Protein AF-A0A960FXG9-F1 (afdb_monomer_lite)

pLDDT: mean 87.73, std 13.73, range [37.38, 98.62]

Sequence (391 aa):
MRRVMVLLGLIAMLALAAAPASAYNAPGPRWPGKTIRFHETLPKSWNWGIRQAVKTWNTSGINVRFVKVPRSRAQVKIGYGDANGSGGYASIGRQPGAYVEMNKSMYRPLRPEVRLVTAQILAHELGHVLGLDHVFSNGCRLMTPTVLGDCPDPPQPWLYDCSWLSKDDLRGALTLYGGKARKPARKWCPLEPKPPAPQDVRFISGDPVRIQWSAPKSLRAGSVAVIEIFEEGRCRGESSAALLDTTYEEVRPGQWADYDYREPGTYCYEIHFENQYGQPSAAVQGIATYAIAPPARPVLQSLTEYPNDYSDYLADVAVPEGATLHVDVSPSGQCSTTPQEYSIADQLTETTWLLWGIPEGPSCLSFFAVDRVPSAPLTVEVVHGPRPGGP

Secondary structure (DSSP, 8-state):
---------SSSS-----------B--SPPPSSSEEEEEE---GGGHHHHHHHHHHHHHS-BS-EEEE--GGG-SEEEEEE--TTSSEEE--SS-TT-EEEEESTT-SS--GGGHHHHHHHHHHHHHHHHT-B----SSS-TTSSSTTTTPPPPSSTTEEES----HHHHHHHHHHH-B-----S-SEEESSPPPPPPEEEEEE-BSSEEEEEEPPTTPPTT-EEEEEEEGGG--TTSTT--EEEEEEEE-SSEEEEE-S---SEEEEEEEEEE-TT--B---EEEEEEE-PPPPPPPEEEEEEE-TTSSSSEEEEEEPPTT-EEEEEEEETT---SS--SS--EEESSSSEEEE--PPSEEEEEEEEEESSSBPPPEEEEEEEPPPTT--

Foldseek 3Di:
DDDDDDDPDPPPPPPPVPPPPLLFAFQAAADPDAEAEEEEDEDPLLVLLLVLLQCLVQQFFFSHGYDYDPPVPHQEYEYADCCVPAQWDWAAEGDRHTYIHGHPVCDVPNDPVCNNVSSLVSNLRVLRHRRTAADDDQAQASRHSPGRHPPDDDPAQQKDFSHSHDPRSSVNSCVNGNGDGDDDPDGIDGNDPFFAWWAPWDWAAEVWTKIFTDHDPPGDPQKKKKKWKWPPQDDPPDPRTDTPDIDIGDPDRDMDTDNDDDDFFKIKMWIWMAHNRGRTHDIDIDIYTYDYDAFAEKDWPDWAADLADPFGIKTFIHAPPQWDKAKDKAAPPDDDQAGDPDGQWDDPDNGIIGGHDHDAAKIKMWIWTDHPGTYGTDIDIDHGHHRPPDD

Radius of gyration: 39.68 Å; chains: 1; bounding box: 79×47×145 Å

Structure (mmCIF, N/CA/C/O backbone):
data_AF-A0A960FXG9-F1
#
_entry.id   AF-A0A960FXG9-F1
#
loop_
_atom_site.group_PDB
_atom_site.id
_atom_site.type_symbol
_atom_site.label_atom_id
_atom_site.label_alt_id
_atom_site.label_comp_id
_atom_site.label_asym_id
_atom_site.label_entity_id
_atom_site.label_seq_id
_atom_site.pdbx_PDB_ins_code
_atom_site.Cartn_x
_atom_site.Cartn_y
_atom_site.Cartn_z
_atom_site.occupancy
_atom_site.B_iso_or_equiv
_atom_site.auth_seq_id
_atom_site.auth_comp_id
_atom_site.auth_asym_id
_atom_site.auth_atom_id
_atom_site.pdbx_PDB_model_num
ATOM 1 N N . MET A 1 1 ? 18.824 28.434 82.514 1.00 37.38 1 MET A N 1
ATOM 2 C CA . MET A 1 1 ? 18.691 29.682 81.726 1.00 37.38 1 MET A CA 1
ATOM 3 C C . MET A 1 1 ? 18.498 29.291 80.264 1.00 37.38 1 MET A C 1
ATOM 5 O O . MET A 1 1 ? 19.388 28.698 79.685 1.00 37.38 1 MET A O 1
ATOM 9 N N . ARG A 1 2 ? 17.245 29.280 79.794 1.00 40.31 2 ARG A N 1
ATOM 10 C CA . ARG A 1 2 ? 16.683 30.262 78.841 1.00 40.31 2 ARG A CA 1
ATOM 11 C C . ARG A 1 2 ? 17.340 30.215 77.450 1.00 40.31 2 ARG A C 1
ATOM 13 O O . ARG A 1 2 ? 18.332 30.894 77.229 1.00 40.31 2 ARG A O 1
ATOM 20 N N . ARG A 1 3 ? 16.674 29.542 76.504 1.00 40.84 3 ARG A N 1
ATOM 21 C CA . ARG A 1 3 ? 16.136 30.175 75.285 1.00 40.84 3 ARG A CA 1
ATOM 22 C C . ARG A 1 3 ? 14.972 29.336 74.748 1.00 40.84 3 ARG A C 1
ATOM 24 O O . ARG A 1 3 ? 15.120 28.199 74.328 1.00 40.84 3 ARG A O 1
ATOM 31 N N . VAL A 1 4 ? 13.806 29.935 74.922 1.00 40.00 4 VAL A N 1
ATOM 32 C CA . VAL A 1 4 ? 12.444 29.500 74.625 1.00 40.00 4 VAL A CA 1
ATOM 33 C C . VAL A 1 4 ? 12.046 30.148 73.297 1.00 40.00 4 VAL A C 1
ATOM 35 O O . VAL A 1 4 ? 12.415 31.298 73.094 1.00 40.00 4 VAL A O 1
ATOM 38 N N . MET A 1 5 ? 11.276 29.412 72.482 1.00 44.75 5 MET A N 1
ATOM 39 C CA . MET A 1 5 ? 10.330 29.860 71.439 1.00 44.75 5 MET A CA 1
ATOM 40 C C . MET A 1 5 ? 10.828 30.816 70.346 1.00 44.75 5 MET A C 1
ATOM 42 O O . MET A 1 5 ? 11.285 31.910 70.625 1.00 44.75 5 MET A O 1
ATOM 46 N N . VAL A 1 6 ? 10.588 30.446 69.086 1.00 45.56 6 VAL A N 1
ATOM 47 C CA . VAL A 1 6 ? 9.620 31.088 68.167 1.00 45.56 6 VAL A CA 1
ATOM 48 C C . VAL A 1 6 ? 9.693 30.302 66.856 1.00 45.56 6 VAL A C 1
ATOM 50 O O . VAL A 1 6 ? 10.708 30.373 66.182 1.00 45.56 6 VAL A O 1
ATOM 53 N N . LEU A 1 7 ? 8.656 29.521 66.534 1.00 38.75 7 LEU A N 1
ATOM 54 C CA . LEU A 1 7 ? 8.106 29.298 65.177 1.00 38.75 7 LEU A CA 1
ATOM 55 C C . LEU A 1 7 ? 6.947 28.277 65.250 1.00 38.75 7 LEU A C 1
ATOM 57 O O . LEU A 1 7 ? 6.889 27.270 64.554 1.00 38.75 7 LEU A O 1
ATOM 61 N N . LEU A 1 8 ? 5.998 28.550 66.148 1.00 42.84 8 LEU A N 1
ATOM 62 C CA . LEU A 1 8 ? 4.649 27.983 66.145 1.00 42.84 8 LEU A CA 1
ATOM 63 C C . LEU A 1 8 ? 3.754 29.066 65.536 1.00 42.84 8 LEU A C 1
ATOM 65 O O . LEU A 1 8 ? 3.310 29.962 66.246 1.00 42.84 8 LEU A O 1
ATOM 69 N N . GLY A 1 9 ? 3.587 29.066 64.213 1.00 42.00 9 GLY A N 1
ATOM 70 C CA . GLY A 1 9 ? 2.837 30.146 63.562 1.00 42.00 9 GLY A CA 1
ATOM 71 C C . GLY A 1 9 ? 2.622 30.042 62.055 1.00 42.00 9 GLY A C 1
ATOM 72 O O . GLY A 1 9 ? 2.393 31.071 61.436 1.00 42.00 9 GLY A O 1
ATOM 73 N N . LEU A 1 10 ? 2.714 28.851 61.444 1.00 42.62 10 LEU A N 1
ATOM 74 C CA . LEU A 1 10 ? 2.428 28.685 60.006 1.00 42.62 10 LEU A CA 1
ATOM 75 C C . LEU A 1 10 ? 1.980 27.260 59.607 1.00 42.62 10 LEU A C 1
ATOM 77 O O . LEU A 1 10 ? 2.277 26.792 58.516 1.00 42.62 10 LEU A O 1
ATOM 81 N N . ILE A 1 11 ? 1.260 26.545 60.483 1.00 44.97 11 ILE A N 1
ATOM 82 C CA . ILE A 1 11 ? 0.670 25.218 60.168 1.00 44.97 11 ILE A CA 1
ATOM 83 C C . ILE A 1 11 ? -0.824 25.190 60.547 1.00 44.97 11 ILE A C 1
ATOM 85 O O . ILE A 1 11 ? -1.349 24.208 61.053 1.00 44.97 11 ILE A O 1
ATOM 89 N N . ALA A 1 12 ? -1.533 26.302 60.341 1.00 44.59 12 ALA A N 1
ATOM 90 C CA . ALA A 1 12 ? -2.976 26.390 60.605 1.00 44.59 12 ALA A CA 1
ATOM 91 C C . ALA A 1 12 ? -3.777 26.954 59.418 1.00 44.59 12 ALA A C 1
ATOM 93 O O . ALA A 1 12 ? -4.896 27.422 59.597 1.00 44.59 12 ALA A O 1
ATOM 94 N N . MET A 1 13 ? -3.221 26.922 58.199 1.00 46.31 13 MET A N 1
ATOM 95 C CA . MET A 1 13 ? -3.896 27.465 57.012 1.00 46.31 13 MET A CA 1
ATOM 96 C C . MET A 1 13 ? -3.552 26.730 55.700 1.00 46.31 13 MET A C 1
ATOM 98 O O . MET A 1 13 ? -3.386 27.349 54.660 1.00 46.31 13 MET A O 1
ATOM 102 N N . LEU A 1 14 ? -3.445 25.396 55.734 1.00 44.91 14 LEU A N 1
ATOM 103 C CA . LEU A 1 14 ? -3.414 24.535 54.535 1.00 44.91 14 LEU A CA 1
ATOM 104 C C . LEU A 1 14 ? -4.088 23.182 54.821 1.00 44.91 14 LEU A C 1
ATOM 106 O O . LEU A 1 14 ? -3.562 22.111 54.548 1.00 44.91 14 LEU A O 1
ATOM 110 N N . ALA A 1 15 ? -5.286 23.241 55.392 1.00 44.50 15 ALA A N 1
ATOM 111 C CA . ALA A 1 15 ? -6.246 22.146 55.329 1.00 44.50 15 ALA A CA 1
ATOM 112 C C . ALA A 1 15 ? -7.460 22.602 54.508 1.00 44.50 15 ALA A C 1
ATOM 114 O O . ALA A 1 15 ? -8.604 22.434 54.918 1.00 44.50 15 ALA A O 1
ATOM 115 N N . LEU A 1 16 ? -7.218 23.186 53.325 1.00 47.53 16 LEU A N 1
ATOM 116 C CA . LEU A 1 16 ? -8.176 22.975 52.246 1.00 47.53 16 LEU A CA 1
ATOM 117 C C . LEU A 1 16 ? -8.109 21.476 51.979 1.00 47.53 16 LEU A C 1
ATOM 119 O O . LEU A 1 16 ? -7.171 20.995 51.343 1.00 47.53 16 LEU A O 1
ATOM 123 N N . ALA A 1 17 ? -9.067 20.730 52.530 1.00 43.25 17 ALA A N 1
ATOM 124 C CA . ALA A 1 17 ? -9.388 19.419 52.012 1.00 43.25 17 ALA A CA 1
ATOM 125 C C . ALA A 1 17 ? -9.549 19.614 50.505 1.00 43.25 17 ALA A C 1
ATOM 127 O O . ALA A 1 17 ? -10.488 20.280 50.068 1.00 43.25 17 ALA A O 1
ATOM 128 N N . ALA A 1 18 ? -8.578 19.136 49.725 1.00 41.47 18 ALA A N 1
ATOM 129 C CA . ALA A 1 18 ? -8.742 19.027 48.295 1.00 41.47 18 ALA A CA 1
ATOM 130 C C . ALA A 1 18 ? -9.996 18.176 48.123 1.00 41.47 18 ALA A C 1
ATOM 132 O O . ALA A 1 18 ? -9.960 16.966 48.363 1.00 41.47 18 ALA A O 1
ATOM 133 N N . ALA A 1 19 ? -11.128 18.821 47.819 1.00 43.59 19 ALA A N 1
ATOM 134 C CA . ALA A 1 19 ? -12.312 18.110 47.387 1.00 43.59 19 ALA A CA 1
ATOM 135 C C . ALA A 1 19 ? -11.813 17.161 46.297 1.00 43.59 19 ALA A C 1
ATOM 137 O O . ALA A 1 19 ? -11.067 17.624 45.423 1.00 43.59 19 ALA A O 1
ATOM 138 N N . PRO A 1 20 ? -12.090 15.847 46.385 1.00 43.59 20 PRO A N 1
ATOM 139 C CA . PRO A 1 20 ? -11.625 14.934 45.363 1.00 43.59 20 PRO A CA 1
ATOM 140 C C . PRO A 1 20 ? -12.147 15.500 44.051 1.00 43.59 20 PRO A C 1
ATOM 142 O O . PRO A 1 20 ? -13.359 15.593 43.867 1.00 43.59 20 PRO A O 1
ATOM 145 N N . ALA A 1 21 ? -11.241 15.971 43.188 1.00 47.06 21 ALA A N 1
ATOM 146 C CA . ALA A 1 21 ? -11.608 16.344 41.837 1.00 47.06 21 ALA A CA 1
ATOM 147 C C . ALA A 1 21 ? -12.355 15.126 41.301 1.00 47.06 21 ALA A C 1
ATOM 149 O O . ALA A 1 21 ? -11.776 14.035 41.294 1.00 47.06 21 ALA A O 1
ATOM 150 N N . SER A 1 22 ? -13.658 15.288 41.043 1.00 51.22 22 SER A N 1
ATOM 151 C CA . SER A 1 22 ? -14.563 14.170 40.791 1.00 51.22 22 SER A CA 1
ATOM 152 C C . SER A 1 22 ? -14.068 13.492 39.529 1.00 51.22 22 SER A C 1
ATOM 154 O O . SER A 1 22 ? -14.212 14.023 38.431 1.00 51.22 22 SER A O 1
ATOM 156 N N . ALA A 1 23 ? -13.296 12.427 39.727 1.00 62.88 23 ALA A N 1
ATOM 157 C CA . ALA A 1 23 ? -12.353 12.017 38.708 1.00 62.88 23 ALA A CA 1
ATOM 158 C C . ALA A 1 23 ? -13.118 11.397 37.535 1.00 62.88 23 ALA A C 1
ATOM 160 O O . ALA A 1 23 ? -12.806 11.755 36.407 1.00 62.88 23 ALA A O 1
ATOM 161 N N . TYR A 1 24 ? -14.190 10.649 37.842 1.00 70.12 24 TYR A N 1
ATOM 162 C CA . TYR A 1 24 ? -15.149 10.021 36.932 1.00 70.12 24 TYR A CA 1
ATOM 163 C C . TYR A 1 24 ? -16.594 10.382 37.321 1.00 70.12 24 TYR A C 1
ATOM 165 O O . TYR A 1 24 ? -16.887 10.587 38.502 1.00 70.12 24 TYR A O 1
ATOM 173 N N . ASN A 1 25 ? -17.513 10.385 36.349 1.00 80.69 25 ASN A N 1
ATOM 174 C CA . ASN A 1 25 ? -18.954 10.528 36.575 1.00 80.69 25 ASN A CA 1
ATOM 175 C C . ASN A 1 25 ? -19.667 9.207 36.236 1.00 80.69 25 ASN A C 1
ATOM 177 O O . ASN A 1 25 ? -19.458 8.638 35.167 1.00 80.69 25 ASN A O 1
ATOM 181 N N . ALA A 1 26 ? -20.465 8.678 37.165 1.00 81.06 26 ALA A N 1
ATOM 182 C CA . ALA A 1 26 ? -21.127 7.378 37.023 1.00 81.06 26 ALA A CA 1
ATOM 183 C C . ALA A 1 26 ? -22.561 7.392 37.594 1.00 81.06 26 ALA A C 1
ATOM 185 O O . ALA A 1 26 ? -22.845 6.689 38.567 1.00 81.06 26 ALA A O 1
ATOM 186 N N . PRO A 1 27 ? -23.467 8.217 37.037 1.00 81.38 27 PRO A N 1
ATOM 187 C CA . PRO A 1 27 ? -24.807 8.423 37.582 1.00 81.38 27 PRO A CA 1
ATOM 188 C C . PRO A 1 27 ? -25.776 7.286 37.226 1.00 81.38 27 PRO A C 1
ATOM 190 O O . PRO A 1 27 ? -26.840 7.163 37.833 1.00 81.38 27 PRO A O 1
ATOM 193 N N . GLY A 1 28 ? -25.441 6.457 36.232 1.00 82.31 28 GLY A N 1
ATOM 194 C CA . GLY A 1 28 ? -26.334 5.425 35.724 1.00 82.31 28 GLY A CA 1
ATOM 195 C C . GLY A 1 28 ? -26.487 4.239 36.678 1.00 82.31 28 GLY A C 1
ATOM 196 O O . GLY A 1 28 ? -25.494 3.747 37.224 1.00 82.31 28 GLY A O 1
ATOM 197 N N . PRO A 1 29 ? -27.702 3.682 36.836 1.00 89.75 29 PRO A N 1
ATOM 198 C CA . PRO A 1 29 ? -27.885 2.461 37.608 1.00 89.75 29 PRO A CA 1
ATOM 199 C C . PRO A 1 29 ? -27.112 1.304 36.962 1.00 89.75 29 PRO A C 1
ATOM 201 O O . PRO A 1 29 ? -27.248 1.033 35.768 1.00 89.75 29 PRO A O 1
ATOM 204 N N . ARG A 1 30 ? -26.320 0.573 37.752 1.00 93.25 30 ARG A N 1
ATOM 205 C CA . ARG A 1 30 ? -25.560 -0.582 37.248 1.00 93.25 30 ARG A CA 1
ATOM 206 C C . ARG A 1 30 ? -26.476 -1.706 36.749 1.00 93.25 30 ARG A C 1
ATOM 208 O O . ARG A 1 30 ? -27.555 -1.958 37.298 1.00 93.25 30 ARG A O 1
ATOM 215 N N . TRP A 1 31 ? -26.008 -2.470 35.766 1.00 96.38 31 TRP A N 1
ATOM 216 C CA . TRP A 1 31 ? -26.694 -3.689 35.334 1.00 96.38 31 TRP A CA 1
ATOM 217 C C . TRP A 1 31 ? -26.592 -4.803 36.390 1.00 96.38 31 TRP A C 1
ATOM 219 O O . TRP A 1 31 ? -25.548 -4.963 37.029 1.00 96.38 31 TRP A O 1
ATOM 229 N N . PRO A 1 32 ? -27.652 -5.611 36.587 1.00 92.19 32 PRO A N 1
ATOM 230 C CA . PRO A 1 32 ? -27.585 -6.760 37.477 1.00 92.19 32 PRO A CA 1
ATOM 231 C C . PRO A 1 32 ? -26.745 -7.886 36.855 1.00 92.19 32 PRO A C 1
ATOM 233 O O . PRO A 1 32 ? -26.851 -8.187 35.666 1.00 92.19 32 PRO A O 1
ATOM 236 N N . GLY A 1 33 ? -25.960 -8.566 37.690 1.00 92.25 33 GLY A N 1
ATOM 237 C CA . GLY A 1 33 ? -25.141 -9.705 37.277 1.00 92.25 33 GLY A CA 1
ATOM 238 C C . GLY A 1 33 ? -23.840 -9.311 36.573 1.00 92.25 33 GLY A C 1
ATOM 239 O O . GLY A 1 33 ? -23.335 -8.206 36.732 1.00 92.25 33 GLY A O 1
ATOM 240 N N . LYS A 1 34 ? -23.266 -10.263 35.827 1.00 95.75 34 LYS A N 1
ATOM 241 C CA . LYS A 1 34 ? -21.936 -10.142 35.197 1.00 95.75 34 LYS A CA 1
ATOM 242 C C . LYS A 1 34 ? -21.992 -10.064 33.673 1.00 95.75 34 LYS A C 1
ATOM 244 O O . LYS A 1 34 ? -20.977 -10.232 33.002 1.00 95.75 34 LYS A O 1
ATOM 249 N N . THR A 1 35 ? -23.172 -9.935 33.075 1.00 97.94 35 THR A N 1
ATOM 250 C CA . THR A 1 35 ? -23.317 -9.977 31.615 1.00 97.94 35 THR A CA 1
ATOM 251 C C . THR A 1 35 ? -24.412 -9.034 31.151 1.00 97.94 35 THR A C 1
ATOM 253 O O . THR A 1 35 ? -25.546 -9.138 31.608 1.00 97.94 35 THR A O 1
ATOM 256 N N . ILE A 1 36 ? -24.058 -8.165 30.206 1.00 98.38 36 ILE A N 1
ATOM 257 C CA . ILE A 1 36 ? -24.967 -7.274 29.492 1.00 98.38 36 ILE A CA 1
ATOM 258 C C . ILE A 1 36 ? -25.152 -7.851 28.092 1.00 98.38 36 ILE A C 1
ATOM 260 O O . ILE A 1 36 ? -24.209 -7.972 27.305 1.00 98.38 36 ILE A O 1
ATOM 264 N N . ARG A 1 37 ? -26.373 -8.277 27.787 1.00 98.44 37 ARG A N 1
ATOM 265 C CA . ARG A 1 37 ? -26.718 -8.882 26.501 1.00 98.44 37 ARG A CA 1
ATOM 266 C C . ARG A 1 37 ? -27.073 -7.796 25.498 1.00 98.44 37 ARG A C 1
ATOM 268 O O . ARG A 1 37 ? -28.006 -7.038 25.741 1.00 98.44 37 ARG A O 1
ATOM 275 N N . PHE A 1 38 ? -26.404 -7.759 24.355 1.00 98.56 38 PHE A N 1
ATOM 276 C CA . PHE A 1 38 ? -26.712 -6.793 23.303 1.00 98.56 38 PHE A CA 1
ATOM 277 C C . PHE A 1 38 ? -27.079 -7.473 21.986 1.00 98.56 38 PHE A C 1
ATOM 279 O O . PHE A 1 38 ? -26.687 -8.609 21.718 1.00 98.56 38 PHE A O 1
ATOM 286 N N . HIS A 1 39 ? -27.820 -6.764 21.148 1.00 98.31 39 HIS A N 1
ATOM 287 C CA . HIS A 1 39 ? -28.059 -7.130 19.759 1.00 98.31 39 HIS A CA 1
ATOM 288 C C . HIS A 1 39 ? -27.763 -5.924 18.879 1.00 98.31 39 HIS A C 1
ATOM 290 O O . HIS A 1 39 ? -28.150 -4.813 19.222 1.00 98.31 39 HIS A O 1
ATOM 296 N N . GLU A 1 40 ? -27.087 -6.146 17.759 1.00 96.56 40 GLU A N 1
ATOM 297 C CA . GLU A 1 40 ? -26.717 -5.090 16.822 1.00 96.56 40 GLU A CA 1
ATOM 298 C C . GLU A 1 40 ? -27.431 -5.278 15.480 1.00 96.56 40 GLU A C 1
ATOM 300 O O . GLU A 1 40 ? -27.740 -6.408 15.099 1.00 96.56 40 GLU A O 1
ATOM 305 N N . THR A 1 41 ? -27.721 -4.166 14.811 1.00 95.06 41 THR A N 1
ATOM 306 C CA . THR A 1 41 ? -28.411 -4.100 13.510 1.00 95.06 41 THR A CA 1
ATOM 307 C C . THR A 1 41 ? -27.609 -3.310 12.470 1.00 95.06 41 THR A C 1
ATOM 309 O O . THR A 1 41 ? -28.148 -2.908 11.438 1.00 95.06 41 THR A O 1
ATOM 312 N N . LEU A 1 42 ? -26.328 -3.051 12.745 1.00 91.75 42 LEU A N 1
ATOM 313 C CA . LEU A 1 42 ? -25.467 -2.258 11.876 1.00 91.75 42 LEU A CA 1
ATOM 314 C C . LEU A 1 42 ? -24.976 -3.110 10.685 1.00 91.75 42 LEU A C 1
ATOM 316 O O . LEU A 1 42 ? -24.897 -4.338 10.773 1.00 91.75 42 LEU A O 1
ATOM 320 N N . PRO A 1 43 ? -24.627 -2.494 9.540 1.00 90.62 43 PRO A N 1
ATOM 321 C CA . PRO A 1 43 ? -24.087 -3.218 8.391 1.00 90.62 43 PRO A CA 1
ATOM 322 C C . PRO A 1 43 ? -22.790 -3.973 8.713 1.00 90.62 43 PRO A C 1
ATOM 324 O O . PRO A 1 43 ? -22.017 -3.574 9.583 1.00 90.62 43 PRO A O 1
ATOM 327 N N . LYS A 1 44 ? -22.476 -5.017 7.931 1.00 89.44 44 LYS A N 1
ATOM 328 C CA . LYS A 1 44 ? -21.279 -5.861 8.137 1.00 89.44 44 LYS A CA 1
ATOM 329 C C . LYS A 1 44 ? -19.955 -5.084 8.185 1.00 89.44 44 LYS A C 1
ATOM 331 O O . LYS A 1 44 ? -19.019 -5.559 8.828 1.00 89.44 44 LYS A O 1
ATOM 336 N N . SER A 1 45 ? -19.867 -3.915 7.548 1.00 86.06 45 SER A N 1
ATOM 337 C CA . SER A 1 45 ? -18.696 -3.027 7.617 1.00 86.06 45 SER A CA 1
ATOM 338 C C . SER A 1 45 ? -18.359 -2.586 9.052 1.00 86.06 45 SER A C 1
ATOM 340 O O . SER A 1 45 ? -17.187 -2.412 9.380 1.00 86.06 45 SER A O 1
ATOM 342 N N . TRP A 1 46 ? -19.346 -2.526 9.952 1.00 90.12 46 TRP A N 1
ATOM 343 C CA . TRP A 1 46 ? -19.182 -2.157 11.365 1.00 90.12 46 TRP A CA 1
ATOM 344 C C . TRP A 1 46 ? -18.681 -3.293 12.258 1.00 90.12 46 TRP A C 1
ATOM 346 O O . TRP A 1 46 ? -18.282 -3.058 13.399 1.00 90.12 46 TRP A O 1
ATOM 356 N N . ASN A 1 47 ? -18.660 -4.533 11.758 1.00 92.00 47 ASN A N 1
ATOM 357 C CA . ASN A 1 47 ? -18.341 -5.714 12.562 1.00 92.00 47 ASN A CA 1
ATOM 358 C C . ASN A 1 47 ? -16.999 -5.603 13.296 1.00 92.00 47 ASN A C 1
ATOM 360 O O . ASN A 1 47 ? -16.863 -6.102 14.411 1.00 92.00 47 ASN A O 1
ATOM 364 N N . TRP A 1 48 ? -15.990 -4.983 12.678 1.00 91.75 48 TRP A N 1
ATOM 365 C CA . TRP A 1 48 ? -14.709 -4.764 13.348 1.00 91.75 48 TRP A CA 1
ATOM 366 C C . TRP A 1 48 ? -14.834 -3.759 14.492 1.00 91.75 48 TRP A C 1
ATOM 368 O O . TRP A 1 48 ? -14.375 -4.069 15.587 1.00 91.75 48 TRP A O 1
ATOM 378 N N . GLY A 1 49 ? -15.511 -2.627 14.276 1.00 93.25 49 GLY A N 1
ATOM 379 C CA . GLY A 1 49 ? -15.658 -1.590 15.296 1.00 93.25 49 GLY A CA 1
ATOM 380 C C . GLY A 1 49 ? -16.434 -2.080 16.515 1.00 93.25 49 GLY A C 1
ATOM 381 O O . GLY A 1 49 ? -15.962 -1.938 17.638 1.00 93.25 49 GLY A O 1
ATOM 382 N N . ILE A 1 50 ? -17.541 -2.796 16.294 1.00 95.69 50 ILE A N 1
ATOM 383 C CA . ILE A 1 50 ? -18.321 -3.431 17.371 1.00 95.69 50 ILE A CA 1
ATOM 384 C C . ILE A 1 50 ? -17.457 -4.422 18.159 1.00 95.69 50 ILE A C 1
ATOM 386 O O . ILE A 1 50 ? -17.479 -4.427 19.390 1.00 95.69 50 ILE A O 1
ATOM 390 N N . ARG A 1 51 ? -16.666 -5.259 17.470 1.00 95.94 51 ARG A N 1
ATOM 391 C CA . ARG A 1 51 ? -15.766 -6.208 18.144 1.00 95.94 51 ARG A CA 1
ATOM 392 C C . ARG A 1 51 ? -14.706 -5.501 18.980 1.00 95.94 51 ARG A C 1
ATOM 394 O O . ARG A 1 51 ? -14.447 -5.964 20.086 1.00 95.94 51 ARG A O 1
ATOM 401 N N . GLN A 1 52 ? -14.098 -4.427 18.477 1.00 95.56 52 GLN A N 1
ATOM 402 C CA . GLN A 1 52 ? -13.090 -3.688 19.239 1.00 95.56 52 GLN A CA 1
ATOM 403 C C . GLN A 1 52 ? -13.715 -2.979 20.443 1.00 95.56 52 GLN A C 1
ATOM 405 O O . GLN A 1 52 ? -13.228 -3.172 21.549 1.00 95.56 52 GLN A O 1
ATOM 410 N N . ALA A 1 53 ? -14.844 -2.286 20.276 1.00 96.81 53 ALA A N 1
ATOM 411 C CA . ALA A 1 53 ? -15.559 -1.625 21.370 1.00 96.81 53 ALA A CA 1
ATOM 412 C C . ALA A 1 53 ? -15.944 -2.594 22.500 1.00 96.81 53 ALA A C 1
ATOM 414 O O . ALA A 1 53 ? -15.670 -2.349 23.675 1.00 96.81 53 ALA A O 1
ATOM 415 N N . VAL A 1 54 ? -16.506 -3.754 22.146 1.00 97.88 54 VAL A N 1
ATOM 416 C CA . VAL A 1 54 ? -16.829 -4.815 23.110 1.00 97.88 54 VAL A CA 1
ATOM 417 C C . VAL A 1 54 ? -15.568 -5.377 23.768 1.00 97.88 54 VAL A C 1
ATOM 419 O O . VAL A 1 54 ? -15.554 -5.605 24.978 1.00 97.88 54 VAL A O 1
ATOM 422 N N . LYS A 1 55 ? -14.500 -5.610 22.996 1.00 95.94 55 LYS A N 1
ATOM 423 C CA . LYS A 1 55 ? -13.225 -6.121 23.515 1.00 95.94 55 LYS A CA 1
ATOM 424 C C . LYS A 1 55 ? -12.602 -5.149 24.517 1.00 95.94 55 LYS A C 1
ATOM 426 O O . LYS A 1 55 ? -12.126 -5.615 25.552 1.00 95.94 55 LYS A O 1
ATOM 431 N N . THR A 1 56 ? -12.639 -3.846 24.246 1.00 95.31 56 THR A N 1
ATOM 432 C CA . THR A 1 56 ? -12.122 -2.787 25.126 1.00 95.31 56 THR A CA 1
ATOM 433 C C . THR A 1 56 ? -12.685 -2.930 26.538 1.00 95.31 56 THR A C 1
ATOM 435 O O . THR A 1 56 ? -11.922 -3.065 27.494 1.00 95.31 56 THR A O 1
ATOM 438 N N . TRP A 1 57 ? -14.007 -3.050 26.679 1.00 97.06 57 TRP A N 1
ATOM 439 C CA . TRP A 1 57 ? -14.634 -3.257 27.987 1.00 97.06 57 TRP A CA 1
ATOM 440 C C . TRP A 1 57 ? -14.448 -4.677 28.534 1.00 97.06 57 TRP A C 1
ATOM 442 O O . TRP A 1 57 ? -14.069 -4.837 29.692 1.00 97.06 57 TRP A O 1
ATOM 452 N N . ASN A 1 58 ? -14.630 -5.721 27.721 1.00 97.56 58 ASN A N 1
ATOM 453 C CA . ASN A 1 58 ? -14.544 -7.116 28.181 1.00 97.56 58 ASN A CA 1
ATOM 454 C C . ASN A 1 58 ? -13.139 -7.534 28.645 1.00 97.56 58 ASN A C 1
ATOM 456 O O . ASN A 1 58 ? -13.006 -8.496 29.399 1.00 97.56 58 ASN A O 1
ATOM 460 N N . THR A 1 59 ? -12.087 -6.854 28.183 1.00 95.94 59 THR A N 1
ATOM 461 C CA . THR A 1 59 ? -10.692 -7.150 28.557 1.00 95.94 59 THR A CA 1
ATOM 462 C C . THR A 1 59 ? -10.113 -6.182 29.589 1.00 95.94 59 THR A C 1
ATOM 464 O O . THR A 1 59 ? -9.032 -6.443 30.114 1.00 95.94 59 THR A O 1
ATOM 467 N N . SER A 1 60 ? -10.862 -5.137 29.958 1.00 95.81 60 SER A N 1
ATOM 468 C CA . SER A 1 60 ? -10.490 -4.130 30.964 1.00 95.81 60 SER A CA 1
ATOM 469 C C . SER A 1 60 ? -10.305 -4.673 32.387 1.00 95.81 60 SER A C 1
ATOM 471 O O . SER A 1 60 ? -9.696 -4.016 33.230 1.00 95.81 60 SER A O 1
ATOM 473 N N . GLY A 1 61 ? -10.833 -5.868 32.674 1.00 96.12 61 GLY A N 1
ATOM 474 C CA . GLY A 1 61 ? -10.773 -6.492 33.996 1.00 96.12 61 GLY A CA 1
ATOM 475 C C . GLY A 1 61 ? -11.893 -6.089 34.964 1.00 96.12 61 GLY A C 1
ATOM 476 O O . GLY A 1 61 ? -11.857 -6.508 36.123 1.00 96.12 61 GLY A O 1
ATOM 477 N N . ILE A 1 62 ? -12.895 -5.329 34.506 1.00 96.50 62 ILE A N 1
ATOM 478 C CA . ILE A 1 62 ? -14.159 -5.138 35.235 1.00 96.50 62 ILE A CA 1
ATOM 479 C C . ILE A 1 62 ? -14.957 -6.452 35.298 1.00 96.50 62 ILE A C 1
ATOM 481 O O . ILE A 1 62 ? -14.899 -7.271 34.379 1.00 96.50 62 ILE A O 1
ATOM 485 N N . ASN A 1 63 ? -15.740 -6.667 36.357 1.00 96.81 63 ASN A N 1
ATOM 486 C CA . ASN A 1 63 ? -16.518 -7.906 36.546 1.00 96.81 63 ASN A CA 1
ATOM 487 C C . ASN A 1 63 ? -17.861 -7.927 35.781 1.00 96.81 63 ASN A C 1
ATOM 489 O O . ASN A 1 63 ? -18.853 -8.491 36.250 1.00 96.81 63 ASN A O 1
ATOM 493 N N . VAL A 1 64 ? -17.896 -7.347 34.584 1.00 97.38 64 VAL A N 1
ATOM 494 C CA . VAL A 1 64 ? -19.038 -7.388 33.666 1.00 97.38 64 VAL A CA 1
ATOM 495 C C . VAL A 1 64 ? -18.539 -7.531 32.232 1.00 97.38 64 VAL A C 1
ATOM 497 O O . VAL A 1 64 ? -17.440 -7.098 31.898 1.00 97.38 64 VAL A O 1
ATOM 500 N N . ARG A 1 65 ? -19.337 -8.171 31.375 1.00 98.12 65 ARG A N 1
ATOM 501 C CA . ARG A 1 65 ? -19.026 -8.333 29.951 1.00 98.12 65 ARG A CA 1
ATOM 502 C C . ARG A 1 65 ? -20.238 -8.109 29.064 1.00 98.12 65 ARG A C 1
ATOM 504 O O . ARG A 1 65 ? -21.348 -8.511 29.408 1.00 98.12 65 ARG A O 1
ATOM 511 N N . PHE A 1 66 ? -20.002 -7.561 27.885 1.00 98.62 66 PHE A N 1
ATOM 512 C CA . PHE A 1 66 ? -20.963 -7.500 26.797 1.00 98.62 66 PHE A CA 1
ATOM 513 C C . PHE A 1 66 ? -20.966 -8.809 26.006 1.00 98.62 66 PHE A C 1
ATOM 515 O O . PHE A 1 66 ? -19.908 -9.327 25.638 1.00 98.62 66 PHE A O 1
ATOM 522 N N . VAL A 1 67 ? -22.155 -9.342 25.726 1.00 98.44 67 VAL A N 1
ATOM 523 C CA . VAL A 1 67 ? -22.343 -10.575 24.947 1.00 98.44 67 VAL A CA 1
ATOM 524 C C . VAL A 1 67 ? -23.411 -10.356 23.881 1.00 98.44 67 VAL A C 1
ATOM 526 O O . VAL A 1 67 ? -24.538 -9.976 24.199 1.00 98.44 67 VAL A O 1
ATOM 529 N N . LYS A 1 68 ? -23.064 -10.629 22.618 1.00 98.38 68 LYS A N 1
ATOM 530 C CA . LYS A 1 68 ? -24.008 -10.559 21.498 1.00 98.38 68 LYS A CA 1
ATOM 531 C C . LYS A 1 68 ? -25.025 -11.696 21.597 1.00 98.38 68 LYS A C 1
ATOM 533 O O . LYS A 1 68 ? -24.645 -12.849 21.790 1.00 98.38 68 LYS A O 1
ATOM 538 N N . VAL A 1 69 ? -26.306 -11.386 21.430 1.00 98.50 69 VAL A N 1
ATOM 539 C CA . VAL A 1 69 ? -27.417 -12.348 21.454 1.00 98.50 69 VAL A CA 1
ATOM 540 C C . VAL A 1 69 ? -28.446 -12.046 20.351 1.00 98.50 69 VAL A C 1
ATOM 542 O O . VAL A 1 69 ? -28.423 -10.961 19.758 1.00 98.50 69 VAL A O 1
ATOM 545 N N . PRO A 1 70 ? -29.376 -12.976 20.055 1.00 98.00 70 PRO A N 1
ATOM 546 C CA . PRO A 1 70 ? -30.544 -12.672 19.231 1.00 98.00 70 PRO A CA 1
ATOM 547 C C . PRO A 1 70 ? -31.390 -11.542 19.830 1.00 98.00 70 PRO A C 1
ATOM 549 O O . PRO A 1 70 ? -31.459 -11.391 21.053 1.00 98.00 70 PRO A O 1
ATOM 552 N N . ARG A 1 71 ? -32.089 -10.787 18.971 1.00 96.75 71 ARG A N 1
ATOM 553 C CA . ARG A 1 71 ? -32.877 -9.600 19.354 1.00 96.75 71 ARG A CA 1
ATOM 554 C C . ARG A 1 71 ? -33.841 -9.853 20.516 1.00 96.75 71 ARG A C 1
ATOM 556 O O . ARG A 1 71 ? -33.944 -9.011 21.399 1.00 96.75 71 ARG A O 1
ATOM 563 N N . SER A 1 72 ? -34.500 -11.011 20.544 1.00 96.69 72 SER A N 1
ATOM 564 C CA . SER A 1 72 ? -35.477 -11.387 21.578 1.00 96.69 72 SER A CA 1
ATOM 565 C C . SER A 1 72 ? -34.891 -11.520 22.989 1.00 96.69 72 SER A C 1
ATOM 567 O O . SER A 1 72 ? -35.635 -11.507 23.963 1.00 96.69 72 SER A O 1
ATOM 569 N N . ARG A 1 73 ? -33.565 -11.650 23.122 1.00 96.94 73 ARG A N 1
ATOM 570 C CA . ARG A 1 73 ? -32.856 -11.805 24.406 1.00 96.94 73 ARG A CA 1
ATOM 571 C C . ARG A 1 73 ? -32.002 -10.591 24.779 1.00 96.94 73 ARG A C 1
ATOM 573 O O . ARG A 1 73 ? -31.333 -10.610 25.818 1.00 96.94 73 ARG A O 1
ATOM 580 N N . ALA A 1 74 ? -31.970 -9.580 23.917 1.00 97.56 74 ALA A N 1
ATOM 581 C CA . ALA A 1 74 ? -31.124 -8.413 24.082 1.00 97.56 74 ALA A CA 1
ATOM 582 C C . ALA A 1 74 ? -31.672 -7.479 25.162 1.00 97.56 74 ALA A C 1
ATOM 584 O O . ALA A 1 74 ? -32.865 -7.195 25.212 1.00 97.56 74 ALA A O 1
ATOM 585 N N . GLN A 1 75 ? -30.772 -6.994 26.008 1.00 98.00 75 GLN A N 1
ATOM 586 C CA . GLN A 1 75 ? -31.024 -5.905 26.946 1.00 98.00 75 GLN A CA 1
ATOM 587 C C . GLN A 1 75 ? -30.696 -4.548 26.319 1.00 98.00 75 GLN A C 1
ATOM 589 O O . GLN A 1 75 ? -31.348 -3.564 26.642 1.00 98.00 75 GLN A O 1
ATOM 594 N N . VAL A 1 76 ? -29.708 -4.523 25.419 1.00 98.44 76 VAL A N 1
ATOM 595 C CA . VAL A 1 76 ? -29.226 -3.322 24.731 1.00 98.44 76 VAL A CA 1
ATOM 596 C C . VAL A 1 76 ? -29.338 -3.520 23.223 1.00 98.44 76 VAL A C 1
ATOM 598 O O . VAL A 1 76 ? -28.919 -4.557 22.698 1.00 98.44 76 VAL A O 1
ATOM 601 N N . LYS A 1 77 ? -29.895 -2.543 22.511 1.00 98.19 77 LYS A N 1
ATOM 602 C CA . LYS A 1 77 ? -29.927 -2.534 21.042 1.00 98.19 77 LYS A CA 1
ATOM 603 C C . LYS A 1 77 ? -28.876 -1.569 20.509 1.00 98.19 77 LYS A C 1
ATOM 605 O O . LYS A 1 77 ? -28.849 -0.423 20.919 1.00 98.19 77 LYS A O 1
ATOM 610 N N . ILE A 1 78 ? -28.044 -2.032 19.587 1.00 97.69 78 ILE A N 1
ATOM 611 C CA . ILE A 1 78 ? -27.047 -1.212 18.895 1.00 97.69 78 ILE A CA 1
ATOM 612 C C . ILE A 1 78 ? -27.497 -1.063 17.442 1.00 97.69 78 ILE A C 1
ATOM 614 O O . ILE A 1 78 ? -27.782 -2.053 16.760 1.00 97.69 78 ILE A O 1
ATOM 618 N N . GLY A 1 79 ? -27.603 0.157 16.946 1.00 94.75 79 GLY A N 1
ATOM 619 C CA . GLY A 1 79 ? -28.113 0.390 15.603 1.00 94.75 79 GLY A CA 1
ATOM 620 C C . GLY A 1 79 ? -27.925 1.820 15.152 1.00 94.75 79 GLY A C 1
ATOM 621 O O . GLY A 1 79 ? -27.254 2.607 15.806 1.00 94.75 79 GLY A O 1
ATOM 622 N N . TYR A 1 80 ? -28.526 2.140 14.017 1.00 92.00 80 TYR A N 1
ATOM 623 C CA . TYR A 1 80 ? -28.684 3.525 13.603 1.00 92.00 80 TYR A CA 1
ATOM 624 C C . TYR A 1 80 ? -29.896 4.148 14.286 1.00 92.00 80 TYR A C 1
ATOM 626 O O . TYR A 1 80 ? -30.935 3.495 14.395 1.00 92.00 80 TYR A O 1
ATOM 634 N N . GLY A 1 81 ? -29.796 5.426 14.629 1.00 88.12 81 GLY A N 1
ATOM 635 C CA . GLY A 1 81 ? -30.885 6.156 15.267 1.00 88.12 81 GLY A CA 1
ATOM 636 C C . GLY A 1 81 ? -30.706 7.663 15.190 1.00 88.12 81 GLY A C 1
ATOM 637 O O . GLY A 1 81 ? -30.061 8.151 14.254 1.00 88.12 81 GLY A O 1
ATOM 638 N N . ASP A 1 82 ? -31.330 8.374 16.119 1.00 85.12 82 ASP A N 1
ATOM 639 C CA . ASP A 1 82 ? -31.170 9.812 16.279 1.00 85.12 82 ASP A CA 1
ATOM 640 C C . ASP A 1 82 ? -30.061 10.081 17.296 1.00 85.12 82 ASP A C 1
ATOM 642 O O . ASP A 1 82 ? -30.239 9.977 18.507 1.00 85.12 82 ASP A O 1
ATOM 646 N N . ALA A 1 83 ? -28.881 10.408 16.776 1.00 82.88 83 ALA A N 1
ATOM 647 C CA . ALA A 1 83 ? -27.730 10.731 17.603 1.00 82.88 83 ALA A CA 1
ATOM 648 C C . ALA A 1 83 ? -27.705 12.208 18.041 1.00 82.88 83 ALA A C 1
ATOM 650 O O . ALA A 1 83 ? -26.665 12.674 18.493 1.00 82.88 83 ALA A O 1
ATOM 651 N N . ASN A 1 84 ? -28.796 12.973 17.869 1.00 79.00 84 ASN A N 1
ATOM 652 C CA . ASN A 1 84 ? -28.903 14.386 18.264 1.00 79.00 84 ASN A CA 1
ATOM 653 C C . ASN A 1 84 ? -27.754 15.269 17.732 1.00 79.00 84 ASN A C 1
ATOM 655 O O . ASN A 1 84 ? -27.255 16.159 18.415 1.00 79.00 84 ASN A O 1
ATOM 659 N N . GLY A 1 85 ? -27.292 14.996 16.508 1.00 76.69 85 GLY A N 1
ATOM 660 C CA . GLY A 1 85 ? -26.158 15.694 15.889 1.00 76.69 85 GLY A CA 1
ATOM 661 C C . GLY A 1 85 ? -24.767 15.208 16.327 1.00 76.69 85 GLY A C 1
ATOM 662 O O . GLY A 1 85 ? -23.783 15.583 15.695 1.00 76.69 85 GLY A O 1
ATOM 663 N N . SER A 1 86 ? -24.663 14.335 17.332 1.00 84.88 86 SER A N 1
ATOM 664 C CA . SER A 1 86 ? -23.417 13.680 17.759 1.00 84.88 86 SER A CA 1
ATOM 665 C C . SER A 1 86 ? -23.068 12.477 16.877 1.00 84.88 86 SER A C 1
ATOM 667 O O . SER A 1 86 ? -23.839 12.088 16.000 1.00 84.88 86 SER A O 1
ATOM 669 N N . GLY A 1 87 ? -21.891 11.878 17.080 1.00 86.00 87 GLY A N 1
ATOM 670 C CA . GLY A 1 87 ? -21.507 10.655 16.369 1.00 86.00 87 GLY A CA 1
ATOM 671 C C . GLY A 1 87 ? -22.220 9.402 16.891 1.00 86.00 87 GLY A C 1
ATOM 672 O O . GLY A 1 87 ? -22.659 8.551 16.115 1.00 86.00 87 GLY A O 1
ATOM 673 N N . GLY A 1 88 ? -22.388 9.303 18.202 1.00 92.19 88 GLY A N 1
ATOM 674 C CA . GLY A 1 88 ? -23.165 8.267 18.867 1.00 92.19 88 GLY A CA 1
ATOM 675 C C . GLY A 1 88 ? -24.044 8.883 19.947 1.00 92.19 88 GLY A C 1
ATOM 676 O O . GLY A 1 88 ? -23.843 10.032 20.342 1.00 92.19 88 GLY A O 1
ATOM 677 N N . TYR A 1 89 ? -25.058 8.132 20.360 1.00 94.44 89 TYR A N 1
ATOM 678 C CA . TYR A 1 89 ? -25.888 8.468 21.503 1.00 94.44 89 TYR A CA 1
ATOM 679 C C . TYR A 1 89 ? -26.374 7.196 22.191 1.00 94.44 89 TYR A C 1
ATOM 681 O O . TYR A 1 89 ? -26.842 6.261 21.534 1.00 94.44 89 TYR A O 1
ATOM 689 N N . ALA A 1 90 ? -26.298 7.149 23.515 1.00 96.19 90 ALA A N 1
ATOM 690 C CA . ALA A 1 90 ? -26.670 5.969 24.275 1.00 96.19 90 ALA A CA 1
ATOM 691 C C . ALA A 1 90 ? -27.430 6.299 25.552 1.00 96.19 90 ALA A C 1
ATOM 693 O O . ALA A 1 90 ? -27.302 7.359 26.161 1.00 96.19 90 ALA A O 1
ATOM 694 N N . SER A 1 91 ? -28.203 5.314 25.993 1.00 96.06 91 SER A N 1
ATOM 695 C CA . SER A 1 91 ? -28.753 5.294 27.342 1.00 96.06 91 SER A CA 1
ATOM 696 C C . SER A 1 91 ? -27.652 5.202 28.399 1.00 96.06 91 SER A C 1
ATOM 698 O O . SER A 1 91 ? -26.749 4.374 28.256 1.00 96.06 91 SER A O 1
ATOM 700 N N . ILE A 1 92 ? -27.796 5.938 29.505 1.00 95.94 92 ILE A N 1
ATOM 701 C CA . ILE A 1 92 ? -26.872 5.857 30.643 1.00 95.94 92 ILE A CA 1
ATOM 702 C C . ILE A 1 92 ? -27.348 4.793 31.645 1.00 95.94 92 ILE A C 1
ATOM 704 O O . ILE A 1 92 ? -28.332 4.967 32.364 1.00 95.94 92 ILE A O 1
ATOM 708 N N . GLY A 1 93 ? -26.618 3.682 31.721 1.00 96.06 93 GLY A N 1
ATOM 709 C CA . GLY A 1 93 ? -26.872 2.590 32.657 1.00 96.06 93 GLY A CA 1
ATOM 710 C C . GLY A 1 93 ? -28.076 1.709 32.305 1.00 96.06 93 GLY A C 1
ATOM 711 O O . GLY A 1 93 ? -28.555 1.635 31.172 1.00 96.06 93 GLY A O 1
ATOM 712 N N . ARG A 1 94 ? -28.545 0.959 33.304 1.00 96.50 94 ARG A N 1
ATOM 713 C CA . ARG A 1 94 ? -29.635 -0.012 33.186 1.00 96.50 94 ARG A CA 1
ATOM 714 C C . ARG A 1 94 ? -30.989 0.685 33.076 1.00 96.50 94 ARG A C 1
ATOM 716 O O . ARG A 1 94 ? -31.517 1.173 34.071 1.00 96.50 94 ARG A O 1
ATOM 723 N N . GLN A 1 95 ? -31.641 0.528 31.929 1.00 95.62 95 GLN A N 1
ATOM 724 C CA . GLN A 1 95 ? -33.039 0.919 31.752 1.00 95.62 95 GLN A CA 1
ATOM 725 C C . GLN A 1 95 ? -33.789 0.026 30.749 1.00 95.62 95 GLN A C 1
ATOM 727 O O . GLN A 1 95 ? -33.154 -0.644 29.925 1.00 95.62 95 GLN A O 1
ATOM 732 N N . PRO A 1 96 ? -35.135 -0.038 30.813 1.00 93.62 96 PRO A N 1
ATOM 733 C CA . PRO A 1 96 ? -35.934 -0.702 29.789 1.00 93.62 96 PRO A CA 1
ATOM 734 C C . PRO A 1 96 ? -35.657 -0.097 28.410 1.00 93.62 96 PRO A C 1
ATOM 736 O O . PRO A 1 96 ? -35.676 1.117 28.247 1.00 93.62 96 PRO A O 1
ATOM 739 N N . GLY A 1 97 ? -35.392 -0.945 27.416 1.00 92.38 97 GLY A N 1
ATOM 740 C CA . GLY A 1 97 ? -35.145 -0.477 26.050 1.00 92.38 97 GLY A CA 1
ATOM 741 C C . GLY A 1 97 ? -33.817 0.258 25.843 1.00 92.38 97 GLY A C 1
ATOM 742 O O . GLY A 1 97 ? -33.717 1.002 24.875 1.00 92.38 97 GLY A O 1
ATOM 743 N N . ALA A 1 98 ? -32.815 0.041 26.707 1.00 97.44 98 ALA A N 1
ATOM 744 C CA . ALA A 1 98 ? -31.470 0.600 26.557 1.00 97.44 98 ALA A CA 1
ATOM 745 C C . ALA A 1 98 ? -30.914 0.438 25.129 1.00 97.44 98 ALA A C 1
ATOM 747 O O . ALA A 1 98 ? -31.117 -0.590 24.464 1.00 97.44 98 ALA A O 1
ATOM 748 N N . TYR A 1 99 ? -30.194 1.454 24.666 1.00 97.31 99 TYR A N 1
ATOM 749 C CA . TYR A 1 99 ? -29.772 1.559 23.278 1.00 97.31 99 TYR A CA 1
ATOM 750 C C . TYR A 1 99 ? -28.400 2.214 23.130 1.00 97.31 99 TYR A C 1
ATOM 752 O O . TYR A 1 99 ? -27.918 2.910 24.021 1.00 97.31 99 TYR A O 1
ATOM 760 N N . VAL A 1 100 ? -27.813 1.970 21.963 1.00 97.50 100 VAL A N 1
ATOM 761 C CA . VAL A 1 100 ? -26.717 2.720 21.361 1.00 97.50 100 VAL A CA 1
ATOM 762 C C . VAL A 1 100 ? -27.143 3.034 19.933 1.00 97.50 100 VAL A C 1
ATOM 764 O O . VAL A 1 100 ? -27.400 2.122 19.137 1.00 97.50 100 VAL A O 1
ATOM 767 N N . GLU A 1 101 ? -27.219 4.312 19.614 1.00 95.00 101 GLU A N 1
ATOM 768 C CA . GLU A 1 101 ? -27.629 4.832 18.322 1.00 95.00 101 GLU A CA 1
ATOM 769 C C . GLU A 1 101 ? -26.458 5.551 17.667 1.00 95.00 101 GLU A C 1
ATOM 771 O O . GLU A 1 101 ? -25.965 6.564 18.147 1.00 95.00 101 GLU A O 1
ATOM 776 N N . MET A 1 102 ? -25.996 5.002 16.550 1.00 92.44 102 MET A N 1
ATOM 777 C CA . MET A 1 102 ? -24.987 5.632 15.714 1.00 92.44 102 MET A CA 1
ATOM 778 C C . MET A 1 102 ? -25.659 6.610 14.760 1.00 92.44 102 MET A C 1
ATOM 780 O O . MET A 1 102 ? -26.713 6.308 14.182 1.00 92.44 102 MET A O 1
ATOM 784 N N . ASN A 1 103 ? -25.016 7.753 14.536 1.00 88.19 103 ASN A N 1
ATOM 785 C CA . ASN A 1 103 ? -25.505 8.734 13.584 1.00 88.19 103 ASN A CA 1
ATOM 786 C C . ASN A 1 103 ? -25.535 8.156 12.162 1.00 88.19 103 ASN A C 1
ATOM 788 O O . ASN A 1 103 ? -24.550 7.604 11.665 1.00 88.19 103 ASN A O 1
ATOM 792 N N . LYS A 1 104 ? -26.675 8.315 11.488 1.00 81.56 104 LYS A N 1
ATOM 793 C CA . LYS A 1 104 ? -26.877 7.887 10.099 1.00 81.56 104 LYS A CA 1
ATOM 794 C C . LYS A 1 104 ? -26.018 8.682 9.107 1.00 81.56 104 LYS A C 1
ATOM 796 O O . LYS A 1 104 ? -25.655 8.130 8.070 1.00 81.56 104 LYS A O 1
ATOM 801 N N . SER A 1 105 ? -25.685 9.941 9.412 1.00 76.50 105 SER A N 1
ATOM 802 C CA . SER A 1 105 ? -24.857 10.809 8.558 1.00 76.50 105 SER A CA 1
ATOM 803 C C . SER A 1 105 ? -23.368 10.458 8.608 1.00 76.50 105 SER A C 1
ATOM 805 O O . SER A 1 105 ? -22.670 10.675 7.622 1.00 76.50 105 SER A O 1
ATOM 807 N N . MET A 1 106 ? -22.902 9.792 9.677 1.00 68.56 106 MET A N 1
ATOM 808 C CA . MET A 1 106 ? -21.560 9.187 9.771 1.00 68.56 106 MET A CA 1
ATOM 809 C C . MET A 1 106 ? -21.385 7.930 8.899 1.00 68.56 106 MET A C 1
ATOM 811 O O . MET A 1 106 ? -20.455 7.146 9.095 1.00 68.56 106 MET A O 1
ATOM 815 N N . TYR A 1 107 ? -22.228 7.800 7.871 1.00 64.62 107 TYR A N 1
ATOM 816 C CA . TYR A 1 107 ? -21.831 7.406 6.519 1.00 64.62 107 TYR A CA 1
ATOM 817 C C . TYR A 1 107 ? -22.399 6.076 5.989 1.00 64.62 107 TYR A C 1
ATOM 819 O O . TYR A 1 107 ? -22.533 5.068 6.693 1.00 64.62 107 TYR A O 1
ATOM 827 N N . ARG A 1 108 ? -22.649 6.087 4.667 1.00 58.00 108 ARG A N 1
ATOM 828 C CA . ARG A 1 108 ? -22.866 4.953 3.750 1.00 58.00 108 ARG A CA 1
ATOM 829 C C . ARG A 1 108 ? -21.966 5.138 2.508 1.00 58.00 108 ARG A C 1
ATOM 831 O O . ARG A 1 108 ? -22.184 6.115 1.799 1.00 58.00 108 ARG A O 1
AT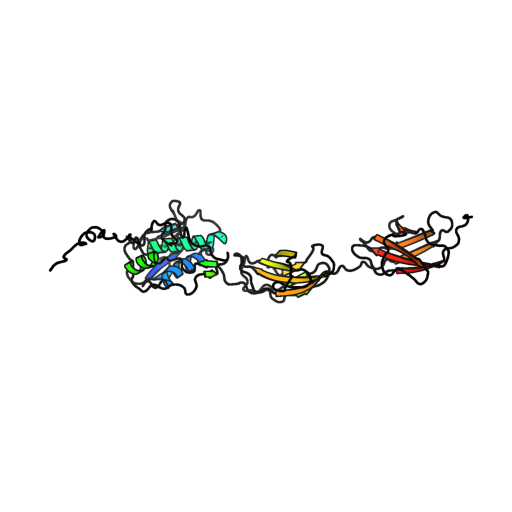OM 838 N N . PRO A 1 109 ? -21.032 4.219 2.187 1.00 61.78 109 PRO A N 1
ATOM 839 C CA . PRO A 1 109 ? -20.479 3.137 3.012 1.00 61.78 109 PRO A CA 1
ATOM 840 C C . PRO A 1 109 ? -19.371 3.630 3.964 1.00 61.78 109 PRO A C 1
ATOM 842 O O . PRO A 1 109 ? -18.601 4.513 3.607 1.00 61.78 109 PRO A O 1
ATOM 845 N N . LEU A 1 110 ? -19.262 3.036 5.160 1.00 71.62 110 LEU A N 1
ATOM 846 C CA . LEU A 1 110 ? -18.185 3.343 6.115 1.00 71.62 110 LEU A CA 1
ATOM 847 C C . LEU A 1 110 ? -16.812 3.200 5.435 1.00 71.62 110 LEU A C 1
ATOM 849 O O . LEU A 1 110 ? -16.448 2.092 5.035 1.00 71.62 110 LEU A O 1
ATOM 853 N N . ARG A 1 111 ? -16.079 4.310 5.310 1.00 74.69 111 ARG A N 1
ATOM 854 C CA . ARG A 1 111 ? -14.764 4.337 4.664 1.00 74.69 111 ARG A CA 1
ATOM 855 C C . ARG A 1 111 ? -13.662 3.847 5.620 1.00 74.69 111 ARG A C 1
ATOM 857 O O . ARG A 1 111 ? -13.830 3.981 6.839 1.00 74.69 111 ARG A O 1
ATOM 864 N N . PRO A 1 112 ? -12.555 3.275 5.113 1.00 74.94 112 PRO A N 1
ATOM 865 C CA . PRO A 1 112 ? -11.430 2.823 5.936 1.00 74.94 112 PRO A CA 1
ATOM 866 C C . PRO A 1 112 ? -10.919 3.870 6.930 1.00 74.94 112 PRO A C 1
ATOM 868 O O . PRO A 1 112 ? -10.667 3.521 8.088 1.00 74.94 112 PRO A O 1
ATOM 871 N N . GLU A 1 113 ? -10.850 5.134 6.504 1.00 75.00 113 GLU A N 1
ATOM 872 C CA . GLU A 1 113 ? -10.327 6.269 7.281 1.00 75.00 113 GLU A CA 1
ATOM 873 C C . GLU A 1 113 ? -11.110 6.519 8.583 1.00 75.00 113 GLU A C 1
ATOM 875 O O . GLU A 1 113 ? -10.536 6.839 9.619 1.00 75.00 113 GLU A O 1
ATOM 880 N N . VAL A 1 114 ? -12.431 6.321 8.567 1.00 82.00 114 VAL A N 1
ATOM 881 C CA . VAL A 1 114 ? -13.315 6.616 9.715 1.00 82.00 114 VAL A CA 1
ATOM 882 C C . VAL A 1 114 ? -13.590 5.392 10.596 1.00 82.00 114 VAL A C 1
ATOM 884 O O . VAL A 1 114 ? -14.285 5.470 11.616 1.00 82.00 114 VAL A O 1
ATOM 887 N N . ARG A 1 115 ? -13.051 4.225 10.230 1.00 87.31 115 ARG A N 1
ATOM 888 C CA . ARG A 1 115 ? -13.312 2.948 10.909 1.00 87.31 115 ARG A CA 1
ATOM 889 C C . ARG A 1 115 ? -12.820 2.929 12.357 1.00 87.31 115 ARG A C 1
ATOM 891 O O . ARG A 1 115 ? -13.490 2.358 13.216 1.00 87.31 115 ARG A O 1
ATOM 898 N N . LEU A 1 116 ? -11.657 3.523 12.631 1.00 88.94 116 LEU A N 1
ATOM 899 C CA . LEU A 1 116 ? -11.109 3.597 13.988 1.00 88.94 116 LEU A CA 1
ATOM 900 C C . LEU A 1 116 ? -11.964 4.513 14.869 1.00 88.94 116 LEU A C 1
ATOM 902 O O . LEU A 1 116 ? -12.419 4.083 15.927 1.00 88.94 116 LEU A O 1
ATOM 906 N N . VAL A 1 117 ? -12.246 5.726 14.388 1.00 89.25 117 VAL A N 1
ATOM 907 C CA . VAL A 1 117 ? -13.042 6.731 15.110 1.00 89.25 117 VAL A CA 1
ATOM 908 C C . VAL A 1 117 ? -14.427 6.188 15.458 1.00 89.25 117 VAL A C 1
ATOM 910 O O . VAL A 1 117 ? -14.864 6.260 16.602 1.00 89.25 117 VAL A O 1
ATOM 913 N N . THR A 1 118 ? -15.105 5.538 14.511 1.00 90.50 118 THR A N 1
ATOM 914 C CA . THR A 1 118 ? -16.424 4.932 14.766 1.00 90.50 118 THR A CA 1
ATOM 915 C C . THR A 1 118 ? -16.387 3.782 15.776 1.00 90.50 118 THR A C 1
ATOM 917 O O . THR A 1 118 ? -17.338 3.601 16.538 1.00 90.50 118 THR A O 1
ATOM 920 N N . ALA A 1 119 ? -15.292 3.020 15.838 1.00 94.00 119 ALA A N 1
ATOM 921 C CA . ALA A 1 119 ? -15.096 2.002 16.868 1.00 94.00 119 ALA A CA 1
ATOM 922 C C . ALA A 1 119 ? -14.869 2.612 18.260 1.00 94.00 119 ALA A C 1
ATOM 924 O O . ALA A 1 119 ? -15.349 2.062 19.252 1.00 94.00 119 ALA A O 1
ATOM 925 N N . GLN A 1 120 ? -14.164 3.742 18.329 1.00 94.12 120 GLN A N 1
ATOM 926 C CA . GLN A 1 120 ? -13.934 4.484 19.567 1.00 94.12 120 GLN A CA 1
ATOM 927 C C . GLN A 1 120 ? -15.230 5.130 20.070 1.00 94.12 120 GLN A C 1
ATOM 929 O O . GLN A 1 120 ? -15.538 4.992 21.250 1.00 94.12 120 GLN A O 1
ATOM 934 N N . ILE A 1 121 ? -16.050 5.705 19.181 1.00 94.38 121 ILE A N 1
ATOM 935 C CA . ILE A 1 121 ? -17.402 6.184 19.518 1.00 94.38 121 ILE A CA 1
ATOM 936 C C . ILE A 1 121 ? -18.244 5.031 20.071 1.00 94.38 121 ILE A C 1
ATOM 938 O O . ILE A 1 121 ? -18.789 5.137 21.158 1.00 94.38 121 ILE A O 1
ATOM 942 N N . LEU A 1 122 ? -18.286 3.871 19.405 1.00 96.38 122 LEU A N 1
ATOM 943 C CA . LEU A 1 122 ? -19.006 2.709 19.944 1.00 96.38 122 LEU A CA 1
ATOM 944 C C . LEU A 1 122 ? -18.508 2.297 21.337 1.00 96.38 122 LEU A C 1
ATOM 946 O O . LEU A 1 122 ? -19.303 1.878 22.174 1.00 96.38 122 LEU A O 1
ATOM 950 N N . ALA A 1 123 ? -17.203 2.381 21.601 1.00 97.50 123 ALA A N 1
ATOM 951 C CA . ALA A 1 123 ? -16.665 2.081 22.922 1.00 97.50 123 ALA A CA 1
ATOM 952 C C . ALA A 1 123 ? -17.108 3.115 23.964 1.00 97.50 123 ALA A C 1
ATOM 954 O O . ALA A 1 123 ? -17.462 2.718 25.074 1.00 97.50 123 ALA A O 1
ATOM 955 N N . HIS A 1 124 ? -17.121 4.397 23.599 1.00 96.81 124 HIS A N 1
ATOM 956 C CA . HIS A 1 124 ? -17.647 5.492 24.409 1.00 96.81 124 HIS A CA 1
ATOM 957 C C . HIS A 1 124 ? -19.126 5.261 24.755 1.00 96.81 124 HIS A C 1
ATOM 959 O O . HIS A 1 124 ? -19.482 5.191 25.930 1.00 96.81 124 HIS A O 1
ATOM 965 N N . GLU A 1 125 ? -19.963 4.973 23.757 1.00 97.44 125 GLU A N 1
ATOM 966 C CA . GLU A 1 125 ? -21.387 4.681 23.964 1.00 97.44 125 GLU A CA 1
ATOM 967 C C . GLU A 1 125 ? -21.617 3.450 24.854 1.00 97.44 125 GLU A C 1
ATOM 969 O O . GLU A 1 125 ? -22.518 3.414 25.693 1.00 97.44 125 GLU A O 1
ATOM 974 N N . LEU A 1 126 ? -20.777 2.418 24.730 1.00 98.25 126 LEU A N 1
ATOM 975 C CA . LEU A 1 126 ? -20.833 1.273 25.640 1.00 98.25 126 LEU A CA 1
ATOM 9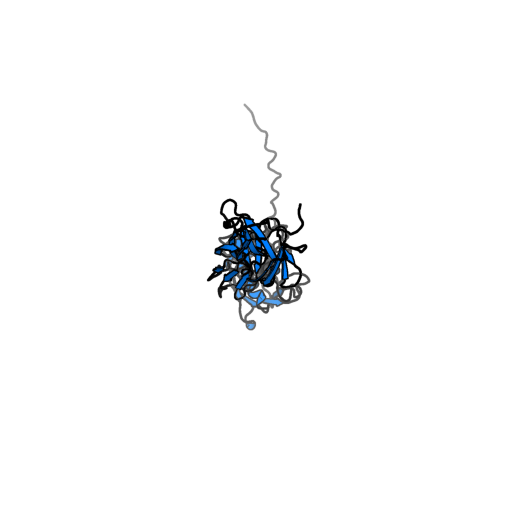76 C C . LEU A 1 126 ? -20.428 1.640 27.078 1.00 98.25 126 LEU A C 1
ATOM 978 O O . LEU A 1 126 ? -20.905 0.998 28.014 1.00 98.25 126 LEU A O 1
ATOM 982 N N . GLY A 1 127 ? -19.600 2.668 27.274 1.00 97.56 127 GLY A N 1
ATOM 983 C CA . GLY A 1 127 ? -19.323 3.250 28.588 1.00 97.56 127 GLY A CA 1
ATOM 984 C C . GLY A 1 127 ? -20.568 3.882 29.210 1.00 97.56 127 GLY A C 1
ATOM 985 O O . GLY A 1 127 ? -20.870 3.612 30.375 1.00 97.56 127 GLY A O 1
ATOM 986 N N . HIS A 1 128 ? -21.362 4.604 28.417 1.00 97.88 128 HIS A N 1
ATOM 987 C CA . HIS A 1 128 ? -22.673 5.087 28.856 1.00 97.88 128 HIS A CA 1
ATOM 988 C C . HIS A 1 128 ? -23.602 3.948 29.242 1.00 97.88 128 HIS A C 1
ATOM 990 O O . HIS A 1 128 ? -24.160 3.952 30.339 1.00 97.88 128 HIS A O 1
ATOM 996 N N . VAL A 1 129 ? -23.675 2.894 28.431 1.00 98.25 129 VAL A N 1
ATOM 997 C CA . VAL A 1 129 ? -24.462 1.700 28.769 1.00 98.25 129 VAL A CA 1
ATOM 998 C C . VAL A 1 129 ? -24.007 1.071 30.091 1.00 98.25 129 VAL A C 1
ATOM 1000 O O . VAL A 1 129 ? -24.848 0.571 30.837 1.00 98.25 129 VAL A O 1
ATOM 1003 N N . LEU A 1 130 ? -22.714 1.105 30.432 1.00 98.00 130 LEU A N 1
ATOM 1004 C CA . LEU A 1 130 ? -22.230 0.646 31.742 1.00 98.00 130 LEU A CA 1
ATOM 1005 C C . LEU A 1 130 ? -22.734 1.515 32.905 1.00 98.00 130 LEU A C 1
ATOM 1007 O O . LEU A 1 130 ? -22.798 1.011 34.026 1.00 98.00 130 LEU A O 1
ATOM 1011 N N . GLY A 1 131 ? -23.129 2.759 32.653 1.00 96.81 131 GLY A N 1
ATOM 1012 C CA . GLY A 1 131 ? -23.581 3.733 33.648 1.00 96.81 131 GLY A CA 1
ATOM 1013 C C . GLY A 1 131 ? -22.611 4.891 33.862 1.00 96.81 131 GLY A C 1
ATOM 1014 O O . GLY A 1 131 ? -22.817 5.671 34.789 1.00 96.81 131 GLY A O 1
ATOM 1015 N N . LEU A 1 132 ? -21.564 4.994 33.038 1.00 95.69 132 LEU A N 1
ATOM 1016 C CA . LEU A 1 132 ? -20.649 6.131 33.050 1.00 95.69 132 LEU A CA 1
ATOM 1017 C C . LEU A 1 132 ? -21.290 7.319 32.334 1.00 95.69 132 LEU A C 1
ATOM 1019 O O . LEU A 1 132 ? -22.046 7.152 31.384 1.00 95.69 132 LEU A O 1
ATOM 1023 N N . ASP A 1 133 ? -20.976 8.518 32.776 1.00 92.88 133 ASP A N 1
ATOM 1024 C CA . ASP A 1 133 ? -21.339 9.756 32.099 1.00 92.88 133 ASP A CA 1
ATOM 1025 C C . ASP A 1 133 ? -20.056 10.481 31.689 1.00 92.88 133 ASP A C 1
ATOM 1027 O O . ASP A 1 133 ? -18.943 10.035 31.994 1.00 92.88 133 ASP A O 1
ATOM 1031 N N . HIS A 1 134 ? -20.207 11.573 30.956 1.00 92.12 134 HIS A N 1
ATOM 1032 C CA . HIS A 1 134 ? -19.084 12.338 30.474 1.00 92.12 134 HIS A CA 1
ATOM 1033 C C . HIS A 1 134 ? -18.180 12.822 31.607 1.00 92.12 134 HIS A C 1
ATOM 1035 O O . HIS A 1 134 ? -18.631 13.258 32.672 1.00 92.12 134 HIS A O 1
ATOM 1041 N N . VAL A 1 135 ? -16.882 12.820 31.321 1.00 86.06 135 VAL A N 1
ATOM 1042 C CA . VAL A 1 135 ? -15.881 13.576 32.067 1.00 86.06 135 VAL A CA 1
ATOM 1043 C C . VAL A 1 135 ? -15.443 14.761 31.215 1.00 86.06 135 VAL A C 1
ATOM 1045 O O . VAL A 1 135 ? -15.023 14.608 30.071 1.00 86.06 135 VAL A O 1
ATOM 1048 N N . PHE A 1 136 ? -15.545 15.969 31.762 1.00 80.38 136 PHE A N 1
ATOM 1049 C CA . PHE A 1 136 ? -15.130 17.182 31.061 1.00 80.38 136 PHE A CA 1
ATOM 1050 C C . PHE A 1 136 ? -13.660 17.459 31.375 1.00 80.38 136 PHE A C 1
ATOM 1052 O O . PHE A 1 136 ? -13.313 17.934 32.455 1.00 80.38 136 PHE A O 1
ATOM 1059 N N . SER A 1 137 ? -12.777 17.088 30.449 1.00 74.19 137 SER A N 1
ATOM 1060 C CA . SER A 1 137 ? -11.334 17.301 30.569 1.00 74.19 137 SER A CA 1
ATOM 1061 C C . SER A 1 137 ? -10.650 17.362 29.210 1.00 74.19 137 SER A C 1
ATOM 1063 O O . SER A 1 137 ? -11.015 16.591 28.329 1.00 74.19 137 SER A O 1
ATOM 1065 N N . ASN A 1 138 ? -9.585 18.157 29.104 1.00 69.44 138 ASN A N 1
ATOM 1066 C CA . ASN A 1 138 ? -8.745 18.294 27.903 1.00 69.44 138 ASN A CA 1
ATOM 1067 C C . ASN A 1 138 ? -7.671 17.190 27.818 1.00 69.44 138 ASN A C 1
ATOM 1069 O O . ASN A 1 138 ? -6.493 17.464 27.610 1.00 69.44 138 ASN A O 1
ATOM 1073 N N . GLY A 1 139 ? -8.019 15.954 28.173 1.00 75.38 139 GLY A N 1
ATOM 1074 C CA . GLY A 1 139 ? -7.058 14.858 28.244 1.00 75.38 139 GLY A CA 1
ATOM 1075 C C . GLY A 1 139 ? -7.577 13.619 27.542 1.00 75.38 139 GLY A C 1
ATOM 1076 O O . GLY A 1 139 ? -8.780 13.383 27.529 1.00 75.38 139 GLY A O 1
ATOM 1077 N N . CYS A 1 140 ? -6.649 12.796 27.054 1.00 84.50 140 CYS A N 1
ATOM 1078 C CA . CYS A 1 140 ? -6.924 11.537 26.367 1.00 84.50 140 CYS A CA 1
ATOM 1079 C C . CYS A 1 140 ? -7.727 10.551 27.239 1.00 84.50 140 CYS A C 1
ATOM 1081 O O . CYS A 1 140 ? -7.167 9.786 28.038 1.00 84.50 140 CYS A O 1
ATOM 1083 N N . ARG A 1 141 ? -9.057 10.603 27.125 1.00 87.94 141 ARG A N 1
ATOM 1084 C CA . ARG A 1 141 ? -10.015 9.774 27.867 1.00 87.94 141 ARG A CA 1
ATOM 1085 C C . ARG A 1 141 ? -11.123 9.324 26.934 1.00 87.94 141 ARG A C 1
ATOM 1087 O O . ARG A 1 141 ? -11.476 10.032 25.995 1.00 87.94 141 ARG A O 1
ATOM 1094 N N . LEU A 1 142 ? -11.664 8.136 27.186 1.00 92.38 142 LEU A N 1
ATOM 1095 C CA . LEU A 1 142 ? -12.725 7.622 26.333 1.00 92.38 142 LEU A CA 1
ATOM 1096 C C . LEU A 1 142 ? -14.030 8.371 26.586 1.00 92.38 142 LEU A C 1
ATOM 1098 O O . LEU A 1 142 ? -14.704 8.704 25.622 1.00 92.38 142 LEU A O 1
ATOM 1102 N N . MET A 1 143 ? -14.366 8.655 27.849 1.00 93.00 143 MET A N 1
ATOM 1103 C CA . MET A 1 143 ? -15.644 9.264 28.240 1.00 93.00 143 MET A CA 1
ATOM 1104 C C . MET A 1 143 ? -15.661 10.802 28.164 1.00 93.00 143 MET A C 1
ATOM 1106 O O . MET A 1 143 ? -16.486 11.436 28.814 1.00 93.00 143 MET A O 1
ATOM 1110 N N . THR A 1 144 ? -14.774 11.445 27.403 1.00 89.69 144 THR A N 1
ATOM 1111 C CA . THR A 1 144 ? -14.922 12.875 27.065 1.00 89.69 144 THR A CA 1
ATOM 1112 C C . THR A 1 144 ? -15.938 13.051 25.931 1.00 89.69 144 THR A C 1
ATOM 1114 O O . THR A 1 144 ? -15.972 12.201 25.041 1.00 89.69 144 THR A O 1
ATOM 1117 N N . PRO A 1 145 ? -16.722 14.150 25.892 1.00 85.81 145 PRO A N 1
ATOM 1118 C CA . PRO A 1 145 ? -17.677 14.398 24.800 1.00 85.81 145 PRO A CA 1
ATOM 1119 C C . PRO A 1 145 ? -17.017 14.427 23.412 1.00 85.81 145 PRO A C 1
ATOM 1121 O O . PRO A 1 145 ? -17.596 13.990 22.421 1.00 85.81 145 PRO A O 1
ATOM 1124 N N . THR A 1 146 ? -15.772 14.906 23.350 1.00 82.50 146 THR A N 1
ATOM 1125 C CA . THR A 1 146 ? -14.896 14.735 22.190 1.00 82.50 146 THR A CA 1
ATOM 1126 C C . THR A 1 146 ? -14.096 13.454 22.389 1.00 82.50 146 THR A C 1
ATOM 1128 O O . THR A 1 146 ? -13.127 13.441 23.153 1.00 82.50 146 THR A O 1
ATOM 1131 N N . VAL A 1 147 ? -14.525 12.367 21.746 1.00 72.56 147 VAL A N 1
ATOM 1132 C CA . VAL A 1 147 ? -13.915 11.037 21.899 1.00 72.56 147 VAL A CA 1
ATOM 1133 C C . VAL A 1 147 ? -12.417 11.099 21.610 1.00 72.56 147 VAL A C 1
ATOM 1135 O O . VAL A 1 147 ? -12.023 11.435 20.496 1.00 72.56 147 VAL A O 1
ATOM 1138 N N . LEU A 1 148 ? -11.600 10.736 22.608 1.00 74.19 148 LEU A N 1
ATOM 1139 C CA . LEU A 1 148 ? -10.139 10.635 22.495 1.00 74.19 148 LEU A CA 1
ATOM 1140 C C . LEU A 1 148 ? -9.467 11.902 21.925 1.00 74.19 148 LEU A C 1
ATOM 1142 O O . LEU A 1 148 ? -8.439 11.823 21.254 1.00 74.19 148 LEU A O 1
ATOM 1146 N N . GLY A 1 149 ? -10.039 13.072 22.225 1.00 74.12 149 GLY A N 1
ATOM 1147 C CA . GLY A 1 149 ? -9.382 14.357 21.996 1.00 74.12 149 GLY A CA 1
ATOM 1148 C C . GLY A 1 149 ? -8.067 14.452 22.774 1.00 74.12 149 GLY A C 1
ATOM 1149 O O . GLY A 1 149 ? -7.928 13.867 23.853 1.00 74.12 149 GLY A O 1
ATOM 1150 N N . ASP A 1 150 ? -7.096 15.169 22.209 1.00 81.00 150 ASP A N 1
ATOM 1151 C CA . ASP A 1 150 ? -5.776 15.396 22.814 1.00 81.00 150 ASP A CA 1
ATOM 1152 C C . ASP A 1 150 ? -5.015 14.093 23.156 1.00 81.00 150 ASP A C 1
ATOM 1154 O O . ASP A 1 150 ? -4.226 14.024 24.106 1.00 81.00 150 ASP A O 1
ATOM 1158 N N . CYS A 1 151 ? -5.267 13.022 22.395 1.00 83.62 151 CYS A N 1
ATOM 1159 C CA . CYS A 1 151 ? -4.513 11.775 22.476 1.00 83.62 151 CYS A CA 1
ATOM 1160 C C . CYS A 1 151 ? -3.242 11.829 21.615 1.00 83.62 151 CYS A C 1
ATOM 1162 O O . CYS A 1 151 ? -3.277 12.383 20.521 1.00 83.62 151 CYS A O 1
ATOM 1164 N N . PRO A 1 152 ? -2.125 11.221 22.063 1.00 85.81 152 PRO A N 1
ATOM 1165 C CA . PRO A 1 152 ? -0.926 11.119 21.240 1.00 85.81 152 PRO A CA 1
ATOM 1166 C C . PRO A 1 152 ? -1.200 10.349 19.951 1.00 85.81 152 PRO A C 1
ATOM 1168 O O . PRO A 1 152 ? -1.752 9.243 20.004 1.00 85.81 152 PRO A O 1
ATOM 1171 N N . ASP A 1 153 ? -0.730 10.888 18.832 1.00 86.50 153 ASP A N 1
ATOM 1172 C CA . ASP A 1 153 ? -0.794 10.194 17.555 1.00 86.50 153 ASP A CA 1
ATOM 1173 C C . ASP A 1 153 ? 0.013 8.888 17.590 1.00 86.50 153 ASP A C 1
ATOM 1175 O O . ASP A 1 153 ? 1.048 8.785 18.272 1.00 86.50 153 ASP A O 1
ATOM 1179 N N . PRO A 1 154 ? -0.452 7.849 16.878 1.00 90.81 154 PRO A N 1
ATOM 1180 C CA . PRO A 1 154 ? 0.337 6.650 16.697 1.00 90.81 154 PRO A CA 1
ATOM 1181 C C . PRO A 1 154 ? 1.618 6.977 15.917 1.00 90.81 154 PRO A C 1
ATOM 1183 O O . PRO A 1 154 ? 1.608 7.824 15.028 1.00 90.81 154 PRO A O 1
ATOM 1186 N N . PRO A 1 155 ? 2.727 6.262 16.175 1.00 94.38 155 PRO A N 1
ATOM 1187 C CA . PRO A 1 155 ? 3.980 6.505 15.464 1.00 94.38 155 PRO A CA 1
ATOM 1188 C C . PRO A 1 155 ? 3.913 6.115 13.980 1.00 94.38 155 PRO A C 1
ATOM 1190 O O . PRO A 1 155 ? 4.851 6.396 13.247 1.00 94.38 155 PRO A O 1
ATOM 1193 N N . GLN A 1 156 ? 2.861 5.403 13.562 1.00 94.56 156 GLN A N 1
ATOM 1194 C CA . GLN A 1 156 ? 2.631 4.961 12.190 1.00 94.56 156 GLN A CA 1
ATOM 1195 C C . GLN A 1 156 ? 1.122 4.944 11.890 1.00 94.56 156 GLN A C 1
ATOM 1197 O O . GLN A 1 156 ? 0.348 4.581 12.784 1.00 94.56 156 GLN A O 1
ATOM 1202 N N . PRO A 1 157 ? 0.688 5.248 10.653 1.00 91.25 157 PRO A N 1
ATOM 1203 C CA . PRO A 1 157 ? -0.732 5.385 10.300 1.00 91.25 157 PRO A CA 1
ATOM 1204 C C . PRO A 1 157 ? -1.534 4.076 10.395 1.00 91.25 157 PRO A C 1
ATOM 1206 O O . PRO A 1 157 ? -2.744 4.098 10.613 1.00 91.25 157 PRO A O 1
ATOM 1209 N N . TRP A 1 158 ? -0.875 2.916 10.312 1.00 92.56 158 TRP A N 1
ATOM 1210 C CA . TRP A 1 158 ? -1.515 1.604 10.483 1.00 92.56 158 TRP A CA 1
ATOM 1211 C C . TRP A 1 158 ? -1.667 1.153 11.940 1.00 92.56 158 TRP A C 1
ATOM 1213 O O . TRP A 1 158 ? -2.116 0.028 12.194 1.00 92.56 158 TRP A O 1
ATOM 1223 N N . LEU A 1 159 ? -1.266 1.978 12.907 1.00 93.75 159 LEU A N 1
ATOM 1224 C CA . LEU A 1 159 ? -1.336 1.672 14.332 1.00 93.75 159 LEU A CA 1
ATOM 1225 C C . LEU A 1 159 ? -2.421 2.498 15.031 1.00 93.75 159 LEU A C 1
ATOM 1227 O O . LEU A 1 159 ? -2.781 3.587 14.609 1.00 93.75 159 LEU A O 1
ATOM 1231 N N . TYR A 1 160 ? -2.919 1.977 16.148 1.00 91.75 160 TYR A N 1
ATOM 1232 C CA . TYR A 1 160 ? -3.821 2.676 17.060 1.00 91.75 160 TYR A CA 1
ATOM 1233 C C . TYR A 1 160 ? -3.493 2.320 18.516 1.00 91.75 160 TYR A C 1
ATOM 1235 O O . TYR A 1 160 ? -2.893 1.270 18.774 1.00 91.75 160 TYR A O 1
ATOM 1243 N N . ASP A 1 161 ? -3.867 3.170 19.480 1.00 90.94 161 ASP A N 1
ATOM 1244 C CA . ASP A 1 161 ? -3.661 2.860 20.903 1.00 90.94 161 ASP A CA 1
ATOM 1245 C C . ASP A 1 161 ? -4.509 1.637 21.290 1.00 90.94 161 ASP A C 1
ATOM 1247 O O . ASP A 1 161 ? -5.736 1.649 21.186 1.00 90.94 161 ASP A O 1
ATOM 1251 N N . CYS A 1 162 ? -3.865 0.560 21.736 1.00 90.38 162 CYS A N 1
ATOM 1252 C CA . CYS A 1 162 ? -4.540 -0.656 22.180 1.00 90.38 162 CYS A CA 1
ATOM 1253 C C . CYS A 1 162 ? -5.468 -0.416 23.384 1.00 90.38 162 CYS A C 1
ATOM 1255 O O . CYS A 1 162 ? -6.330 -1.252 23.663 1.00 90.38 162 CYS A O 1
ATOM 1257 N N . SER A 1 163 ? -5.238 0.653 24.148 1.00 88.44 163 SER A N 1
ATOM 1258 C CA . SER A 1 163 ? -5.870 0.964 25.424 1.00 88.44 163 SER A CA 1
ATOM 1259 C C . SER A 1 163 ? -6.651 2.272 25.347 1.00 88.44 163 SER A C 1
ATOM 1261 O O . SER A 1 163 ? -6.219 3.292 25.872 1.00 88.44 163 SER A O 1
ATOM 1263 N N . TRP A 1 164 ? -7.861 2.225 24.792 1.00 91.44 164 TRP A N 1
ATOM 1264 C CA . TRP A 1 164 ? -8.734 3.408 24.741 1.00 91.44 164 TRP A CA 1
ATOM 1265 C C . TRP A 1 164 ? -9.182 3.896 26.121 1.00 91.44 164 TRP A C 1
ATOM 1267 O O . TRP A 1 164 ? -9.506 5.064 26.285 1.00 91.44 164 TRP A O 1
ATOM 1277 N N . LEU A 1 165 ? -9.208 3.005 27.116 1.00 91.88 165 LEU A N 1
ATOM 1278 C CA . LEU A 1 165 ? -9.625 3.352 28.469 1.00 91.88 165 LEU A CA 1
ATOM 1279 C C . LEU A 1 165 ? -8.493 4.056 29.212 1.00 91.88 165 LEU A C 1
ATOM 1281 O O . LEU A 1 165 ? -7.426 3.476 29.461 1.00 91.88 165 LEU A O 1
ATOM 1285 N N . SER A 1 166 ? -8.757 5.282 29.648 1.00 90.00 166 SER A N 1
ATOM 1286 C CA . SER A 1 166 ? -7.903 5.969 30.602 1.00 90.00 166 SER A CA 1
ATOM 1287 C C . SER A 1 166 ? -7.978 5.297 31.978 1.00 90.00 166 SER A C 1
ATOM 1289 O O . SER A 1 166 ? -8.836 4.457 32.271 1.00 90.00 166 SER A O 1
ATOM 1291 N N . LYS A 1 167 ? -7.062 5.683 32.877 1.00 89.88 167 LYS A N 1
ATOM 1292 C CA . LYS A 1 167 ? -7.115 5.236 34.282 1.00 89.88 167 LYS A CA 1
ATOM 1293 C C . LYS A 1 167 ? -8.439 5.607 34.950 1.00 89.88 167 LYS A C 1
ATOM 1295 O O . LYS A 1 167 ? -8.837 4.932 35.895 1.00 89.88 167 LYS A O 1
ATOM 1300 N N . ASP A 1 168 ? -9.058 6.688 34.498 1.00 89.19 168 ASP A N 1
ATOM 1301 C CA . ASP A 1 168 ? -10.247 7.226 35.121 1.00 89.19 168 ASP A CA 1
ATOM 1302 C C . ASP A 1 168 ? -11.533 6.550 34.621 1.00 89.19 168 ASP A C 1
ATOM 1304 O O . ASP A 1 168 ? -12.315 6.077 35.445 1.00 89.19 168 ASP A O 1
ATOM 1308 N N . ASP A 1 169 ? -11.645 6.315 33.306 1.00 92.19 169 ASP A N 1
ATOM 1309 C CA . ASP A 1 169 ? -12.720 5.494 32.720 1.00 92.19 169 ASP A CA 1
ATOM 1310 C C . ASP A 1 169 ? -12.792 4.117 33.415 1.00 92.19 169 ASP A C 1
ATOM 1312 O O . ASP A 1 169 ? -13.857 3.629 33.806 1.00 92.19 169 ASP A O 1
ATOM 1316 N N . LEU A 1 170 ? -11.621 3.502 33.645 1.00 93.38 170 LEU A N 1
ATOM 1317 C CA . LEU A 1 170 ? -11.499 2.244 34.385 1.00 93.38 170 LEU A CA 1
ATOM 1318 C C . LEU A 1 170 ? -11.932 2.370 35.843 1.00 93.38 170 LEU A C 1
ATOM 1320 O O . LEU A 1 170 ? -12.550 1.447 36.369 1.00 93.38 170 LEU A O 1
ATOM 1324 N N . ARG A 1 171 ? -11.591 3.473 36.515 1.00 92.31 171 ARG A N 1
ATOM 1325 C CA . ARG A 1 171 ? -11.942 3.686 37.921 1.00 92.31 171 ARG A CA 1
ATOM 1326 C C . ARG A 1 171 ? -13.456 3.746 38.088 1.00 92.31 171 ARG A C 1
ATOM 1328 O O . ARG A 1 171 ? -13.971 3.035 38.945 1.00 92.31 171 ARG A O 1
ATOM 1335 N N . GLY A 1 172 ? -14.158 4.497 37.240 1.00 92.12 172 GLY A N 1
ATOM 1336 C CA . GLY A 1 172 ? -15.620 4.559 37.276 1.00 92.12 172 GLY A CA 1
ATOM 1337 C C . GLY A 1 172 ? -16.271 3.201 37.038 1.00 92.12 172 GLY A C 1
ATOM 1338 O O . GLY A 1 172 ? -17.117 2.763 37.821 1.00 92.12 172 GLY A O 1
ATOM 1339 N N . ALA A 1 173 ? -15.813 2.470 36.020 1.00 94.81 173 ALA A N 1
ATOM 1340 C CA . ALA A 1 173 ? -16.354 1.147 35.728 1.00 94.81 173 ALA A CA 1
ATOM 1341 C C . ALA A 1 173 ? -16.059 0.126 36.848 1.00 94.81 173 ALA A C 1
ATOM 1343 O O . ALA A 1 173 ? -16.914 -0.697 37.181 1.00 94.81 173 ALA A O 1
ATOM 1344 N N . LEU A 1 174 ? -14.878 0.187 37.474 1.00 95.06 174 LEU A N 1
ATOM 1345 C CA . LEU A 1 174 ? -14.524 -0.656 38.621 1.00 95.06 174 LEU A CA 1
ATOM 1346 C C . LEU A 1 174 ? -15.323 -0.302 39.877 1.00 95.06 174 LEU A C 1
ATOM 1348 O O . LEU A 1 174 ? -15.652 -1.208 40.635 1.00 95.06 174 LEU A O 1
ATOM 1352 N N . THR A 1 175 ? -15.679 0.962 40.096 1.00 93.94 175 THR A N 1
ATOM 1353 C CA . THR A 1 175 ? -16.578 1.344 41.195 1.00 93.94 175 THR A CA 1
ATOM 1354 C C . THR A 1 175 ? -17.968 0.734 41.007 1.00 93.94 175 THR A C 1
ATOM 1356 O O . THR A 1 175 ? -18.543 0.209 41.958 1.00 93.94 175 THR A O 1
ATOM 1359 N N . LEU A 1 176 ? -18.496 0.736 39.779 1.00 94.31 176 LEU A N 1
ATOM 1360 C CA . LEU A 1 176 ? -19.825 0.188 39.484 1.00 94.31 176 LEU A CA 1
ATOM 1361 C C . LEU A 1 176 ? -19.882 -1.346 39.526 1.00 94.31 176 LEU A C 1
ATOM 1363 O O . LEU A 1 176 ? -20.875 -1.919 39.983 1.00 94.31 176 LEU A O 1
ATOM 1367 N N . TYR A 1 177 ? -18.846 -2.020 39.021 1.00 96.38 177 TYR A N 1
ATOM 1368 C CA . TYR A 1 177 ? -18.883 -3.468 38.777 1.00 96.38 177 TYR A CA 1
ATOM 1369 C C . TYR A 1 177 ? -17.873 -4.273 39.598 1.00 96.38 177 TYR A C 1
ATOM 1371 O O . TYR A 1 177 ? -17.975 -5.498 39.654 1.00 96.38 177 TYR A O 1
ATOM 1379 N N . GLY A 1 178 ? -16.908 -3.629 40.252 1.00 95.19 178 GLY A N 1
ATOM 1380 C CA . GLY A 1 178 ? -15.746 -4.287 40.843 1.00 95.19 178 GLY A CA 1
ATOM 1381 C C . GLY A 1 178 ? -14.822 -4.906 39.789 1.00 95.19 178 GLY A C 1
ATOM 1382 O O . GLY A 1 178 ? -15.032 -4.786 38.580 1.00 95.19 178 GLY A O 1
ATOM 1383 N N . GLY A 1 179 ? -13.799 -5.622 40.257 1.00 95.69 179 GLY A N 1
ATOM 1384 C CA . GLY A 1 179 ? -12.811 -6.294 39.410 1.00 95.69 179 GLY A CA 1
ATOM 1385 C C . GLY A 1 179 ? -11.397 -5.788 39.667 1.00 95.69 179 GLY A C 1
ATOM 1386 O O . GLY A 1 179 ? -11.114 -5.201 40.711 1.00 95.69 179 GLY A O 1
ATOM 1387 N N . LYS A 1 180 ? -10.495 -6.027 38.714 1.00 96.00 180 LYS A N 1
ATOM 1388 C CA . LYS A 1 180 ? -9.109 -5.548 38.771 1.00 96.00 180 LYS A CA 1
ATOM 1389 C C . LYS A 1 180 ? -8.706 -5.036 37.402 1.00 96.00 180 LYS A C 1
ATOM 1391 O O . LYS A 1 180 ? -8.681 -5.822 36.460 1.00 96.00 180 LYS A O 1
ATOM 1396 N N . ALA A 1 181 ? -8.350 -3.753 37.329 1.00 94.38 181 ALA A N 1
ATOM 1397 C CA . ALA A 1 181 ? -7.894 -3.115 36.100 1.00 94.38 181 ALA A CA 1
ATOM 1398 C C . ALA A 1 181 ? -6.836 -3.969 35.389 1.00 94.38 181 ALA A C 1
ATOM 1400 O O . ALA A 1 181 ? -5.840 -4.389 35.987 1.00 94.38 181 ALA A O 1
ATOM 1401 N N . ARG A 1 182 ? -7.047 -4.187 34.097 1.00 93.31 182 ARG A N 1
ATOM 1402 C CA . ARG A 1 182 ? -6.099 -4.805 33.180 1.00 93.31 182 ARG A CA 1
ATOM 1403 C C . ARG A 1 182 ? -5.834 -3.837 32.048 1.00 93.31 182 ARG A C 1
ATOM 1405 O O . ARG A 1 182 ? -6.746 -3.195 31.537 1.00 93.31 182 ARG A O 1
ATOM 1412 N N . LYS A 1 183 ? -4.567 -3.759 31.663 1.00 86.50 183 LYS A N 1
ATOM 1413 C CA . LYS A 1 183 ? -4.132 -3.010 30.494 1.00 86.50 183 LYS A CA 1
ATOM 1414 C C . LYS A 1 183 ? -3.605 -3.976 29.440 1.00 86.50 183 LYS A C 1
ATOM 1416 O O . LYS A 1 183 ? -3.055 -5.018 29.807 1.00 86.50 183 LYS A O 1
ATOM 1421 N N . PRO A 1 184 ? -3.755 -3.648 28.151 1.00 86.31 184 PRO A N 1
ATOM 1422 C CA . PRO A 1 184 ? -3.060 -4.358 27.090 1.00 86.31 184 PRO A CA 1
ATOM 1423 C C . PRO A 1 184 ? -1.546 -4.382 27.338 1.00 86.31 184 PRO A C 1
ATOM 1425 O O . PRO A 1 184 ? -0.974 -3.408 27.821 1.00 86.31 184 PRO A O 1
ATOM 1428 N N . ALA A 1 185 ? -0.893 -5.490 26.980 1.00 86.38 185 ALA A N 1
ATOM 1429 C CA . ALA A 1 185 ? 0.559 -5.641 27.118 1.00 86.38 185 ALA A CA 1
ATOM 1430 C C . ALA A 1 185 ? 1.359 -4.731 26.166 1.00 86.38 185 ALA A C 1
ATOM 1432 O O . ALA A 1 185 ? 2.529 -4.455 26.409 1.00 86.38 185 ALA A O 1
ATOM 1433 N N . ARG A 1 186 ? 0.738 -4.280 25.072 1.00 90.44 186 ARG A N 1
ATOM 1434 C CA . ARG A 1 186 ? 1.336 -3.391 24.071 1.00 90.44 186 ARG A CA 1
ATOM 1435 C C . ARG A 1 186 ? 0.567 -2.077 24.051 1.00 90.44 186 ARG A C 1
ATOM 1437 O O . ARG A 1 186 ? -0.653 -2.099 24.185 1.00 90.44 186 ARG A O 1
ATOM 1444 N N . LYS A 1 187 ? 1.275 -0.961 23.853 1.00 90.69 187 LYS A N 1
ATOM 1445 C CA . LYS A 1 187 ? 0.655 0.358 23.660 1.00 90.69 187 LYS A CA 1
ATOM 1446 C C . LYS A 1 187 ? -0.008 0.470 22.287 1.00 90.69 187 LYS A C 1
ATOM 1448 O O . LYS A 1 187 ? -1.125 0.947 22.198 1.00 90.69 187 LYS A O 1
ATOM 1453 N N . TRP A 1 188 ? 0.657 -0.011 21.239 1.00 93.50 188 TRP A N 1
ATOM 1454 C CA . TRP A 1 188 ? 0.196 0.141 19.860 1.00 93.50 188 TRP A CA 1
ATOM 1455 C C . TRP A 1 188 ? -0.264 -1.187 19.261 1.00 93.50 188 TRP A C 1
ATOM 1457 O O . TRP A 1 188 ? 0.417 -2.212 19.379 1.00 93.50 188 TRP A O 1
ATOM 1467 N N . CYS A 1 189 ? -1.431 -1.155 18.627 1.00 92.38 189 CYS A N 1
ATOM 1468 C CA . CYS A 1 189 ? -2.085 -2.281 17.977 1.00 92.38 189 CYS A CA 1
ATOM 1469 C C . CYS A 1 189 ? -2.238 -1.978 16.488 1.00 92.38 189 CYS A C 1
ATOM 1471 O O . CYS A 1 189 ? -2.533 -0.839 16.137 1.00 92.38 189 CYS A O 1
ATOM 1473 N N . PRO A 1 190 ? -2.071 -2.968 15.603 1.00 93.25 190 PRO A N 1
ATOM 1474 C CA . PRO A 1 190 ? -2.255 -2.736 14.183 1.00 93.25 190 PRO A CA 1
ATOM 1475 C C . PRO A 1 190 ? -3.750 -2.741 13.829 1.00 93.25 190 PRO A C 1
ATOM 1477 O O . PRO A 1 190 ? -4.508 -3.584 14.324 1.00 93.25 190 PRO A O 1
ATOM 1480 N N . LEU A 1 191 ? -4.180 -1.798 12.986 1.00 91.25 191 LEU A N 1
ATOM 1481 C CA . LEU A 1 191 ? -5.565 -1.690 12.503 1.00 91.25 191 LEU A CA 1
ATOM 1482 C C . LEU A 1 191 ? -5.987 -2.956 11.746 1.00 91.25 191 LEU A C 1
ATOM 1484 O O . LEU A 1 191 ? -7.100 -3.468 11.926 1.00 91.25 191 LEU A O 1
ATOM 1488 N N . GLU A 1 192 ? -5.055 -3.517 10.977 1.00 90.62 192 GLU A N 1
ATOM 1489 C CA . GLU A 1 192 ? -5.177 -4.802 10.295 1.00 90.62 192 GLU A CA 1
ATOM 1490 C C . GLU A 1 192 ? -3.929 -5.660 10.503 1.00 90.62 192 GLU A C 1
ATOM 1492 O O . GLU A 1 192 ? -2.884 -5.144 10.875 1.00 90.62 192 GLU A O 1
ATOM 1497 N N . PRO A 1 193 ? -3.999 -6.986 10.308 1.00 91.81 193 PRO A N 1
ATOM 1498 C CA . PRO A 1 193 ? -2.801 -7.809 10.273 1.00 91.81 193 PRO A CA 1
ATOM 1499 C C . PRO A 1 193 ? -1.813 -7.300 9.221 1.00 91.81 193 PRO A C 1
ATOM 1501 O O . PRO A 1 193 ? -2.229 -6.833 8.158 1.00 91.81 193 PRO A O 1
ATOM 1504 N N . LYS A 1 194 ? -0.519 -7.470 9.511 1.00 94.69 194 LYS A N 1
ATOM 1505 C CA . LYS A 1 194 ? 0.548 -7.228 8.540 1.00 94.69 194 LYS A CA 1
ATOM 1506 C C . LYS A 1 194 ? 0.249 -8.030 7.263 1.00 94.69 194 LYS A C 1
ATOM 1508 O O . LYS A 1 194 ? -0.046 -9.226 7.391 1.00 94.69 194 LYS A O 1
ATOM 1513 N N . PRO A 1 195 ? 0.295 -7.415 6.070 1.00 95.38 195 PRO A N 1
ATOM 1514 C CA . PRO A 1 195 ? 0.090 -8.157 4.837 1.00 95.38 195 PRO A CA 1
ATOM 1515 C C . PRO A 1 195 ? 1.201 -9.208 4.647 1.00 95.38 195 PRO A C 1
ATOM 1517 O O . PRO A 1 195 ? 2.339 -8.999 5.090 1.00 95.38 195 PRO A O 1
ATOM 1520 N N . PRO A 1 196 ? 0.887 -10.360 4.028 1.00 94.88 196 PRO A N 1
ATOM 1521 C CA . PRO A 1 196 ? 1.908 -11.315 3.599 1.00 94.88 196 PRO A CA 1
ATOM 1522 C C . PRO A 1 196 ? 2.816 -10.677 2.538 1.00 94.88 196 PRO A C 1
ATOM 1524 O O . PRO A 1 196 ? 2.419 -9.707 1.907 1.00 94.88 196 PRO A O 1
ATOM 1527 N N . ALA A 1 197 ? 4.021 -11.211 2.337 1.00 94.88 197 ALA A N 1
ATOM 1528 C CA . ALA A 1 197 ? 4.887 -10.773 1.241 1.00 94.88 197 ALA A CA 1
ATOM 1529 C C . ALA A 1 197 ? 4.360 -11.261 -0.127 1.00 94.88 197 ALA A C 1
ATOM 1531 O O . ALA A 1 197 ? 3.649 -12.277 -0.162 1.00 94.88 197 ALA A O 1
ATOM 1532 N N . PRO A 1 198 ? 4.718 -10.586 -1.236 1.00 94.38 198 PRO A N 1
ATOM 1533 C CA . PRO A 1 198 ? 4.559 -11.121 -2.588 1.00 94.38 198 PRO A CA 1
ATOM 1534 C C . PRO A 1 198 ? 5.154 -12.530 -2.728 1.00 94.38 198 PRO A C 1
ATOM 1536 O O . PRO A 1 198 ? 6.158 -12.859 -2.095 1.00 94.38 198 PRO A O 1
ATOM 1539 N N . GLN A 1 199 ? 4.511 -13.379 -3.532 1.00 93.25 199 GLN A N 1
ATOM 1540 C CA . GLN A 1 199 ? 4.940 -14.759 -3.796 1.00 93.25 199 GLN A CA 1
ATOM 1541 C C . GLN A 1 199 ? 5.377 -14.914 -5.251 1.00 93.25 199 GLN A C 1
ATOM 1543 O O . GLN A 1 199 ? 4.957 -14.134 -6.100 1.00 93.25 199 GLN A O 1
ATOM 1548 N N . ASP A 1 200 ? 6.204 -15.923 -5.531 1.00 94.19 200 ASP A N 1
ATOM 1549 C CA . ASP A 1 200 ? 6.660 -16.275 -6.886 1.00 94.19 200 ASP A CA 1
ATOM 1550 C C . ASP A 1 200 ? 7.211 -15.086 -7.690 1.00 94.19 200 ASP A C 1
ATOM 1552 O O . ASP A 1 200 ? 7.002 -14.992 -8.900 1.00 94.19 200 ASP A O 1
ATOM 1556 N N . VAL A 1 201 ? 7.889 -14.159 -7.004 1.00 95.44 201 VAL A N 1
ATOM 1557 C CA . VAL A 1 201 ? 8.364 -12.916 -7.614 1.00 95.44 201 VAL A CA 1
ATOM 1558 C C . VAL A 1 201 ? 9.450 -13.217 -8.642 1.00 95.44 201 VAL A C 1
ATOM 1560 O O . VAL A 1 201 ? 10.407 -13.940 -8.353 1.00 95.44 201 VAL A O 1
ATOM 1563 N N . ARG A 1 202 ? 9.314 -12.643 -9.838 1.00 96.62 202 ARG A N 1
ATOM 1564 C CA . ARG A 1 202 ? 10.306 -12.721 -10.914 1.00 96.62 202 ARG A CA 1
ATOM 1565 C C . ARG A 1 202 ? 10.626 -11.333 -11.432 1.00 96.62 202 ARG A C 1
ATOM 1567 O O . ARG A 1 202 ? 9.715 -10.591 -11.787 1.00 96.62 202 ARG A O 1
ATOM 1574 N N . PHE A 1 203 ? 11.916 -11.048 -11.534 1.00 95.81 203 PHE A N 1
ATOM 1575 C CA . PHE A 1 203 ? 12.459 -9.838 -12.136 1.00 95.81 203 PHE A CA 1
ATOM 1576 C C . PHE A 1 203 ? 13.019 -10.205 -13.509 1.00 95.81 203 PHE A C 1
ATOM 1578 O O . PHE A 1 203 ? 13.834 -11.122 -13.626 1.00 95.81 203 PHE A O 1
ATOM 1585 N N . ILE A 1 204 ? 12.529 -9.550 -14.555 1.00 95.56 204 ILE A N 1
ATOM 1586 C CA . ILE A 1 204 ? 12.826 -9.868 -15.951 1.00 95.56 204 ILE A CA 1
ATOM 1587 C C . ILE A 1 204 ? 13.517 -8.651 -16.559 1.00 95.56 204 ILE A C 1
ATOM 1589 O O . ILE A 1 204 ? 12.908 -7.593 -16.685 1.00 95.56 204 ILE A O 1
ATOM 1593 N N . SER A 1 205 ? 14.789 -8.821 -16.917 1.00 93.94 205 SER A N 1
ATOM 1594 C CA . SER A 1 205 ? 15.599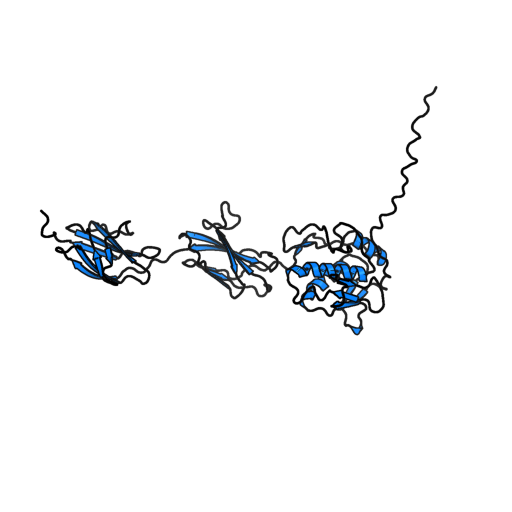 -7.792 -17.581 1.00 93.94 205 SER A CA 1
ATOM 1595 C C . SER A 1 205 ? 15.140 -7.556 -19.023 1.00 93.94 205 SER A C 1
ATOM 1597 O O . SER A 1 205 ? 14.592 -8.463 -19.654 1.00 93.94 205 SER A O 1
ATOM 1599 N N . GLY A 1 206 ? 15.402 -6.361 -19.548 1.00 90.75 206 GLY A N 1
ATOM 1600 C CA . GLY A 1 206 ? 15.040 -5.950 -20.904 1.00 90.75 206 GLY A CA 1
ATOM 1601 C C . GLY A 1 206 ? 14.491 -4.529 -20.944 1.00 90.75 206 GLY A C 1
ATOM 1602 O O . GLY A 1 206 ? 14.716 -3.745 -20.025 1.00 90.75 206 GLY A O 1
ATOM 1603 N N . ASP A 1 207 ? 13.759 -4.229 -22.009 1.00 88.00 207 ASP A N 1
ATOM 1604 C CA . ASP A 1 207 ? 13.074 -2.958 -22.209 1.00 88.00 207 ASP A CA 1
ATOM 1605 C C . ASP A 1 207 ? 11.620 -3.233 -22.659 1.00 88.00 207 ASP A C 1
ATOM 1607 O O . ASP A 1 207 ? 11.399 -3.728 -23.772 1.00 88.00 207 ASP A O 1
ATOM 1611 N N . PRO A 1 208 ? 10.620 -3.039 -21.779 1.00 91.88 208 PRO A N 1
ATOM 1612 C CA . PRO A 1 208 ? 10.758 -2.616 -20.383 1.00 91.88 208 PRO A CA 1
ATOM 1613 C C . PRO A 1 208 ? 11.275 -3.750 -19.480 1.00 91.88 208 PRO A C 1
ATOM 1615 O O . PRO A 1 208 ? 11.051 -4.938 -19.764 1.00 91.88 208 PRO A O 1
ATOM 1618 N N . VAL A 1 209 ? 11.874 -3.396 -18.338 1.00 93.44 209 VAL A N 1
ATOM 1619 C CA . VAL A 1 209 ? 12.046 -4.339 -17.217 1.00 93.44 209 VAL A CA 1
ATOM 1620 C C . VAL A 1 209 ? 10.665 -4.734 -16.706 1.00 93.44 209 VAL A C 1
ATOM 1622 O O . VAL A 1 209 ? 9.769 -3.898 -16.622 1.00 93.44 209 VAL A O 1
ATOM 1625 N N . ARG A 1 210 ? 10.458 -6.011 -16.365 1.00 94.94 210 ARG A N 1
ATOM 1626 C CA . ARG A 1 210 ? 9.161 -6.499 -15.863 1.00 94.94 210 ARG A CA 1
ATOM 1627 C C . ARG A 1 210 ? 9.302 -7.192 -14.525 1.00 94.94 210 ARG A C 1
ATOM 1629 O O . ARG A 1 210 ? 10.225 -7.978 -14.318 1.00 94.94 210 ARG A O 1
ATOM 1636 N N . ILE A 1 211 ? 8.327 -6.971 -13.653 1.00 95.38 211 ILE A N 1
ATOM 1637 C CA . ILE A 1 211 ? 8.190 -7.677 -12.380 1.00 95.38 211 ILE A CA 1
ATOM 1638 C C . ILE A 1 211 ? 6.883 -8.452 -12.412 1.00 95.38 211 ILE A C 1
ATOM 1640 O O . ILE A 1 211 ? 5.828 -7.888 -12.685 1.00 95.38 211 ILE A O 1
ATOM 1644 N N . GLN A 1 212 ? 6.943 -9.750 -12.139 1.00 94.94 212 GLN A N 1
ATOM 1645 C CA . GLN A 1 212 ? 5.769 -10.617 -12.040 1.00 94.94 212 GLN A CA 1
ATOM 1646 C C . GLN A 1 212 ? 5.661 -11.184 -10.633 1.00 94.94 212 GLN A C 1
ATOM 1648 O O . GLN A 1 212 ? 6.682 -11.519 -10.035 1.00 94.94 212 GLN A O 1
ATOM 1653 N N . TRP A 1 213 ? 4.443 -11.318 -10.110 1.00 94.06 213 TRP A N 1
ATOM 1654 C CA . TRP A 1 213 ? 4.207 -11.900 -8.790 1.00 94.06 213 TRP A CA 1
ATOM 1655 C C . TRP A 1 213 ? 2.836 -12.574 -8.661 1.00 94.06 213 TRP A C 1
ATOM 1657 O O . TRP A 1 213 ? 1.859 -12.251 -9.341 1.00 94.06 213 TRP A O 1
ATOM 1667 N N . SER A 1 214 ? 2.754 -13.482 -7.694 1.00 91.44 214 SER A N 1
ATOM 1668 C CA . SER A 1 214 ? 1.520 -14.081 -7.195 1.00 91.44 214 SER A CA 1
ATOM 1669 C C . SER A 1 214 ? 1.019 -13.327 -5.960 1.00 91.44 214 SER A C 1
ATOM 1671 O O . SER A 1 214 ? 1.765 -13.076 -5.008 1.00 91.44 214 SER A O 1
ATOM 1673 N N . ALA A 1 215 ? -0.276 -13.002 -5.937 1.00 87.75 215 ALA A N 1
ATOM 1674 C CA . ALA A 1 215 ? -0.941 -12.436 -4.766 1.00 87.75 215 ALA A CA 1
ATOM 1675 C C . ALA A 1 215 ? -1.405 -13.553 -3.804 1.00 87.75 215 ALA A C 1
ATOM 1677 O O . ALA A 1 215 ? -2.214 -14.403 -4.196 1.00 87.75 215 ALA A O 1
ATOM 1678 N N . PRO A 1 216 ? -0.960 -13.569 -2.533 1.00 88.75 216 PRO A N 1
ATOM 1679 C CA . PRO A 1 216 ? -1.413 -14.560 -1.564 1.00 88.75 216 PRO A CA 1
ATOM 1680 C C . PRO A 1 216 ? -2.926 -14.472 -1.336 1.00 88.75 216 PRO A C 1
ATOM 1682 O O . PRO A 1 216 ? -3.468 -13.387 -1.144 1.00 88.75 216 PRO A O 1
ATOM 1685 N N . LYS A 1 217 ? -3.616 -15.616 -1.224 1.00 87.56 217 LYS A N 1
ATOM 1686 C CA . LYS A 1 217 ? -5.074 -15.664 -0.953 1.00 87.56 217 LYS A CA 1
ATOM 1687 C C . LYS A 1 217 ? -5.496 -14.965 0.348 1.00 87.56 217 LYS A C 1
ATOM 1689 O O . LYS A 1 217 ? -6.667 -14.645 0.525 1.00 87.56 217 LYS A O 1
ATOM 1694 N N . SER A 1 218 ? -4.567 -14.799 1.287 1.00 90.06 218 SER A N 1
ATOM 1695 C CA . SER A 1 218 ? -4.785 -14.121 2.568 1.00 90.06 218 SER A CA 1
ATOM 1696 C C . SER A 1 218 ? -4.638 -12.599 2.491 1.00 90.06 218 SER A C 1
ATOM 1698 O O . SER A 1 218 ? -4.933 -11.922 3.482 1.00 90.06 218 SER A O 1
ATOM 1700 N N . LEU A 1 219 ? -4.187 -12.059 1.355 1.00 91.06 219 LEU A N 1
ATOM 1701 C CA . LEU A 1 219 ? -4.089 -10.625 1.137 1.00 91.06 219 LEU A CA 1
ATOM 1702 C C . LEU A 1 219 ? -5.490 -10.004 1.157 1.00 91.06 219 LEU A C 1
ATOM 1704 O O . LEU A 1 219 ? -6.451 -10.553 0.615 1.00 91.06 219 LEU A O 1
ATOM 1708 N N . ARG A 1 220 ? -5.627 -8.879 1.854 1.00 90.50 220 ARG A N 1
ATOM 1709 C CA . ARG A 1 220 ? -6.924 -8.229 2.049 1.00 90.50 220 ARG A CA 1
ATOM 1710 C C . ARG A 1 220 ? -7.228 -7.282 0.896 1.00 90.50 220 ARG A C 1
ATOM 1712 O O . ARG A 1 220 ? -6.330 -6.682 0.322 1.00 90.50 220 ARG A O 1
ATOM 1719 N N . ALA A 1 221 ? -8.516 -7.118 0.603 1.00 88.25 221 ALA A N 1
ATOM 1720 C CA . ALA A 1 221 ? -8.969 -6.092 -0.328 1.00 88.25 221 ALA A CA 1
ATOM 1721 C C . ALA A 1 221 ? -8.538 -4.693 0.148 1.00 88.25 221 ALA A C 1
ATOM 1723 O O . ALA A 1 221 ? -8.545 -4.423 1.352 1.00 88.25 221 ALA A O 1
ATOM 1724 N N . GLY A 1 222 ? -8.188 -3.824 -0.802 1.00 87.88 222 GLY A N 1
ATOM 1725 C CA . GLY A 1 222 ? -7.626 -2.497 -0.530 1.00 87.88 222 GLY A CA 1
ATOM 1726 C C . GLY A 1 222 ? -6.113 -2.491 -0.296 1.00 87.88 222 GLY A C 1
ATOM 1727 O O . GLY A 1 222 ? -5.562 -1.433 -0.021 1.00 87.88 222 GLY A O 1
ATOM 1728 N N . SER A 1 223 ? -5.443 -3.646 -0.383 1.00 92.56 223 SER A N 1
ATOM 1729 C CA . SER A 1 223 ? -3.985 -3.694 -0.492 1.00 92.56 223 SER A CA 1
ATOM 1730 C C . SER A 1 223 ? -3.503 -3.260 -1.875 1.00 92.56 223 SER A C 1
ATOM 1732 O O . SER A 1 223 ? -4.177 -3.521 -2.873 1.00 92.56 223 SER A O 1
ATOM 1734 N N . VAL A 1 224 ? -2.310 -2.672 -1.912 1.00 94.56 224 VAL A N 1
ATOM 1735 C CA . VAL A 1 224 ? -1.594 -2.261 -3.129 1.00 94.56 224 VAL A CA 1
ATOM 1736 C C . VAL A 1 224 ? -0.220 -2.922 -3.168 1.00 94.56 224 VAL A C 1
ATOM 1738 O O . VAL A 1 224 ? 0.347 -3.222 -2.113 1.00 94.56 224 VAL A O 1
ATOM 1741 N N . ALA A 1 225 ? 0.294 -3.192 -4.364 1.00 95.56 225 ALA A N 1
ATOM 1742 C CA . ALA A 1 225 ? 1.700 -3.509 -4.570 1.00 95.56 225 ALA A CA 1
ATOM 1743 C C . ALA A 1 225 ? 2.470 -2.197 -4.680 1.00 95.56 225 ALA A C 1
ATOM 1745 O O . ALA A 1 225 ? 2.031 -1.280 -5.364 1.00 95.56 225 ALA A O 1
ATOM 1746 N N . VAL A 1 226 ? 3.591 -2.110 -3.984 1.00 96.56 226 VAL A N 1
ATOM 1747 C CA . VAL A 1 226 ? 4.505 -0.978 -4.055 1.00 96.56 226 VAL A CA 1
ATOM 1748 C C . VAL A 1 226 ? 5.784 -1.500 -4.674 1.00 96.56 226 VAL A C 1
ATOM 1750 O O . VAL A 1 226 ? 6.340 -2.483 -4.177 1.00 96.56 226 VAL A O 1
ATOM 1753 N N . ILE A 1 227 ? 6.186 -0.883 -5.778 1.00 95.81 227 ILE A N 1
ATOM 1754 C CA . ILE A 1 227 ? 7.424 -1.172 -6.483 1.00 95.81 227 ILE A CA 1
ATOM 1755 C C . ILE A 1 227 ? 8.344 0.018 -6.264 1.00 95.81 227 ILE A C 1
ATOM 1757 O O . ILE A 1 227 ? 7.967 1.151 -6.548 1.00 95.81 227 ILE A O 1
ATOM 1761 N N . GLU A 1 228 ? 9.538 -0.237 -5.755 1.00 95.38 228 GLU A N 1
ATOM 1762 C CA . GLU A 1 228 ? 10.566 0.776 -5.551 1.00 95.38 228 GLU A CA 1
ATOM 1763 C C . GLU A 1 228 ? 11.815 0.406 -6.339 1.00 95.38 228 GLU A C 1
ATOM 1765 O O . GLU A 1 228 ? 12.180 -0.768 -6.427 1.00 95.38 228 GLU A O 1
ATOM 1770 N N . ILE A 1 229 ? 12.468 1.411 -6.910 1.00 94.19 229 ILE A N 1
ATOM 1771 C CA . ILE A 1 229 ? 13.625 1.231 -7.787 1.00 94.19 229 ILE A CA 1
ATOM 1772 C C . ILE A 1 229 ? 14.785 2.015 -7.204 1.00 94.19 229 ILE A C 1
ATOM 1774 O O . ILE A 1 229 ? 14.622 3.170 -6.814 1.00 94.19 229 ILE A O 1
ATOM 1778 N N . PHE A 1 230 ? 15.958 1.399 -7.156 1.00 92.50 230 PHE A N 1
ATOM 1779 C CA . PHE A 1 230 ? 17.148 1.973 -6.547 1.00 92.50 230 PHE A CA 1
ATOM 1780 C C . PHE A 1 230 ? 18.317 2.015 -7.529 1.00 92.50 230 PHE A C 1
ATOM 1782 O O . PHE A 1 230 ? 18.468 1.135 -8.387 1.00 92.50 230 PHE A O 1
ATOM 1789 N N . GLU A 1 231 ? 19.156 3.039 -7.376 1.00 84.94 231 GLU A N 1
ATOM 1790 C CA . GLU A 1 231 ? 20.378 3.220 -8.159 1.00 84.94 231 GLU A CA 1
ATOM 1791 C C . GLU A 1 231 ? 21.393 2.079 -7.959 1.00 84.94 231 GLU A C 1
ATOM 1793 O O . GLU A 1 231 ? 21.408 1.374 -6.947 1.00 84.94 231 GLU A O 1
ATOM 1798 N N . GLU A 1 232 ? 22.276 1.918 -8.950 1.00 79.88 232 GLU A N 1
ATOM 1799 C CA . GLU A 1 232 ? 23.499 1.098 -8.882 1.00 79.88 232 GLU A CA 1
ATOM 1800 C C . GLU A 1 232 ? 23.308 -0.401 -8.583 1.00 79.88 232 G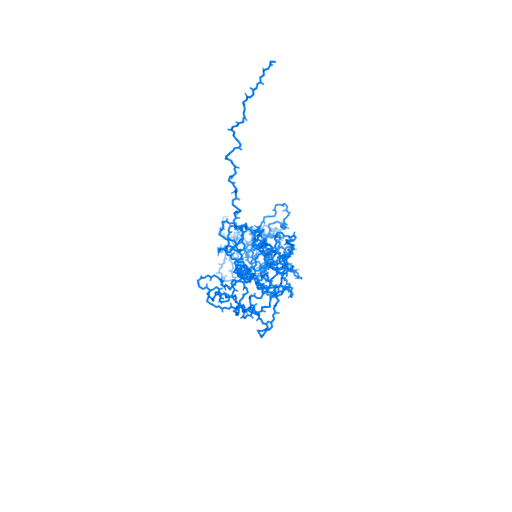LU A C 1
ATOM 1802 O O . GLU A 1 232 ? 24.257 -1.088 -8.196 1.00 79.88 232 GLU A O 1
ATOM 1807 N N . GLY A 1 233 ? 22.097 -0.940 -8.741 1.00 79.44 233 GLY A N 1
ATOM 1808 C CA . GLY A 1 233 ? 21.837 -2.346 -8.431 1.00 79.44 233 GLY A CA 1
ATOM 1809 C C . GLY A 1 233 ? 21.881 -2.657 -6.933 1.00 79.44 233 GLY A C 1
ATOM 1810 O O . GLY A 1 233 ? 22.066 -3.816 -6.571 1.00 79.44 233 GLY A O 1
ATOM 1811 N N . ARG A 1 234 ? 21.734 -1.652 -6.060 1.00 84.12 234 ARG A N 1
ATOM 1812 C CA . ARG A 1 234 ? 21.766 -1.820 -4.600 1.00 84.12 234 ARG A CA 1
ATOM 1813 C C . ARG A 1 234 ? 20.414 -1.528 -3.987 1.00 84.12 234 ARG A C 1
ATOM 1815 O O . ARG A 1 234 ? 19.780 -0.537 -4.321 1.00 84.12 234 ARG A O 1
ATOM 1822 N N . CYS A 1 235 ? 19.979 -2.388 -3.080 1.00 84.69 235 CYS A N 1
ATOM 1823 C CA . CYS A 1 235 ? 18.644 -2.319 -2.500 1.00 84.69 235 CYS A CA 1
ATOM 1824 C C . CYS A 1 235 ? 18.618 -1.504 -1.195 1.00 84.69 235 CYS A C 1
ATOM 1826 O O . CYS A 1 235 ? 19.658 -1.140 -0.631 1.00 84.69 235 CYS A O 1
ATOM 1828 N N . ARG A 1 236 ? 17.421 -1.227 -0.670 1.00 80.88 236 ARG A N 1
ATOM 1829 C CA . ARG A 1 236 ? 17.218 -0.484 0.578 1.00 80.88 236 ARG A CA 1
ATOM 1830 C C . ARG A 1 236 ? 18.029 -1.095 1.724 1.00 80.88 236 ARG A C 1
ATOM 1832 O O . ARG A 1 236 ? 17.940 -2.287 2.014 1.00 80.88 236 ARG A O 1
ATOM 1839 N N . GLY A 1 237 ? 18.751 -0.240 2.449 1.00 73.75 237 GLY A N 1
ATOM 1840 C CA . GLY A 1 237 ? 19.568 -0.632 3.604 1.00 73.75 237 GLY A CA 1
ATOM 1841 C C . GLY A 1 237 ? 21.040 -0.887 3.276 1.00 73.75 237 GLY A C 1
ATOM 1842 O O . GLY A 1 237 ? 21.847 -0.992 4.201 1.00 73.75 237 GLY A O 1
ATOM 1843 N N . GLU A 1 238 ? 21.410 -0.911 1.996 1.00 74.06 238 GLU A N 1
ATOM 1844 C CA . GLU A 1 238 ? 22.804 -0.849 1.562 1.00 74.06 238 GLU A CA 1
ATOM 1845 C C . GLU A 1 238 ? 23.285 0.611 1.527 1.00 74.06 238 GLU A C 1
ATOM 1847 O O . GLU A 1 238 ? 22.527 1.534 1.215 1.00 74.06 238 GLU A O 1
ATOM 1852 N N . SER A 1 239 ? 24.551 0.858 1.881 1.00 65.44 239 SER A N 1
ATOM 1853 C CA . SER A 1 239 ? 25.121 2.207 1.790 1.00 65.44 239 SER A CA 1
ATOM 1854 C C . SER A 1 239 ? 25.015 2.715 0.349 1.00 65.44 239 SER A C 1
ATOM 1856 O O . SER A 1 239 ? 25.371 1.978 -0.573 1.00 65.44 239 SER A O 1
ATOM 1858 N N . SER A 1 240 ? 24.579 3.968 0.170 1.00 63.72 240 SER A N 1
ATOM 1859 C CA . SER A 1 240 ? 24.396 4.679 -1.115 1.00 63.72 240 SER A CA 1
ATOM 1860 C C . SER A 1 240 ? 23.261 4.216 -2.050 1.00 63.72 240 SER A C 1
ATOM 1862 O O . SER A 1 240 ? 23.184 4.724 -3.158 1.00 63.72 240 SER A O 1
ATOM 1864 N N . ALA A 1 241 ? 22.333 3.349 -1.624 1.00 74.81 241 ALA A N 1
ATOM 1865 C CA . ALA A 1 241 ? 21.141 3.044 -2.429 1.00 74.81 241 ALA A CA 1
ATOM 1866 C C . ALA A 1 241 ? 20.150 4.231 -2.439 1.00 74.81 241 ALA A C 1
ATOM 1868 O O . ALA A 1 241 ? 19.346 4.388 -1.514 1.00 74.8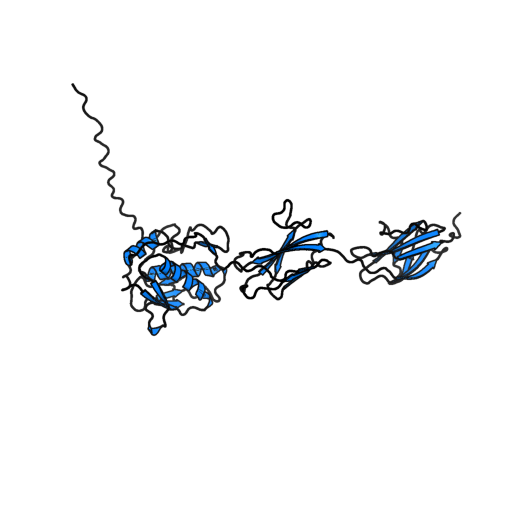1 241 ALA A O 1
ATOM 1869 N N . ALA A 1 242 ? 20.227 5.092 -3.457 1.00 85.00 242 ALA A N 1
ATOM 1870 C CA . ALA A 1 242 ? 19.266 6.171 -3.665 1.00 85.00 242 ALA A CA 1
ATOM 1871 C C . ALA A 1 242 ? 17.985 5.628 -4.317 1.00 85.00 242 ALA A C 1
ATOM 1873 O O . ALA A 1 242 ? 18.046 4.880 -5.292 1.00 85.00 242 ALA A O 1
ATOM 1874 N N . LEU A 1 243 ? 16.828 5.996 -3.760 1.00 90.81 243 LEU A N 1
ATOM 1875 C CA . LEU A 1 243 ? 15.520 5.684 -4.333 1.00 90.81 243 LEU A CA 1
ATOM 1876 C C . LEU A 1 243 ? 15.313 6.541 -5.587 1.00 90.81 243 LEU A C 1
ATOM 1878 O O . LEU A 1 243 ? 15.285 7.768 -5.490 1.00 90.81 243 LEU A O 1
ATOM 1882 N N . LEU A 1 244 ? 15.160 5.888 -6.734 1.00 90.31 244 LEU A N 1
ATOM 1883 C CA . LEU A 1 244 ? 14.882 6.521 -8.020 1.00 90.31 244 LEU A CA 1
ATOM 1884 C C . LEU A 1 244 ? 13.398 6.798 -8.203 1.00 90.31 244 LEU A C 1
ATOM 1886 O O . LEU A 1 244 ? 13.025 7.869 -8.669 1.00 90.31 244 LEU A O 1
ATOM 1890 N N . ASP A 1 245 ? 12.569 5.810 -7.877 1.00 92.31 245 ASP A N 1
ATOM 1891 C CA . ASP A 1 245 ? 11.141 5.868 -8.152 1.00 92.31 245 ASP A CA 1
ATOM 1892 C C . ASP A 1 245 ? 10.339 4.935 -7.232 1.00 92.31 245 ASP A C 1
ATOM 1894 O O . ASP A 1 245 ? 10.850 3.920 -6.743 1.00 92.31 245 ASP A O 1
ATOM 1898 N N . THR A 1 246 ? 9.072 5.289 -7.011 1.00 94.56 246 THR A N 1
ATOM 1899 C CA . THR A 1 246 ? 8.072 4.487 -6.303 1.00 94.56 246 THR A CA 1
ATOM 1900 C C . THR A 1 246 ? 6.776 4.465 -7.103 1.00 94.56 246 THR A C 1
ATOM 1902 O O . THR A 1 246 ? 6.098 5.483 -7.241 1.00 94.56 246 THR A O 1
ATOM 1905 N N . THR A 1 247 ? 6.364 3.273 -7.525 1.00 94.25 247 THR A N 1
ATOM 1906 C CA . THR A 1 247 ? 5.089 3.040 -8.207 1.00 94.25 247 THR A CA 1
ATOM 1907 C C . THR A 1 247 ? 4.128 2.229 -7.333 1.00 94.25 247 THR A C 1
ATOM 1909 O O . THR A 1 247 ? 4.534 1.336 -6.586 1.00 94.25 247 THR A O 1
ATOM 1912 N N . TYR A 1 248 ? 2.830 2.528 -7.441 1.00 93.94 248 TYR A N 1
ATOM 1913 C CA . TYR A 1 248 ? 1.749 1.836 -6.738 1.00 93.94 248 TYR A CA 1
ATOM 1914 C C . TYR A 1 248 ? 0.838 1.116 -7.732 1.00 93.94 248 TYR A C 1
ATOM 1916 O O . TYR A 1 248 ? 0.246 1.749 -8.601 1.00 93.94 248 TYR A O 1
ATOM 1924 N N . GLU A 1 249 ? 0.657 -0.189 -7.549 1.00 91.88 249 GLU A N 1
ATOM 1925 C CA . GLU A 1 249 ? -0.131 -1.044 -8.435 1.00 91.88 249 GLU A CA 1
ATOM 1926 C C . GLU A 1 249 ? -1.288 -1.738 -7.711 1.00 91.88 249 GLU A C 1
ATOM 1928 O O . GLU A 1 249 ? -1.189 -2.167 -6.553 1.00 91.88 249 GLU A O 1
ATOM 1933 N N . GLU A 1 250 ? -2.409 -1.911 -8.414 1.00 87.31 250 GLU A N 1
ATOM 1934 C CA . GLU A 1 250 ? -3.503 -2.741 -7.913 1.00 87.31 250 GLU A CA 1
ATOM 1935 C C . GLU A 1 250 ? -3.084 -4.216 -7.862 1.00 87.31 250 GLU A C 1
ATOM 1937 O O . GLU A 1 250 ? -2.554 -4.778 -8.822 1.00 87.31 250 GLU A O 1
ATOM 1942 N N . VAL A 1 251 ? -3.413 -4.906 -6.767 1.00 78.94 251 VAL A N 1
ATOM 1943 C CA . VAL A 1 251 ? -3.078 -6.328 -6.619 1.00 78.94 251 VAL A CA 1
ATOM 1944 C C . VAL A 1 251 ? -4.085 -7.219 -7.362 1.00 78.94 251 VAL A C 1
ATOM 1946 O O . VAL A 1 251 ? -4.985 -7.816 -6.770 1.00 78.94 251 VAL A O 1
ATOM 1949 N N . ARG A 1 252 ? -3.946 -7.300 -8.688 1.00 70.69 252 ARG A N 1
ATOM 1950 C CA . ARG A 1 252 ? -4.544 -8.335 -9.565 1.00 70.69 252 ARG A CA 1
ATOM 1951 C C . ARG A 1 252 ? -3.458 -9.388 -9.894 1.00 70.69 252 ARG A C 1
ATOM 1953 O O . ARG A 1 252 ? -2.373 -9.263 -9.330 1.00 70.69 252 ARG A O 1
ATOM 1960 N N . PRO A 1 253 ? -3.686 -10.460 -10.693 1.00 65.06 253 PRO A N 1
ATOM 1961 C CA . PRO A 1 253 ? -2.587 -11.314 -11.169 1.00 65.06 253 PRO A CA 1
ATOM 1962 C C . PRO A 1 253 ? -1.517 -10.414 -11.787 1.00 65.06 253 PRO A C 1
ATOM 1964 O O . PRO A 1 253 ? -1.775 -9.747 -12.788 1.00 65.06 253 PRO A O 1
ATOM 1967 N N . GLY A 1 254 ? -0.412 -10.262 -11.068 1.00 69.56 254 GLY A N 1
ATOM 1968 C CA . GLY A 1 254 ? 0.311 -9.004 -11.076 1.00 69.56 254 GLY A CA 1
ATOM 1969 C C . GLY A 1 254 ? 1.511 -9.093 -11.983 1.00 69.56 254 GLY A C 1
ATOM 1970 O O . GLY A 1 254 ? 2.423 -9.880 -11.728 1.00 69.56 254 GLY A O 1
ATOM 1971 N N . GLN A 1 255 ? 1.495 -8.288 -13.035 1.00 85.69 255 GLN A N 1
ATOM 1972 C CA . GLN A 1 255 ? 2.714 -7.879 -13.703 1.00 85.69 255 GLN A CA 1
ATOM 1973 C C . GLN A 1 255 ? 2.796 -6.361 -13.630 1.00 85.69 255 GLN A C 1
ATOM 1975 O O . GLN A 1 255 ? 1.782 -5.676 -13.752 1.00 85.69 255 GLN A O 1
ATOM 1980 N N . TRP A 1 256 ? 4.009 -5.867 -13.493 1.00 93.06 256 TRP A N 1
ATOM 1981 C CA . TRP A 1 256 ? 4.361 -4.471 -13.657 1.00 93.06 256 TRP A CA 1
ATOM 1982 C C . TRP A 1 256 ? 5.496 -4.386 -14.676 1.00 93.06 256 TRP A C 1
ATOM 1984 O O . TRP A 1 256 ? 6.264 -5.343 -14.830 1.00 93.06 256 TRP A O 1
ATOM 1994 N N . ALA A 1 257 ? 5.573 -3.273 -15.395 1.00 92.19 257 ALA A N 1
ATOM 1995 C CA . ALA A 1 257 ? 6.624 -3.013 -16.362 1.00 92.19 257 ALA A CA 1
ATOM 1996 C C . ALA A 1 257 ? 7.117 -1.568 -16.228 1.00 92.19 257 ALA A C 1
ATOM 1998 O O . ALA A 1 257 ? 6.310 -0.646 -16.134 1.00 92.19 257 ALA A O 1
ATOM 1999 N N . ASP A 1 258 ? 8.437 -1.411 -16.235 1.00 89.88 258 ASP A N 1
ATOM 2000 C CA . ASP A 1 258 ? 9.147 -0.139 -16.142 1.00 89.88 258 ASP A CA 1
ATOM 2001 C C . ASP A 1 258 ? 9.198 0.520 -17.522 1.00 89.88 258 ASP A C 1
ATOM 2003 O O . ASP A 1 258 ? 10.059 0.192 -18.337 1.00 89.88 258 ASP A O 1
ATOM 2007 N N . TYR A 1 259 ? 8.226 1.379 -17.821 1.00 85.00 259 TYR A N 1
ATOM 2008 C CA . TYR A 1 259 ? 8.176 2.108 -19.094 1.00 85.00 259 TYR A CA 1
ATOM 2009 C C . TYR A 1 259 ? 8.921 3.443 -19.053 1.00 85.00 259 TYR A C 1
ATOM 2011 O O . TYR A 1 259 ? 9.011 4.118 -20.081 1.00 85.00 259 TYR A O 1
ATOM 2019 N N . ASP A 1 260 ? 9.430 3.836 -17.888 1.00 83.31 260 ASP A N 1
ATOM 2020 C CA . ASP A 1 260 ? 10.178 5.073 -17.762 1.00 83.31 260 ASP A CA 1
ATOM 2021 C C . ASP A 1 260 ? 11.532 4.932 -18.449 1.00 83.31 260 ASP A C 1
ATOM 2023 O O . ASP A 1 260 ? 12.228 3.921 -18.331 1.00 83.31 260 ASP A O 1
ATOM 2027 N N . TYR A 1 261 ? 11.919 5.976 -19.178 1.00 76.12 261 TYR A N 1
ATOM 2028 C CA . TYR A 1 261 ? 13.229 6.014 -19.803 1.00 76.12 261 TYR A CA 1
ATOM 2029 C C . TYR A 1 261 ? 14.308 6.083 -18.718 1.00 76.12 261 TYR A C 1
ATOM 2031 O O . TYR A 1 261 ? 14.382 7.053 -17.961 1.00 76.12 261 TYR A O 1
ATOM 2039 N N . ARG A 1 262 ? 15.156 5.054 -18.663 1.00 81.38 262 ARG A N 1
ATOM 2040 C CA . ARG A 1 262 ? 16.330 4.987 -17.787 1.00 81.38 262 ARG A CA 1
ATOM 2041 C C . ARG A 1 262 ? 17.589 4.811 -18.619 1.00 81.38 262 ARG A C 1
ATOM 2043 O O . ARG A 1 262 ? 17.537 4.339 -19.753 1.00 81.38 262 ARG A O 1
ATOM 2050 N N . GLU A 1 263 ? 18.727 5.176 -18.044 1.00 85.06 263 GLU A N 1
ATOM 2051 C CA . GLU A 1 263 ? 20.008 4.817 -18.644 1.00 85.06 263 GLU A CA 1
ATOM 2052 C C . GLU A 1 263 ? 20.145 3.284 -18.686 1.00 85.06 263 GLU A C 1
ATOM 2054 O O . GLU A 1 263 ? 19.750 2.600 -17.736 1.00 85.06 263 GLU A O 1
ATOM 2059 N N . PRO A 1 264 ? 20.677 2.694 -19.769 1.00 87.69 264 PRO A N 1
ATOM 2060 C CA . PRO A 1 264 ? 20.988 1.273 -19.793 1.00 87.69 264 PRO A CA 1
ATOM 2061 C C . PRO A 1 264 ? 21.887 0.898 -18.614 1.00 87.69 264 PRO A C 1
ATOM 2063 O O . PRO A 1 264 ? 22.965 1.462 -18.420 1.00 87.69 264 PRO A O 1
ATOM 2066 N N . GLY A 1 265 ? 21.447 -0.059 -17.804 1.00 89.00 265 GLY A N 1
ATOM 2067 C CA . GLY A 1 265 ? 22.099 -0.313 -16.531 1.00 89.00 265 GLY A CA 1
ATOM 2068 C C . GLY A 1 265 ? 21.392 -1.346 -15.677 1.00 89.00 265 GLY A C 1
ATOM 2069 O O . GLY A 1 265 ? 20.299 -1.820 -15.982 1.00 89.00 265 GLY A O 1
ATOM 2070 N N . THR A 1 266 ? 22.059 -1.719 -14.593 1.00 91.88 266 THR A N 1
ATOM 2071 C CA . THR A 1 266 ? 21.543 -2.676 -13.618 1.00 91.88 266 THR A CA 1
ATOM 2072 C C . THR A 1 266 ? 21.000 -1.930 -12.410 1.00 91.88 266 THR A C 1
ATOM 2074 O O . THR A 1 266 ? 21.708 -1.127 -11.806 1.00 91.88 266 THR A O 1
ATOM 2077 N N . TYR A 1 267 ? 19.760 -2.240 -12.043 1.00 93.25 267 TYR A N 1
ATOM 2078 C CA . TYR A 1 267 ? 19.018 -1.585 -10.971 1.00 93.25 267 TYR A CA 1
ATOM 2079 C C . TYR A 1 267 ? 18.519 -2.617 -9.961 1.00 93.25 267 TYR A C 1
ATOM 2081 O O . TYR A 1 267 ? 18.302 -3.786 -10.304 1.00 93.25 267 TYR A O 1
ATOM 2089 N N . CYS A 1 268 ? 18.349 -2.190 -8.706 1.00 94.56 268 CYS A N 1
ATOM 2090 C CA . CYS A 1 268 ? 17.615 -2.992 -7.736 1.00 94.56 268 CYS A CA 1
ATOM 2091 C C . CYS A 1 268 ? 16.149 -2.582 -7.761 1.00 94.56 268 CYS A C 1
ATOM 2093 O O . CYS A 1 268 ? 15.820 -1.403 -7.665 1.00 94.56 268 CYS A O 1
ATOM 2095 N N . TYR A 1 269 ? 15.285 -3.583 -7.841 1.00 95.25 269 TYR A N 1
ATOM 2096 C CA . TYR A 1 269 ? 13.851 -3.445 -7.712 1.00 95.25 269 TYR A CA 1
ATOM 2097 C C . TYR A 1 269 ? 13.406 -4.120 -6.417 1.00 95.25 269 TYR A C 1
ATOM 2099 O O . TYR A 1 269 ? 13.777 -5.262 -6.126 1.00 95.25 269 TYR A O 1
ATOM 2107 N N . GLU A 1 270 ? 12.566 -3.437 -5.657 1.00 96.19 270 GLU A N 1
ATOM 2108 C CA . GLU A 1 270 ? 11.886 -3.984 -4.492 1.00 96.19 270 GLU A CA 1
ATOM 2109 C C . GLU A 1 270 ? 10.390 -4.016 -4.743 1.00 96.19 270 GLU A C 1
ATOM 2111 O O . GLU A 1 270 ? 9.820 -3.070 -5.276 1.00 96.19 270 GLU A O 1
ATOM 2116 N N . ILE A 1 271 ? 9.743 -5.103 -4.333 1.00 96.12 271 ILE A N 1
ATOM 2117 C CA . ILE A 1 271 ? 8.288 -5.194 -4.308 1.00 96.12 271 ILE A CA 1
ATOM 2118 C C . ILE A 1 271 ? 7.801 -5.632 -2.930 1.00 96.12 271 ILE A C 1
ATOM 2120 O O . ILE A 1 271 ? 8.232 -6.650 -2.376 1.00 96.12 271 ILE A O 1
ATOM 2124 N N . HIS A 1 272 ? 6.840 -4.897 -2.380 1.00 96.25 272 HIS A N 1
ATOM 2125 C CA . HIS A 1 272 ? 6.086 -5.282 -1.187 1.00 96.25 272 HIS A CA 1
ATOM 2126 C C . HIS A 1 272 ? 4.601 -4.989 -1.366 1.00 96.25 272 HIS A C 1
ATOM 2128 O O . HIS A 1 272 ? 4.187 -4.289 -2.283 1.00 96.25 272 HIS A O 1
ATOM 2134 N N . PHE A 1 273 ? 3.773 -5.541 -0.482 1.00 96.19 273 PHE A N 1
ATOM 2135 C CA . PHE A 1 273 ? 2.385 -5.110 -0.369 1.00 96.19 273 PHE A CA 1
ATOM 2136 C C . PHE A 1 273 ? 2.224 -4.140 0.786 1.00 96.19 273 PHE A C 1
ATOM 2138 O O . PHE A 1 273 ? 2.759 -4.369 1.871 1.00 96.19 273 PHE A O 1
ATOM 2145 N N . GLU A 1 274 ? 1.386 -3.133 0.595 1.00 96.00 274 GLU A N 1
ATOM 2146 C CA . GLU A 1 274 ? 0.846 -2.322 1.679 1.00 96.00 274 GLU A CA 1
ATOM 2147 C C . GLU A 1 274 ? -0.627 -2.656 1.886 1.00 96.00 274 GLU A C 1
ATOM 2149 O O . GLU A 1 274 ? -1.358 -2.978 0.948 1.00 96.00 274 GLU A O 1
ATOM 2154 N N . ASN A 1 275 ? -1.088 -2.659 3.137 1.00 93.56 275 ASN A N 1
ATOM 2155 C CA . ASN A 1 275 ? -2.526 -2.691 3.402 1.00 93.56 275 ASN A CA 1
ATOM 2156 C C . ASN A 1 275 ? -3.137 -1.294 3.228 1.00 93.56 275 ASN A C 1
ATOM 2158 O O . ASN A 1 275 ? -2.424 -0.306 3.107 1.00 93.56 275 ASN A O 1
ATOM 2162 N N . GLN A 1 276 ? -4.465 -1.199 3.290 1.00 91.00 276 GLN A N 1
ATOM 2163 C CA . GLN A 1 276 ? -5.199 0.068 3.136 1.00 91.00 276 GLN A CA 1
ATOM 2164 C C . GLN A 1 276 ? -4.843 1.167 4.166 1.00 91.00 276 GLN A C 1
ATOM 2166 O O . GLN A 1 276 ? -5.374 2.268 4.091 1.00 91.00 276 GLN A O 1
ATOM 2171 N N . TYR A 1 277 ? -4.003 0.858 5.161 1.00 91.56 277 TYR A N 1
ATOM 2172 C CA . TYR A 1 277 ? -3.500 1.793 6.169 1.00 91.56 277 TYR A CA 1
ATOM 2173 C C . TYR A 1 277 ? -1.985 2.049 6.039 1.00 91.56 277 TYR A C 1
ATOM 2175 O O . TYR A 1 277 ? -1.382 2.612 6.953 1.00 91.56 277 TYR A O 1
ATOM 2183 N N . GLY A 1 278 ? -1.361 1.603 4.943 1.00 93.44 278 GLY A N 1
ATOM 2184 C CA . GLY A 1 278 ? 0.059 1.802 4.647 1.00 93.44 278 GLY A CA 1
ATOM 2185 C C . GLY A 1 278 ? 1.008 0.859 5.387 1.00 93.44 278 GLY A C 1
ATOM 2186 O O . GLY A 1 278 ? 2.196 1.136 5.462 1.00 93.44 278 GLY A O 1
ATOM 2187 N N . GLN A 1 279 ? 0.530 -0.238 5.996 1.00 95.69 279 GLN A N 1
ATOM 2188 C CA . GLN A 1 279 ? 1.443 -1.189 6.644 1.00 95.69 279 GLN A CA 1
ATOM 2189 C C . GLN A 1 279 ? 2.142 -2.063 5.595 1.00 95.69 279 GLN A C 1
ATOM 2191 O O . GLN A 1 279 ? 1.440 -2.854 4.955 1.00 95.69 279 GLN A O 1
ATOM 2196 N N . PRO A 1 280 ? 3.482 -2.040 5.491 1.00 96.31 280 PRO A N 1
ATOM 2197 C CA . PRO A 1 280 ? 4.192 -2.839 4.503 1.00 96.31 280 PRO A CA 1
ATOM 2198 C C . PRO A 1 280 ? 4.333 -4.307 4.930 1.00 96.31 280 PRO A C 1
ATOM 2200 O O . PRO A 1 280 ? 4.406 -4.645 6.123 1.00 96.31 280 PRO A O 1
ATOM 2203 N N . SER A 1 281 ? 4.404 -5.200 3.944 1.00 96.44 281 SER A N 1
ATOM 2204 C CA . SER A 1 281 ? 4.829 -6.590 4.104 1.00 96.44 281 SER A CA 1
ATOM 2205 C C . SER A 1 281 ? 6.348 -6.673 4.309 1.00 96.44 281 SER A C 1
ATOM 2207 O O . SER A 1 281 ? 7.014 -5.679 4.581 1.00 96.44 281 SER A O 1
ATOM 2209 N N . ALA A 1 282 ? 6.923 -7.876 4.270 1.00 95.56 282 ALA A N 1
ATOM 2210 C CA . ALA A 1 282 ? 8.343 -7.959 3.922 1.00 95.56 282 ALA A CA 1
ATOM 2211 C C . ALA A 1 282 ? 8.488 -7.646 2.423 1.00 95.56 282 ALA A C 1
ATOM 2213 O O . ALA A 1 282 ? 7.605 -8.041 1.652 1.00 95.56 282 ALA A O 1
ATOM 2214 N N . ALA A 1 283 ? 9.549 -6.935 2.054 1.00 95.19 283 ALA A N 1
ATOM 2215 C CA . ALA A 1 283 ? 9.898 -6.691 0.662 1.00 95.19 283 ALA A CA 1
ATOM 2216 C C . ALA A 1 283 ? 10.598 -7.912 0.063 1.00 95.19 283 ALA A C 1
ATOM 2218 O O . ALA A 1 283 ? 11.286 -8.658 0.766 1.00 95.19 283 ALA A O 1
ATOM 2219 N N . VAL A 1 284 ? 10.393 -8.111 -1.233 1.00 96.00 284 VAL A N 1
ATOM 2220 C CA . VAL A 1 284 ? 11.169 -9.030 -2.059 1.00 96.00 284 VAL A CA 1
ATOM 2221 C C . VAL A 1 284 ? 12.012 -8.178 -2.991 1.00 96.00 284 VAL A C 1
ATOM 2223 O O . VAL A 1 284 ? 11.480 -7.323 -3.691 1.00 96.00 284 VAL A O 1
ATOM 2226 N N . GLN A 1 285 ? 13.317 -8.405 -2.964 1.00 95.62 285 GLN A N 1
ATOM 2227 C CA . GLN A 1 285 ? 14.295 -7.632 -3.716 1.00 95.62 285 GLN A CA 1
ATOM 2228 C C . GLN A 1 285 ? 14.793 -8.459 -4.901 1.00 95.62 285 GLN A C 1
ATOM 2230 O O . GLN A 1 285 ? 14.876 -9.690 -4.815 1.00 95.62 285 GLN A O 1
ATOM 2235 N N . GLY A 1 286 ? 15.156 -7.793 -5.988 1.00 94.56 286 GLY A N 1
ATOM 2236 C CA . GLY A 1 286 ? 15.788 -8.437 -7.125 1.00 94.56 286 GLY A CA 1
ATOM 2237 C C . GLY A 1 286 ? 16.501 -7.452 -8.026 1.00 94.56 286 GLY A C 1
ATOM 2238 O O . GLY A 1 286 ? 16.152 -6.279 -8.115 1.00 94.56 286 GLY A O 1
ATOM 2239 N N . ILE A 1 287 ? 17.522 -7.966 -8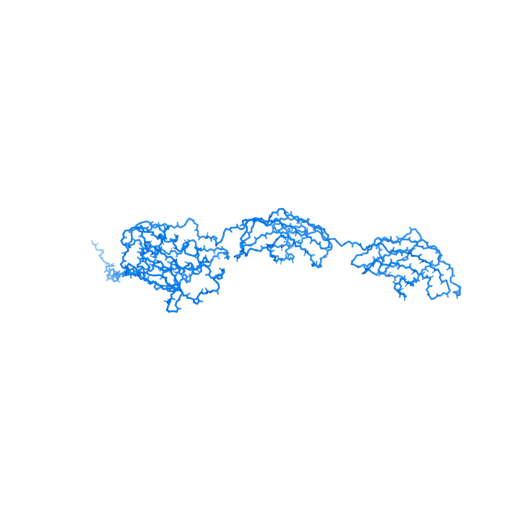.697 1.00 94.25 287 ILE A N 1
ATOM 2240 C CA . ILE A 1 287 ? 18.330 -7.201 -9.634 1.00 94.25 287 ILE A CA 1
ATOM 2241 C C . ILE A 1 287 ? 17.822 -7.469 -11.045 1.00 94.25 287 ILE A C 1
ATOM 2243 O O . ILE A 1 287 ? 17.662 -8.627 -11.440 1.00 94.25 287 ILE A O 1
ATOM 2247 N N . ALA A 1 288 ? 17.586 -6.404 -11.803 1.00 94.50 288 ALA A N 1
ATOM 2248 C CA . ALA A 1 288 ? 17.275 -6.485 -13.220 1.00 94.50 288 ALA A CA 1
ATOM 2249 C C . ALA A 1 288 ? 18.041 -5.417 -13.995 1.00 94.50 288 ALA A C 1
ATOM 2251 O O . ALA A 1 288 ? 18.304 -4.320 -13.502 1.00 94.50 288 ALA A O 1
ATOM 2252 N N . THR A 1 289 ? 18.409 -5.767 -15.220 1.00 92.69 289 THR A N 1
ATOM 2253 C CA . THR A 1 289 ? 19.104 -4.877 -16.138 1.00 92.69 289 THR A CA 1
ATOM 2254 C C . THR A 1 289 ? 18.095 -4.294 -17.114 1.00 92.69 289 THR A C 1
ATOM 2256 O O . THR A 1 289 ? 17.419 -5.034 -17.836 1.00 92.69 289 THR A O 1
ATOM 2259 N N . TYR A 1 290 ? 18.007 -2.969 -17.143 1.00 90.31 290 TYR A N 1
ATOM 2260 C CA . TYR A 1 290 ? 17.371 -2.253 -18.233 1.00 90.31 290 TYR A CA 1
ATOM 2261 C C . TYR A 1 290 ? 18.343 -2.245 -19.413 1.00 90.31 290 TYR A C 1
ATOM 2263 O O . TYR A 1 290 ? 19.450 -1.709 -19.325 1.00 90.31 290 TYR A O 1
ATOM 2271 N N . ALA A 1 291 ? 17.959 -2.924 -20.490 1.00 85.88 291 ALA A N 1
ATOM 2272 C CA . ALA A 1 291 ? 18.782 -3.080 -21.679 1.00 85.88 291 ALA A CA 1
ATOM 2273 C C . ALA A 1 291 ? 17.917 -2.884 -22.919 1.00 85.88 291 ALA A C 1
ATOM 2275 O O . ALA A 1 291 ? 16.968 -3.635 -23.150 1.00 85.88 291 ALA A O 1
ATOM 2276 N N . ILE A 1 292 ? 18.284 -1.891 -23.724 1.00 83.94 292 ILE A N 1
ATOM 2277 C CA . ILE A 1 292 ? 17.636 -1.610 -24.999 1.00 83.94 292 ILE A CA 1
ATOM 2278 C C . ILE A 1 292 ? 18.198 -2.593 -26.025 1.00 83.94 292 ILE A C 1
ATOM 2280 O O . ILE A 1 292 ? 19.411 -2.656 -26.243 1.00 83.94 292 ILE A O 1
ATOM 2284 N N . ALA A 1 293 ? 17.323 -3.391 -26.635 1.00 83.44 293 ALA A N 1
ATOM 2285 C CA . ALA A 1 293 ? 17.729 -4.277 -27.716 1.00 83.44 293 ALA A CA 1
ATOM 2286 C C . ALA A 1 293 ? 18.111 -3.434 -28.947 1.00 83.44 293 ALA A C 1
ATOM 2288 O O . ALA A 1 293 ? 17.313 -2.587 -29.355 1.00 83.44 293 ALA A O 1
ATOM 2289 N N . PRO A 1 294 ? 19.285 -3.661 -29.564 1.00 87.06 294 PRO A N 1
ATOM 2290 C CA . PRO A 1 294 ? 19.629 -2.983 -30.803 1.00 87.06 294 PRO A CA 1
ATOM 2291 C C . PRO A 1 294 ? 18.645 -3.327 -31.920 1.00 87.06 294 PRO A C 1
ATOM 2293 O O . PRO A 1 294 ? 18.179 -4.474 -31.978 1.00 87.06 294 PRO A O 1
ATOM 2296 N N . PRO A 1 295 ? 18.364 -2.390 -32.844 1.00 91.44 295 PRO A N 1
ATOM 2297 C CA . PRO A 1 295 ? 17.624 -2.724 -34.047 1.00 91.44 295 PRO A CA 1
ATOM 2298 C C . PRO A 1 295 ? 18.381 -3.790 -34.851 1.00 91.44 295 PRO A C 1
ATOM 2300 O O . PRO A 1 295 ? 19.597 -3.980 -34.715 1.00 91.44 295 PRO A O 1
ATOM 2303 N N . ALA A 1 296 ? 17.653 -4.514 -35.703 1.00 93.81 296 ALA A N 1
ATOM 2304 C CA . ALA A 1 296 ? 18.281 -5.443 -36.634 1.00 93.81 296 ALA A CA 1
ATOM 2305 C C . ALA A 1 296 ? 19.287 -4.703 -37.535 1.00 93.81 296 ALA A C 1
ATOM 2307 O O . ALA A 1 296 ? 19.181 -3.500 -37.760 1.00 93.81 296 ALA A O 1
ATOM 2308 N N . ARG A 1 297 ? 20.285 -5.418 -38.064 1.00 95.50 297 ARG A N 1
ATOM 2309 C CA . ARG A 1 297 ? 21.231 -4.802 -39.004 1.00 95.50 297 ARG A CA 1
ATOM 2310 C C . ARG A 1 297 ? 20.491 -4.312 -40.257 1.00 95.50 297 ARG A C 1
ATOM 2312 O O . ARG A 1 297 ? 19.581 -5.020 -40.703 1.00 95.50 297 ARG A O 1
ATOM 2319 N N . PRO A 1 298 ? 20.892 -3.174 -40.847 1.00 96.38 298 PRO A N 1
ATOM 2320 C CA . PRO A 1 298 ? 20.363 -2.762 -42.138 1.00 96.38 298 PRO A CA 1
ATOM 2321 C C . PRO A 1 298 ? 20.736 -3.792 -43.211 1.00 96.38 298 PRO A C 1
ATOM 2323 O O . PRO A 1 298 ? 21.732 -4.512 -43.087 1.00 96.38 298 PRO A O 1
ATOM 2326 N N . VAL A 1 299 ? 19.933 -3.871 -44.269 1.00 96.69 299 VAL A N 1
ATOM 2327 C CA . VAL A 1 299 ? 20.169 -4.777 -45.400 1.00 96.69 299 VAL A CA 1
ATOM 2328 C C . VAL A 1 299 ? 20.464 -3.951 -46.643 1.00 96.69 299 VAL A C 1
ATOM 2330 O O . VAL A 1 299 ? 19.571 -3.300 -47.181 1.00 96.69 299 VAL A O 1
ATOM 2333 N N . LEU A 1 300 ? 21.712 -3.997 -47.107 1.00 97.00 300 LEU A N 1
ATOM 2334 C CA . LEU A 1 300 ? 22.119 -3.400 -48.377 1.00 97.00 300 LEU A CA 1
ATOM 2335 C C . LEU A 1 300 ? 21.631 -4.273 -49.538 1.00 97.00 300 LEU A C 1
ATOM 2337 O O . LEU A 1 300 ? 21.997 -5.446 -49.633 1.00 97.00 300 LEU A O 1
ATOM 2341 N N . GLN A 1 301 ? 20.805 -3.700 -50.405 1.00 96.81 301 GLN A N 1
ATOM 2342 C CA . GLN A 1 301 ? 20.275 -4.349 -51.603 1.00 96.81 301 GLN A CA 1
ATOM 2343 C C . GLN A 1 301 ? 21.165 -4.073 -52.816 1.00 96.81 301 GLN A C 1
ATOM 2345 O O . GLN A 1 301 ? 21.525 -4.998 -53.543 1.00 96.81 301 GLN A O 1
ATOM 2350 N N . SER A 1 302 ? 21.562 -2.814 -52.989 1.00 96.62 302 SER A N 1
ATOM 2351 C CA . SER A 1 302 ? 22.460 -2.365 -54.052 1.00 96.62 302 SER A CA 1
ATOM 2352 C C . SER A 1 302 ? 23.346 -1.233 -53.566 1.00 96.62 302 SER A C 1
ATOM 2354 O O . SER A 1 302 ? 22.953 -0.427 -52.728 1.00 96.62 302 SER A O 1
ATOM 2356 N N . LEU A 1 303 ? 24.545 -1.169 -54.137 1.00 96.56 303 LEU A N 1
ATOM 2357 C CA . LEU A 1 303 ? 25.481 -0.070 -53.968 1.00 96.56 303 LEU A CA 1
ATOM 2358 C C . LEU A 1 303 ? 26.067 0.249 -55.340 1.00 96.56 303 LEU A C 1
ATOM 2360 O O . LEU A 1 303 ? 26.744 -0.591 -55.933 1.00 96.56 303 LEU A O 1
ATOM 2364 N N . THR A 1 304 ? 25.760 1.435 -55.853 1.00 94.00 304 THR A N 1
ATOM 2365 C CA . THR A 1 304 ? 26.147 1.868 -57.197 1.00 94.00 304 THR A CA 1
ATOM 2366 C C . THR A 1 304 ? 27.007 3.114 -57.089 1.00 94.00 304 THR A C 1
ATOM 2368 O O . THR A 1 304 ? 26.603 4.091 -56.465 1.00 94.00 304 THR A O 1
ATOM 2371 N N . GLU A 1 305 ? 28.194 3.069 -57.683 1.00 90.88 305 GLU A N 1
ATOM 2372 C CA . GLU A 1 305 ? 29.133 4.187 -57.697 1.00 90.88 305 GLU A CA 1
ATOM 2373 C C . GLU A 1 305 ? 28.761 5.215 -58.775 1.00 90.88 305 GLU A C 1
ATOM 2375 O O . GLU A 1 305 ? 28.437 4.847 -59.908 1.00 90.88 305 GLU A O 1
ATOM 2380 N N . TYR A 1 306 ? 28.861 6.501 -58.437 1.00 84.81 306 TYR A N 1
ATOM 2381 C CA . TYR A 1 306 ? 28.635 7.622 -59.348 1.00 84.81 306 TYR A CA 1
ATOM 2382 C C . TYR A 1 306 ? 29.838 8.576 -59.330 1.00 84.81 306 TYR A C 1
ATOM 2384 O O . TYR A 1 306 ? 29.748 9.685 -58.814 1.00 84.81 306 TYR A O 1
ATOM 2392 N N . PRO A 1 307 ? 30.974 8.206 -59.950 1.00 65.94 307 PRO A N 1
ATOM 2393 C CA . PRO A 1 307 ? 32.216 8.982 -59.849 1.00 65.94 307 PRO A CA 1
ATOM 2394 C C . PRO A 1 307 ? 32.135 10.381 -60.494 1.00 65.94 307 PRO A C 1
ATOM 2396 O O . PRO A 1 307 ? 33.026 11.205 -60.301 1.00 65.94 307 PRO A O 1
ATOM 2399 N N . ASN A 1 308 ? 31.073 10.650 -61.262 1.00 66.38 308 ASN A N 1
ATOM 2400 C CA . ASN A 1 308 ? 30.864 11.884 -62.026 1.00 66.38 308 ASN A CA 1
ATOM 2401 C C . ASN A 1 308 ? 29.741 12.764 -61.460 1.00 66.38 308 ASN A C 1
ATOM 2403 O O . ASN A 1 308 ? 29.381 13.754 -62.099 1.00 66.38 308 ASN A O 1
ATOM 2407 N N . ASP A 1 309 ? 29.130 12.366 -60.347 1.00 70.06 309 ASP A N 1
ATOM 2408 C CA . ASP A 1 309 ? 27.968 13.046 -59.781 1.00 70.06 309 ASP A CA 1
ATOM 2409 C C . ASP A 1 309 ? 28.322 13.716 -58.447 1.00 70.06 309 ASP A C 1
ATOM 2411 O O . ASP A 1 309 ? 29.429 13.587 -57.923 1.00 70.06 309 ASP A O 1
ATOM 2415 N N . TYR A 1 310 ? 27.383 14.489 -57.914 1.00 73.88 310 TYR A N 1
ATOM 2416 C CA . TYR A 1 310 ? 27.519 15.178 -56.639 1.00 73.88 310 TYR A CA 1
ATOM 2417 C C . TYR A 1 310 ? 27.763 14.177 -55.490 1.00 73.88 310 TYR A C 1
ATOM 2419 O O . TYR A 1 310 ? 28.494 14.508 -54.558 1.00 73.88 310 TYR A O 1
ATOM 2427 N N . SER A 1 311 ? 27.164 12.975 -55.551 1.00 82.88 311 SER A N 1
ATOM 2428 C CA . SER A 1 311 ? 27.324 11.877 -54.577 1.00 82.88 311 SER A CA 1
ATOM 2429 C C . SER A 1 311 ? 28.278 10.808 -55.075 1.00 82.88 311 SER A C 1
ATOM 2431 O O . SER A 1 311 ? 28.212 10.437 -56.243 1.00 82.88 311 SER A O 1
ATOM 2433 N N . ASP A 1 312 ? 29.063 10.225 -54.171 1.00 89.94 312 ASP A N 1
ATOM 2434 C CA . ASP A 1 312 ? 30.025 9.180 -54.523 1.00 89.94 312 ASP A CA 1
ATOM 2435 C C . ASP A 1 312 ? 29.319 7.847 -54.812 1.00 89.94 312 ASP A C 1
ATOM 2437 O O . ASP A 1 312 ? 29.693 7.126 -55.740 1.00 89.94 312 ASP A O 1
ATOM 2441 N N . TYR A 1 313 ? 28.264 7.532 -54.050 1.00 94.12 313 TYR A N 1
ATOM 2442 C CA . TYR A 1 313 ? 27.455 6.326 -54.237 1.00 94.12 313 TYR A CA 1
ATOM 2443 C C . TYR A 1 313 ? 25.961 6.589 -54.018 1.00 94.12 313 TYR A C 1
ATOM 2445 O O . TYR A 1 313 ? 25.576 7.399 -53.175 1.00 94.12 313 TYR A O 1
ATOM 2453 N N . LEU A 1 314 ? 25.124 5.814 -54.713 1.00 94.81 314 LEU A N 1
ATOM 2454 C CA . LEU A 1 314 ? 23.746 5.541 -54.306 1.00 94.81 314 LEU A CA 1
ATOM 2455 C C . LEU A 1 314 ? 23.674 4.152 -53.675 1.00 94.81 314 LEU A C 1
ATOM 2457 O O . LEU A 1 314 ? 24.121 3.164 -54.267 1.00 94.81 314 LEU A O 1
ATOM 2461 N N . ALA A 1 315 ? 23.092 4.080 -52.485 1.00 96.38 315 ALA A N 1
ATOM 2462 C CA . ALA A 1 315 ? 22.881 2.848 -51.744 1.00 96.38 315 ALA A CA 1
ATOM 2463 C C . ALA A 1 315 ? 21.384 2.604 -51.542 1.00 96.38 315 ALA A C 1
ATOM 2465 O O . ALA A 1 315 ? 20.696 3.431 -50.945 1.00 96.38 315 ALA A O 1
ATOM 2466 N N . ASP A 1 316 ? 20.889 1.451 -51.983 1.00 97.06 316 ASP A N 1
ATOM 2467 C CA . ASP A 1 316 ? 19.546 0.995 -51.635 1.00 97.06 316 ASP A CA 1
ATOM 2468 C C . ASP A 1 316 ? 19.646 0.127 -50.384 1.00 97.06 316 ASP A C 1
ATOM 2470 O O . ASP A 1 316 ? 20.198 -0.978 -50.407 1.00 97.06 316 ASP A O 1
ATOM 2474 N N . VAL A 1 317 ? 19.152 0.649 -49.266 1.00 97.00 317 VAL A N 1
ATOM 2475 C CA . VAL A 1 317 ? 19.288 0.056 -47.938 1.00 97.00 317 VAL A CA 1
ATOM 2476 C C . VAL A 1 317 ? 17.918 -0.063 -47.289 1.00 97.00 317 VAL A C 1
ATOM 2478 O O . VAL A 1 317 ? 17.234 0.930 -47.045 1.00 97.00 317 VAL A O 1
ATOM 2481 N N . ALA A 1 318 ? 17.535 -1.292 -46.947 1.00 95.88 318 ALA A N 1
ATOM 2482 C CA . ALA A 1 318 ? 16.383 -1.536 -46.095 1.00 95.88 318 ALA A CA 1
ATOM 2483 C C . ALA A 1 318 ? 16.788 -1.354 -44.626 1.00 95.88 318 ALA A C 1
ATOM 2485 O O . ALA A 1 318 ? 17.589 -2.125 -44.085 1.00 95.88 318 ALA A O 1
ATOM 2486 N N . VAL A 1 319 ? 16.225 -0.328 -43.993 1.00 95.31 319 VAL A N 1
ATOM 2487 C CA . VAL A 1 319 ? 16.409 -0.015 -42.572 1.00 95.31 319 VAL A CA 1
ATOM 2488 C C . VAL A 1 319 ? 15.223 -0.590 -41.785 1.00 95.31 319 VAL A C 1
ATOM 2490 O O . VAL A 1 319 ? 14.091 -0.506 -42.268 1.00 95.31 319 VAL A O 1
ATOM 2493 N N . PRO A 1 320 ? 15.436 -1.207 -40.607 1.00 94.25 320 PRO A N 1
ATOM 2494 C CA . PRO A 1 320 ? 14.337 -1.650 -39.754 1.00 94.25 320 PRO A CA 1
ATOM 2495 C C . PRO A 1 320 ? 13.373 -0.513 -39.401 1.00 94.25 320 PRO A C 1
ATOM 2497 O O . PRO A 1 320 ? 13.785 0.635 -39.242 1.00 94.25 320 PRO A O 1
ATOM 2500 N N . GLU A 1 321 ? 12.094 -0.850 -39.230 1.00 91.69 321 GLU A N 1
ATOM 2501 C CA . GLU A 1 321 ? 11.059 0.111 -38.841 1.00 91.69 321 GLU A CA 1
ATOM 2502 C C . GLU A 1 321 ? 11.442 0.856 -37.550 1.00 91.69 321 GLU A C 1
ATOM 2504 O O . GLU A 1 321 ? 11.852 0.240 -36.566 1.00 91.69 321 GLU A O 1
ATOM 2509 N N . GLY A 1 322 ? 11.313 2.187 -37.568 1.00 88.81 322 GLY A N 1
ATOM 2510 C CA . GLY A 1 322 ? 11.630 3.060 -36.433 1.00 88.81 322 GLY A CA 1
ATOM 2511 C C . GLY A 1 322 ? 13.105 3.450 -36.291 1.00 88.81 322 GLY A C 1
ATOM 2512 O O . GLY A 1 322 ? 13.401 4.317 -35.475 1.00 88.81 322 GLY A O 1
ATOM 2513 N N . ALA A 1 323 ? 14.014 2.876 -37.086 1.00 94.19 323 ALA A N 1
ATOM 2514 C CA . ALA A 1 323 ? 15.427 3.251 -37.099 1.00 94.19 323 ALA A CA 1
ATOM 2515 C C . ALA A 1 323 ? 15.774 4.170 -38.285 1.00 94.19 323 ALA A C 1
ATOM 2517 O O . ALA A 1 323 ? 15.098 4.182 -39.314 1.00 94.19 323 ALA A O 1
ATOM 2518 N N . THR A 1 324 ? 16.867 4.918 -38.159 1.00 95.12 324 THR A N 1
ATOM 2519 C CA . THR A 1 324 ? 17.495 5.703 -39.228 1.00 95.12 324 THR A CA 1
ATOM 2520 C C . THR A 1 324 ? 18.782 5.030 -39.701 1.00 95.12 324 THR A C 1
ATOM 2522 O O . THR A 1 324 ? 19.388 4.242 -38.971 1.00 95.12 324 THR A O 1
ATOM 2525 N N . LEU A 1 325 ? 19.200 5.293 -40.942 1.00 97.25 325 LEU A N 1
ATOM 2526 C CA . LEU A 1 325 ? 20.493 4.817 -41.427 1.00 97.25 325 LEU A CA 1
ATOM 2527 C C . LEU A 1 325 ? 21.601 5.766 -40.966 1.00 97.25 325 LEU A C 1
ATOM 2529 O O . LEU A 1 325 ? 21.493 6.978 -41.131 1.00 97.25 325 LEU A O 1
ATOM 2533 N N . HIS A 1 326 ? 22.686 5.196 -40.460 1.00 97.94 326 HIS A N 1
ATOM 2534 C CA . HIS A 1 326 ? 23.958 5.877 -40.268 1.00 97.94 326 HIS A CA 1
ATOM 2535 C C . HIS A 1 326 ? 25.035 5.117 -41.042 1.00 97.94 326 HIS A C 1
ATOM 2537 O O . HIS A 1 326 ? 25.064 3.885 -41.015 1.00 97.94 326 HIS A O 1
ATOM 2543 N N . VAL A 1 327 ? 25.916 5.826 -41.739 1.00 98.06 327 VAL A N 1
ATOM 2544 C CA . VAL A 1 327 ? 27.004 5.219 -42.511 1.00 98.06 327 VAL A CA 1
ATOM 2545 C C . VAL A 1 327 ? 28.304 5.928 -42.188 1.00 98.06 327 VAL A C 1
ATOM 2547 O O . VAL A 1 327 ? 28.393 7.142 -42.342 1.00 98.06 327 VAL A O 1
ATOM 2550 N N . ASP A 1 328 ? 29.307 5.146 -41.802 1.00 98.00 328 ASP A N 1
ATOM 2551 C CA . ASP A 1 328 ? 30.688 5.599 -41.670 1.00 98.00 328 ASP A CA 1
ATOM 2552 C C . ASP A 1 328 ? 31.506 5.194 -42.895 1.00 98.00 328 ASP A C 1
ATOM 2554 O O . ASP A 1 328 ? 31.287 4.128 -43.482 1.00 98.00 328 ASP A O 1
ATOM 2558 N N . VAL A 1 329 ? 32.534 5.985 -43.198 1.00 96.94 329 VAL A N 1
ATOM 2559 C CA . VAL A 1 329 ? 33.640 5.599 -44.079 1.00 96.94 329 VAL A CA 1
ATOM 2560 C C . VAL A 1 329 ? 34.930 5.492 -43.273 1.00 96.94 329 VAL A C 1
ATOM 2562 O O . VAL A 1 329 ? 35.211 6.298 -42.388 1.00 96.94 329 VAL A O 1
ATOM 2565 N N . SER A 1 330 ? 35.723 4.463 -43.542 1.00 97.06 330 SER A N 1
ATOM 2566 C CA . SER A 1 330 ? 37.015 4.221 -42.896 1.00 97.06 330 SER A CA 1
ATOM 2567 C C . SER A 1 330 ? 38.019 3.653 -43.900 1.00 97.06 330 SER A C 1
ATOM 2569 O O . SER A 1 330 ? 37.609 3.149 -44.949 1.00 97.06 330 SER A O 1
ATOM 2571 N N . PRO A 1 331 ? 39.335 3.693 -43.616 1.00 96.50 331 PRO A N 1
ATOM 2572 C CA . PRO A 1 331 ? 40.318 2.999 -44.441 1.00 96.50 331 PRO A CA 1
ATOM 2573 C C . PRO A 1 331 ? 39.978 1.511 -44.594 1.00 96.50 331 PRO A C 1
ATOM 2575 O O . PRO A 1 331 ? 39.440 0.890 -43.674 1.00 96.50 331 PRO A O 1
ATOM 2578 N N . SER A 1 332 ? 40.309 0.926 -45.747 1.00 96.06 332 SER A N 1
ATOM 2579 C CA . SER A 1 332 ? 40.072 -0.500 -46.001 1.00 96.06 332 SER A CA 1
ATOM 2580 C C . SER A 1 332 ? 40.683 -1.389 -44.909 1.00 96.06 332 SER A C 1
ATOM 2582 O O . SER A 1 332 ? 41.800 -1.151 -44.435 1.00 96.06 332 SER A O 1
ATOM 2584 N N . GLY A 1 333 ? 39.925 -2.393 -44.463 1.00 94.00 333 GLY A N 1
ATOM 2585 C CA . GLY A 1 333 ? 40.281 -3.258 -43.338 1.00 94.00 333 GLY A CA 1
ATOM 2586 C C . GLY A 1 333 ? 40.112 -2.631 -41.946 1.00 94.00 333 GLY A C 1
ATOM 2587 O O . GLY A 1 333 ? 40.421 -3.294 -40.956 1.00 94.00 333 GLY A O 1
ATOM 2588 N N . GLN A 1 334 ? 39.624 -1.390 -41.841 1.00 96.19 334 GLN A N 1
ATOM 2589 C CA . GLN A 1 334 ? 39.411 -0.668 -40.577 1.00 96.19 334 GLN A CA 1
ATOM 2590 C C . GLN A 1 334 ? 37.949 -0.240 -40.384 1.00 96.19 334 GLN A C 1
ATOM 2592 O O . GLN A 1 334 ? 37.680 0.848 -39.888 1.00 96.19 334 GLN A O 1
ATOM 2597 N N . CYS A 1 335 ? 36.998 -1.083 -40.788 1.00 96.00 335 CYS A N 1
ATOM 2598 C CA . CYS A 1 335 ? 35.569 -0.799 -40.657 1.00 96.00 335 CYS A CA 1
ATOM 2599 C C . CYS A 1 335 ? 35.176 -0.407 -39.219 1.00 96.00 335 CYS A C 1
ATOM 2601 O O . CYS A 1 335 ? 35.541 -1.099 -38.260 1.00 96.00 335 CYS A O 1
ATOM 2603 N N . SER A 1 336 ? 34.384 0.659 -39.078 1.00 96.56 336 SER A N 1
ATOM 2604 C CA . SER A 1 336 ? 33.797 1.065 -37.802 1.00 96.56 336 SER A CA 1
ATOM 2605 C C . SER A 1 336 ? 32.979 -0.066 -37.175 1.00 96.56 336 SER A C 1
ATOM 2607 O O . SER A 1 336 ? 32.183 -0.737 -37.832 1.00 96.56 336 SER A O 1
ATOM 2609 N N . THR A 1 337 ? 33.130 -0.244 -35.862 1.00 95.06 337 THR A N 1
ATOM 2610 C CA . THR A 1 337 ? 32.298 -1.168 -35.065 1.00 95.06 337 THR A CA 1
ATOM 2611 C C . THR A 1 337 ? 31.198 -0.456 -34.277 1.00 95.06 337 THR A C 1
ATOM 2613 O O . THR A 1 337 ? 30.257 -1.099 -33.817 1.00 95.06 337 THR A O 1
ATOM 2616 N N . THR A 1 338 ? 31.285 0.869 -34.184 1.00 93.88 338 THR A N 1
ATOM 2617 C CA . THR A 1 338 ? 30.297 1.788 -33.610 1.00 93.88 338 THR A CA 1
ATOM 2618 C C . THR A 1 338 ? 30.212 3.021 -34.510 1.00 93.88 338 THR A C 1
ATOM 2620 O O . THR A 1 338 ? 31.269 3.421 -35.005 1.00 93.88 338 THR A O 1
ATOM 2623 N N . PRO A 1 339 ? 29.025 3.622 -34.704 1.00 95.38 339 PRO A N 1
ATOM 2624 C CA . PRO A 1 339 ? 28.870 4.797 -35.560 1.00 95.38 339 PRO A CA 1
ATOM 2625 C C . PRO A 1 339 ? 29.696 5.974 -35.034 1.00 95.38 339 PRO A C 1
ATOM 2627 O O . PRO A 1 339 ? 29.789 6.172 -33.815 1.00 95.38 339 PRO A O 1
ATOM 2630 N N . GLN A 1 340 ? 30.297 6.743 -35.937 1.00 94.06 340 GLN A N 1
ATOM 2631 C CA . GLN A 1 340 ? 30.985 7.981 -35.585 1.00 94.06 340 GLN A CA 1
ATOM 2632 C C . GLN A 1 340 ? 29.975 9.114 -35.350 1.00 94.06 340 GLN A C 1
ATOM 2634 O O . GLN A 1 340 ? 28.762 8.947 -35.451 1.00 94.06 340 GLN A O 1
ATOM 2639 N N . GLU A 1 341 ? 30.473 10.294 -34.978 1.00 92.31 341 GLU A N 1
ATOM 2640 C CA . GLU A 1 341 ? 29.616 11.460 -34.733 1.00 92.31 341 GLU A CA 1
ATOM 2641 C C . GLU A 1 341 ? 28.850 11.895 -35.997 1.00 92.31 341 GLU A C 1
ATOM 2643 O O . GLU A 1 341 ? 27.708 12.344 -35.903 1.00 92.31 341 GLU A O 1
ATOM 2648 N N . TYR A 1 342 ? 29.450 11.720 -37.179 1.00 92.81 342 TYR A N 1
ATOM 2649 C CA . TYR A 1 342 ? 28.910 12.191 -38.453 1.00 92.81 342 TYR A CA 1
ATOM 2650 C C . TYR A 1 342 ? 28.636 11.034 -39.408 1.00 92.81 342 TYR A C 1
ATOM 2652 O O . TYR A 1 342 ? 29.543 10.277 -39.738 1.00 92.81 342 TYR A O 1
ATOM 2660 N N . SER A 1 343 ? 27.402 10.964 -39.909 1.00 96.62 343 SER A N 1
ATOM 2661 C CA . SER A 1 343 ? 27.038 10.039 -40.982 1.00 96.62 343 SER A CA 1
ATOM 2662 C C . SER A 1 343 ? 27.381 10.636 -42.342 1.00 96.62 343 SER A C 1
ATOM 2664 O O . SER A 1 343 ? 27.079 11.799 -42.600 1.00 96.62 343 SER A O 1
ATOM 2666 N N . ILE A 1 344 ? 27.894 9.816 -43.256 1.00 96.44 344 ILE A N 1
ATOM 2667 C CA . ILE A 1 344 ? 28.111 10.197 -44.660 1.00 96.44 344 ILE A CA 1
ATOM 2668 C C . ILE A 1 344 ? 26.897 9.946 -45.566 1.00 96.44 344 ILE A C 1
ATOM 2670 O O . ILE A 1 344 ? 27.041 9.947 -46.784 1.00 96.44 344 ILE A O 1
ATOM 2674 N N . ALA A 1 345 ? 25.725 9.676 -44.992 1.00 96.56 345 ALA A N 1
ATOM 2675 C CA . ALA A 1 345 ? 24.545 9.220 -45.720 1.00 96.56 345 ALA A CA 1
ATOM 2676 C C . ALA A 1 345 ? 23.400 10.215 -45.573 1.00 96.56 345 ALA A C 1
ATOM 2678 O O . ALA A 1 345 ? 23.015 10.530 -44.450 1.00 96.56 345 ALA A O 1
ATOM 2679 N N . ASP A 1 346 ? 22.818 10.620 -46.699 1.00 94.69 346 ASP A N 1
ATOM 2680 C CA . ASP A 1 346 ? 21.592 11.412 -46.745 1.00 94.69 346 ASP A CA 1
ATOM 2681 C C . ASP A 1 346 ? 20.472 10.629 -47.418 1.00 94.69 346 ASP A C 1
ATOM 2683 O O . ASP A 1 346 ? 20.664 9.970 -48.443 1.00 94.69 346 ASP A O 1
ATOM 2687 N N . GLN A 1 347 ? 19.274 10.714 -46.850 1.00 94.56 347 GLN A N 1
ATOM 2688 C CA . GLN A 1 347 ? 18.120 10.008 -47.383 1.00 94.56 347 GLN A CA 1
ATOM 2689 C C . GLN A 1 347 ? 17.600 10.697 -48.652 1.00 94.56 347 GLN A C 1
ATOM 2691 O O . GLN A 1 347 ? 17.206 11.863 -48.611 1.00 94.56 347 GLN A O 1
ATOM 2696 N N . LEU A 1 348 ? 17.553 9.968 -49.771 1.00 92.31 348 LEU A N 1
ATOM 2697 C CA . LEU A 1 348 ? 16.962 10.446 -51.027 1.00 92.31 348 LEU A CA 1
ATOM 2698 C C . LEU A 1 348 ? 15.515 9.968 -51.185 1.00 92.31 348 LEU A C 1
ATOM 2700 O O . LEU A 1 348 ? 14.638 10.735 -51.579 1.00 92.31 348 LEU A O 1
ATOM 2704 N N . THR A 1 349 ? 15.262 8.695 -50.879 1.00 91.50 349 THR A N 1
ATOM 2705 C CA . THR A 1 349 ? 13.925 8.085 -50.857 1.00 91.50 349 THR A CA 1
ATOM 2706 C C . THR A 1 349 ? 13.768 7.225 -49.601 1.00 91.50 349 THR A C 1
ATOM 2708 O O . THR A 1 349 ? 14.687 7.117 -48.794 1.00 91.50 349 THR A O 1
ATOM 2711 N N . GLU A 1 350 ? 12.623 6.562 -49.424 1.00 87.50 350 GLU A N 1
ATOM 2712 C CA . GLU A 1 350 ? 12.420 5.641 -48.295 1.00 87.50 350 GLU A CA 1
ATOM 2713 C C . GLU A 1 350 ? 13.486 4.535 -48.204 1.00 87.50 350 GLU A C 1
ATOM 2715 O O . GLU A 1 350 ? 13.803 4.089 -47.105 1.00 87.50 350 GLU A O 1
ATOM 2720 N N . THR A 1 351 ? 14.059 4.109 -49.335 1.00 90.06 351 THR A N 1
ATOM 2721 C CA . THR A 1 351 ? 15.054 3.019 -49.378 1.00 90.06 351 THR A CA 1
ATOM 2722 C C . THR A 1 351 ? 16.384 3.421 -50.001 1.00 90.06 351 THR A C 1
ATOM 2724 O O . THR A 1 351 ? 17.362 2.706 -49.814 1.00 90.06 351 THR A O 1
ATOM 2727 N N . THR A 1 352 ? 16.460 4.562 -50.686 1.00 94.38 352 THR A N 1
ATOM 2728 C CA . THR A 1 352 ? 17.667 5.002 -51.393 1.00 94.38 352 THR A CA 1
ATOM 2729 C C . THR A 1 352 ? 18.362 6.132 -50.642 1.00 94.38 352 THR A C 1
ATOM 2731 O O . THR A 1 352 ? 17.731 7.117 -50.248 1.00 94.38 352 THR A O 1
ATOM 2734 N N . TRP A 1 353 ? 19.678 6.010 -50.506 1.00 95.88 353 TRP A N 1
ATOM 2735 C CA . TRP A 1 353 ? 20.547 6.909 -49.758 1.00 95.88 353 TRP A CA 1
ATOM 2736 C C . TRP A 1 353 ? 21.709 7.373 -50.630 1.00 95.88 353 TRP A C 1
ATOM 2738 O O . TRP A 1 353 ? 22.294 6.585 -51.373 1.00 95.88 353 TRP A O 1
ATOM 2748 N N . LEU A 1 354 ? 22.044 8.653 -50.528 1.00 95.31 354 LEU A N 1
ATOM 2749 C CA . LEU A 1 354 ? 23.225 9.250 -51.139 1.00 95.31 354 LEU A CA 1
ATOM 2750 C C . LEU A 1 354 ? 24.381 9.139 -50.149 1.00 95.31 354 LEU A C 1
ATOM 2752 O O . LEU A 1 354 ? 24.209 9.506 -48.988 1.00 95.31 354 LEU A O 1
ATOM 2756 N N . LEU A 1 355 ? 25.534 8.637 -50.593 1.00 95.94 355 LEU A N 1
ATOM 2757 C CA . LEU A 1 355 ? 26.751 8.572 -49.782 1.00 95.94 355 LEU A CA 1
ATOM 2758 C C . LEU A 1 355 ? 27.794 9.565 -50.302 1.00 95.94 355 LEU A C 1
ATOM 2760 O O . LEU A 1 355 ? 28.024 9.648 -51.513 1.00 95.94 355 LEU A O 1
ATOM 2764 N N . TRP A 1 356 ? 28.446 10.284 -49.390 1.00 92.56 356 TRP A N 1
ATOM 2765 C CA . TRP A 1 356 ? 29.351 11.392 -49.715 1.00 92.56 356 TRP A CA 1
ATOM 2766 C C . TRP A 1 356 ? 30.710 11.280 -49.024 1.00 92.56 356 TRP A C 1
ATOM 2768 O O . TRP A 1 356 ? 30.852 10.640 -47.988 1.00 92.56 356 TRP A O 1
ATOM 2778 N N . GLY A 1 357 ? 31.705 11.996 -49.546 1.00 90.19 357 GLY A N 1
ATOM 2779 C CA . GLY A 1 357 ? 32.994 12.168 -48.876 1.00 90.19 357 GLY A CA 1
ATOM 2780 C C . GLY A 1 357 ? 33.814 10.882 -48.771 1.00 90.19 357 GLY A C 1
ATOM 2781 O O . GLY A 1 357 ? 34.656 10.769 -47.880 1.00 90.19 357 GLY A O 1
ATOM 2782 N N . ILE A 1 358 ? 33.581 9.915 -49.659 1.00 92.62 358 ILE A N 1
ATOM 2783 C CA . ILE A 1 358 ? 34.346 8.669 -49.708 1.00 92.62 358 ILE A CA 1
ATOM 2784 C C . ILE A 1 358 ? 35.668 8.958 -50.440 1.00 92.62 358 ILE A C 1
ATOM 2786 O O . ILE A 1 358 ? 35.646 9.505 -51.544 1.00 92.62 358 ILE A O 1
ATOM 2790 N N . PRO A 1 359 ? 36.838 8.655 -49.845 1.00 91.50 359 PRO A N 1
ATOM 2791 C CA . PRO A 1 359 ? 38.120 8.969 -50.464 1.00 91.50 359 PRO A CA 1
ATOM 2792 C C . PRO A 1 359 ? 38.402 8.050 -51.655 1.00 91.50 359 PRO A C 1
ATOM 2794 O O . PRO A 1 359 ? 38.012 6.882 -51.653 1.00 91.50 359 PRO A O 1
ATOM 2797 N N . GLU A 1 360 ? 39.129 8.567 -52.650 1.00 91.00 360 GLU A N 1
ATOM 2798 C CA . GLU A 1 360 ? 39.620 7.764 -53.775 1.00 91.00 360 GLU A CA 1
ATOM 2799 C C . GLU A 1 360 ? 40.488 6.598 -53.274 1.00 91.00 360 GLU A C 1
ATOM 2801 O O . GLU A 1 360 ? 41.344 6.757 -52.397 1.00 91.00 360 GLU A O 1
ATOM 2806 N N . GLY A 1 361 ? 40.291 5.418 -53.861 1.00 91.56 361 GLY A N 1
ATOM 2807 C CA . GLY A 1 361 ? 40.963 4.187 -53.460 1.00 91.56 361 GLY A CA 1
ATOM 2808 C C . GLY A 1 361 ? 40.143 3.304 -52.507 1.00 91.56 361 GLY A C 1
ATOM 2809 O O . GLY A 1 361 ? 38.924 3.455 -52.388 1.00 91.56 361 GLY A O 1
ATOM 2810 N N . PRO A 1 362 ? 40.785 2.295 -51.889 1.00 96.44 362 PRO A N 1
ATOM 2811 C CA . PRO A 1 362 ? 40.095 1.279 -51.102 1.00 96.44 362 PRO A CA 1
ATOM 2812 C C . PRO A 1 362 ? 39.628 1.825 -49.743 1.00 96.44 362 PRO A C 1
ATOM 2814 O O . PRO A 1 362 ? 40.432 2.311 -48.944 1.00 96.44 362 PRO A O 1
ATOM 2817 N N . SER A 1 363 ? 38.336 1.671 -49.458 1.00 97.06 363 SER A N 1
ATOM 2818 C CA . SER A 1 363 ? 37.669 2.116 -48.230 1.00 97.06 363 SER A CA 1
ATOM 2819 C C . SER A 1 363 ? 36.719 1.042 -47.702 1.00 97.06 363 SER A C 1
ATOM 2821 O O . SER A 1 363 ? 36.167 0.266 -48.477 1.00 97.06 363 SER A O 1
ATOM 2823 N N . CYS A 1 364 ? 36.461 1.043 -46.396 1.00 97.81 364 CYS A N 1
ATOM 2824 C CA . CYS A 1 364 ? 35.375 0.274 -45.801 1.00 97.81 364 CYS A CA 1
ATOM 2825 C C . CYS A 1 364 ? 34.212 1.187 -45.405 1.00 97.81 364 CYS A C 1
ATOM 2827 O O . CYS A 1 364 ? 34.391 2.145 -44.652 1.00 97.81 364 CYS A O 1
ATOM 2829 N N . LEU A 1 365 ? 33.012 0.850 -45.870 1.00 98.19 365 LEU A N 1
ATOM 2830 C CA . LEU A 1 365 ? 31.755 1.471 -45.470 1.00 98.19 365 LEU A CA 1
ATOM 2831 C C . LEU A 1 365 ? 31.099 0.639 -44.368 1.00 98.19 365 LEU A C 1
ATOM 2833 O O . LEU A 1 365 ? 30.990 -0.581 -44.501 1.00 98.19 365 LEU A O 1
ATOM 2837 N N . SER A 1 366 ? 30.647 1.281 -43.292 1.00 98.44 366 SER A N 1
ATOM 2838 C CA . SER A 1 366 ? 29.959 0.615 -42.175 1.00 98.44 366 SER A CA 1
ATOM 2839 C C . SER A 1 366 ? 28.560 1.193 -42.003 1.00 98.44 366 SER A C 1
ATOM 2841 O O . SER A 1 366 ? 28.410 2.344 -41.613 1.00 98.44 366 SER A O 1
ATOM 2843 N N . PHE A 1 367 ? 27.542 0.391 -42.306 1.00 98.25 367 PHE A N 1
ATOM 2844 C CA . PHE A 1 367 ? 26.131 0.758 -42.254 1.00 98.25 367 PHE A CA 1
ATOM 2845 C C . PHE A 1 367 ? 25.518 0.309 -40.924 1.00 98.25 367 PHE A C 1
ATOM 2847 O O . PHE A 1 367 ? 25.550 -0.878 -40.585 1.00 98.25 367 PHE A O 1
ATOM 2854 N N . PHE A 1 368 ? 24.899 1.236 -40.204 1.00 98.25 368 PHE A N 1
ATOM 2855 C CA . PHE A 1 368 ? 24.204 1.015 -38.940 1.00 98.25 368 PHE A CA 1
ATOM 2856 C C . PHE A 1 368 ? 22.738 1.423 -39.074 1.00 98.25 368 PHE A C 1
ATOM 2858 O O . PHE A 1 368 ? 22.425 2.450 -39.669 1.00 98.25 368 PHE A O 1
ATOM 2865 N N . ALA A 1 369 ? 21.839 0.643 -38.481 1.00 97.12 369 ALA A N 1
ATOM 2866 C CA . ALA A 1 369 ? 20.497 1.111 -38.164 1.00 97.12 369 ALA A CA 1
ATOM 2867 C C . ALA A 1 369 ? 20.538 1.716 -36.757 1.00 97.12 369 ALA A C 1
ATOM 2869 O O . ALA A 1 369 ? 21.057 1.083 -35.837 1.00 97.12 369 ALA A O 1
ATOM 2870 N N . VAL A 1 370 ? 20.018 2.925 -36.577 1.00 93.88 370 VAL A N 1
ATOM 2871 C CA . VAL A 1 370 ? 20.068 3.657 -35.308 1.00 93.88 370 VAL A CA 1
ATOM 2872 C C . VAL A 1 370 ? 18.653 4.020 -34.871 1.00 93.88 370 VAL A C 1
ATOM 2874 O O . VAL A 1 370 ? 17.940 4.716 -35.580 1.00 93.88 370 VAL A O 1
ATOM 2877 N N . ASP A 1 371 ? 18.250 3.533 -33.701 1.00 89.44 371 ASP A N 1
ATOM 2878 C CA . ASP A 1 371 ? 17.092 4.048 -32.954 1.00 89.44 371 ASP A CA 1
ATOM 2879 C C . ASP A 1 371 ? 17.627 4.669 -31.649 1.00 89.44 371 ASP A C 1
ATOM 2881 O O . ASP A 1 371 ? 18.422 5.607 -31.697 1.00 89.44 371 ASP A O 1
ATOM 2885 N N . ARG A 1 372 ? 17.309 4.101 -30.479 1.00 85.75 372 ARG A N 1
ATOM 2886 C CA . ARG A 1 372 ? 17.882 4.520 -29.191 1.00 85.75 372 ARG A CA 1
ATOM 2887 C C . ARG A 1 372 ? 19.307 4.015 -28.978 1.00 85.75 372 ARG A C 1
ATOM 2889 O O . ARG A 1 372 ? 20.067 4.615 -28.227 1.00 85.75 372 ARG A O 1
ATOM 2896 N N . VAL A 1 373 ? 19.667 2.911 -29.630 1.00 88.94 373 VAL A N 1
ATOM 2897 C CA . VAL A 1 373 ? 21.029 2.363 -29.677 1.00 88.94 373 VAL A CA 1
ATOM 2898 C C . VAL A 1 373 ? 21.327 1.879 -31.104 1.00 88.94 373 VAL A C 1
ATOM 2900 O O . VAL A 1 373 ? 20.390 1.516 -31.825 1.00 88.94 373 VAL A O 1
ATOM 2903 N N . PRO A 1 374 ? 22.597 1.869 -31.545 1.00 93.00 374 PRO A N 1
ATOM 2904 C CA . PRO A 1 374 ? 22.945 1.413 -32.886 1.00 93.00 374 PRO A CA 1
ATOM 2905 C C . PRO A 1 374 ? 22.907 -0.115 -33.003 1.00 93.00 374 PRO A C 1
ATOM 2907 O O . PRO A 1 374 ? 23.244 -0.835 -32.060 1.00 93.00 374 PRO A O 1
ATOM 2910 N N . SER A 1 375 ? 22.546 -0.619 -34.183 1.00 95.50 375 SER A N 1
ATOM 2911 C CA . SER A 1 375 ? 22.705 -2.028 -34.551 1.00 95.50 375 SER A CA 1
ATOM 2912 C C . SER A 1 375 ? 24.183 -2.427 -34.609 1.00 95.50 375 SER A C 1
ATOM 2914 O O . SER A 1 375 ? 25.080 -1.589 -34.658 1.00 95.50 375 SER A O 1
ATOM 2916 N N . ALA A 1 376 ? 24.458 -3.728 -34.726 1.00 94.88 376 ALA A N 1
ATOM 2917 C CA . ALA A 1 376 ? 25.749 -4.155 -35.268 1.00 94.88 376 ALA A CA 1
ATOM 2918 C C . ALA A 1 376 ? 25.921 -3.621 -36.711 1.00 94.88 376 ALA A C 1
ATOM 2920 O O . ALA A 1 376 ? 24.917 -3.497 -37.424 1.00 94.88 376 ALA A O 1
ATOM 2921 N N . PRO A 1 377 ? 27.147 -3.329 -37.174 1.00 96.38 377 PRO A N 1
ATOM 2922 C CA . PRO A 1 377 ? 27.346 -2.839 -38.530 1.00 96.38 377 PRO A CA 1
ATOM 2923 C C . PRO A 1 377 ? 27.110 -3.935 -39.576 1.00 96.38 377 PRO A C 1
ATOM 2925 O O . PRO A 1 377 ? 27.394 -5.123 -39.363 1.00 96.38 377 PRO A O 1
ATOM 2928 N N . LEU A 1 378 ? 26.633 -3.517 -40.743 1.00 97.38 378 LEU A N 1
ATOM 2929 C CA . LEU A 1 378 ? 26.878 -4.184 -42.016 1.00 97.38 378 LEU A CA 1
ATOM 2930 C C . LEU A 1 378 ? 28.083 -3.496 -42.665 1.00 97.38 378 LEU A C 1
ATOM 2932 O O . LEU A 1 378 ? 28.035 -2.294 -42.895 1.00 97.38 378 LEU A O 1
ATOM 2936 N N . THR A 1 379 ? 29.154 -4.230 -42.959 1.00 97.50 379 THR A N 1
ATOM 2937 C CA . THR A 1 379 ? 30.382 -3.649 -43.521 1.00 97.50 379 THR A CA 1
ATOM 2938 C C . THR A 1 379 ? 30.574 -4.052 -44.979 1.00 97.50 379 THR A C 1
ATOM 2940 O O . THR A 1 379 ? 30.321 -5.202 -45.344 1.00 97.50 379 THR A O 1
ATOM 2943 N N . VAL A 1 380 ? 31.035 -3.118 -45.810 1.00 97.38 380 VAL A N 1
ATOM 2944 C CA . VAL A 1 380 ? 31.278 -3.326 -47.244 1.00 97.38 380 VAL A CA 1
ATOM 2945 C C . VAL A 1 380 ? 32.590 -2.663 -47.642 1.00 97.38 380 VAL A C 1
ATOM 2947 O O . VAL A 1 380 ? 32.765 -1.465 -47.450 1.00 97.38 380 VAL A O 1
ATOM 2950 N N . GLU A 1 381 ? 33.503 -3.441 -48.217 1.00 97.06 381 GLU A N 1
ATOM 2951 C CA . GLU A 1 381 ? 34.726 -2.914 -48.827 1.00 97.06 381 GLU A CA 1
ATOM 2952 C C . GLU A 1 381 ? 34.414 -2.405 -50.235 1.00 97.06 381 GLU A C 1
ATOM 2954 O O . GLU A 1 381 ? 33.802 -3.109 -51.043 1.00 97.06 381 GLU A O 1
ATOM 2959 N N . VAL A 1 382 ? 34.850 -1.185 -50.528 1.00 95.50 382 VAL A N 1
ATOM 2960 C CA . VAL A 1 382 ? 34.672 -0.517 -51.817 1.00 95.50 382 VAL A CA 1
ATOM 2961 C C . VAL A 1 382 ? 36.005 0.034 -52.304 1.00 95.50 382 VAL A C 1
ATOM 2963 O O . VAL A 1 382 ? 36.916 0.281 -51.517 1.00 95.50 382 VAL A O 1
ATOM 2966 N N . VAL A 1 383 ? 36.129 0.244 -53.610 1.00 94.12 383 VAL A N 1
ATOM 2967 C CA . VAL A 1 383 ? 37.261 0.967 -54.198 1.00 94.12 383 VAL A CA 1
ATOM 2968 C C . VAL A 1 383 ? 36.676 2.122 -54.985 1.00 94.12 383 VAL A C 1
ATOM 2970 O O . VAL A 1 383 ? 36.111 1.893 -56.049 1.00 94.12 383 VAL A O 1
ATOM 2973 N N . HIS A 1 384 ? 36.781 3.335 -54.448 1.00 90.06 384 HIS A N 1
ATOM 2974 C CA . HIS A 1 384 ? 36.251 4.516 -55.116 1.00 90.06 384 HIS A CA 1
ATOM 2975 C C . HIS A 1 384 ? 37.206 4.960 -56.226 1.00 90.06 384 HIS A C 1
ATOM 2977 O O . HIS A 1 384 ? 38.404 5.158 -55.993 1.00 90.06 384 HIS A O 1
ATOM 2983 N N . GLY A 1 385 ? 36.686 5.055 -57.443 1.00 84.31 385 GLY A N 1
ATOM 2984 C CA . GLY A 1 385 ? 37.409 5.517 -58.613 1.00 84.31 385 GLY A CA 1
ATOM 2985 C C . GLY A 1 385 ? 37.754 7.008 -58.535 1.00 84.31 385 GLY A C 1
ATOM 2986 O O . GLY A 1 385 ? 37.142 7.757 -57.776 1.00 84.31 385 GLY A O 1
ATOM 2987 N N . PRO A 1 386 ? 38.737 7.457 -59.329 1.00 79.31 386 PRO A N 1
ATOM 2988 C CA . PRO A 1 386 ? 39.106 8.862 -59.378 1.00 79.31 386 PRO A CA 1
ATOM 2989 C C . PRO A 1 386 ? 37.967 9.711 -59.950 1.00 79.31 386 PRO A C 1
ATOM 2991 O O . PRO A 1 386 ? 37.353 9.322 -60.949 1.00 79.31 386 PRO A O 1
ATOM 2994 N N . ARG A 1 387 ? 37.720 10.893 -59.372 1.00 70.44 387 ARG A N 1
ATOM 2995 C CA . ARG A 1 387 ? 36.716 11.832 -59.903 1.00 70.44 387 ARG A CA 1
ATOM 2996 C C . ARG A 1 387 ? 37.255 12.492 -61.177 1.00 70.44 387 ARG A C 1
ATOM 2998 O O . ARG A 1 387 ? 38.258 13.210 -61.116 1.00 70.44 387 ARG A O 1
ATOM 3005 N N . PRO A 1 388 ? 36.636 12.308 -62.356 1.00 60.69 388 PRO A N 1
ATOM 3006 C CA . PRO A 1 388 ? 37.147 12.921 -63.573 1.00 60.69 388 PRO A CA 1
ATOM 3007 C C . PRO A 1 388 ? 36.856 14.426 -63.569 1.00 60.69 388 PRO A C 1
ATOM 3009 O O . PRO A 1 388 ? 35.720 14.855 -63.756 1.00 60.69 388 PRO A O 1
ATOM 3012 N N . GLY A 1 389 ? 37.905 15.232 -63.378 1.00 60.53 389 GLY A N 1
ATOM 3013 C CA . GLY A 1 389 ? 37.849 16.694 -63.502 1.00 60.53 389 GLY A CA 1
ATOM 3014 C C . GLY A 1 389 ? 38.431 17.513 -62.343 1.00 60.53 389 GLY A C 1
ATOM 3015 O O . GLY A 1 389 ? 38.363 18.739 -62.411 1.00 60.53 389 GLY A O 1
ATOM 3016 N N . GLY A 1 390 ? 39.009 16.899 -61.306 1.00 48.47 390 GLY A N 1
ATOM 3017 C CA . GLY A 1 390 ? 39.903 17.607 -60.374 1.00 48.47 390 GLY A CA 1
ATOM 3018 C C . GLY A 1 390 ? 41.296 17.824 -60.996 1.00 48.47 390 GLY A C 1
ATOM 3019 O O . GLY A 1 390 ? 41.686 16.999 -61.820 1.00 48.47 390 GLY A O 1
ATOM 3020 N N . PRO A 1 391 ? 42.008 18.925 -60.678 1.00 44.78 391 PRO A N 1
ATOM 3021 C CA . PRO A 1 391 ? 43.291 19.284 -61.299 1.00 44.78 391 PRO A CA 1
ATOM 3022 C C . PRO A 1 391 ? 44.390 18.225 -61.174 1.00 44.78 391 PRO A C 1
ATOM 3024 O O . PRO A 1 391 ? 44.419 17.516 -60.142 1.00 44.78 391 PRO A O 1
#